Protein AF-A0A0L0D7K3-F1 (afdb_monomer)

Structure (mmCIF, N/CA/C/O backbone):
data_AF-A0A0L0D7K3-F1
#
_entry.id   AF-A0A0L0D7K3-F1
#
loop_
_atom_site.group_PDB
_atom_site.id
_atom_site.type_symbol
_atom_site.label_atom_id
_atom_site.label_alt_id
_atom_site.label_comp_id
_atom_site.label_asym_id
_atom_site.label_entity_id
_atom_site.label_seq_id
_atom_site.pdbx_PDB_ins_code
_atom_site.Cartn_x
_atom_site.Cartn_y
_atom_site.Cartn_z
_atom_site.occupancy
_atom_site.B_iso_or_equiv
_atom_site.auth_seq_id
_atom_site.auth_comp_id
_atom_site.auth_asym_id
_atom_site.auth_atom_id
_atom_site.pdbx_PDB_model_num
ATOM 1 N N . MET A 1 1 ? 52.591 32.734 34.461 1.00 41.06 1 MET A N 1
ATOM 2 C CA . MET A 1 1 ? 51.329 33.042 35.166 1.00 41.06 1 MET A CA 1
ATOM 3 C C . MET A 1 1 ? 50.208 32.913 34.149 1.00 41.06 1 MET A C 1
ATOM 5 O O . MET A 1 1 ? 49.922 33.860 33.433 1.00 41.06 1 MET A O 1
ATOM 9 N N . ASN A 1 2 ? 49.674 31.700 34.000 1.00 39.41 2 ASN A N 1
ATOM 10 C CA . ASN A 1 2 ? 48.591 31.408 33.062 1.00 39.41 2 ASN A CA 1
ATOM 11 C C . ASN A 1 2 ? 47.281 31.746 33.758 1.00 39.41 2 ASN A C 1
ATOM 13 O O . ASN A 1 2 ? 47.000 31.187 34.813 1.00 39.41 2 ASN A O 1
ATOM 17 N N . ASN A 1 3 ? 46.539 32.701 33.207 1.00 48.84 3 ASN A N 1
ATOM 18 C CA . ASN A 1 3 ? 45.317 33.206 33.809 1.00 48.84 3 ASN A CA 1
ATOM 19 C C . ASN A 1 3 ? 44.141 32.311 33.364 1.00 48.84 3 ASN A C 1
ATOM 21 O O . ASN A 1 3 ? 43.732 32.397 32.203 1.00 48.84 3 ASN A O 1
ATOM 25 N N . PRO A 1 4 ? 43.609 31.424 34.229 1.00 49.47 4 PRO A N 1
ATOM 26 C CA . PRO A 1 4 ? 42.578 30.454 33.846 1.00 49.47 4 PRO A CA 1
ATOM 27 C C . PRO A 1 4 ? 41.249 31.120 33.453 1.00 49.47 4 PRO A C 1
ATOM 29 O O . PRO A 1 4 ? 40.431 30.506 32.771 1.00 49.47 4 PRO A O 1
ATOM 32 N N . LEU A 1 5 ? 41.057 32.397 33.804 1.00 57.09 5 LEU A N 1
ATOM 33 C CA . LEU A 1 5 ? 39.893 33.188 33.404 1.00 57.09 5 LEU A CA 1
ATOM 34 C C . LEU A 1 5 ? 39.855 33.510 31.903 1.00 57.09 5 LEU A C 1
ATOM 36 O O . LEU A 1 5 ? 38.772 33.554 31.326 1.00 57.09 5 LEU A O 1
ATOM 40 N N . ALA A 1 6 ? 41.006 33.673 31.242 1.00 59.69 6 ALA A N 1
ATOM 41 C CA . ALA A 1 6 ? 41.035 33.995 29.812 1.00 59.69 6 ALA A CA 1
ATOM 42 C C . ALA A 1 6 ? 40.567 32.813 28.942 1.00 59.69 6 ALA A C 1
ATOM 44 O O . ALA A 1 6 ? 39.906 33.008 27.923 1.00 59.69 6 ALA A O 1
ATOM 45 N N . LEU A 1 7 ? 40.848 31.580 29.379 1.00 58.06 7 LEU A N 1
ATOM 46 C CA . LEU A 1 7 ? 40.422 30.366 28.681 1.00 58.06 7 LEU A CA 1
ATOM 47 C C . LEU A 1 7 ? 38.908 30.132 28.820 1.00 58.06 7 LEU A C 1
ATOM 49 O O . LEU A 1 7 ? 38.263 29.674 27.881 1.00 58.06 7 LEU A O 1
ATOM 53 N N . LEU A 1 8 ? 38.331 30.489 29.973 1.00 55.47 8 LEU A N 1
ATOM 54 C CA . LEU A 1 8 ? 36.906 30.299 30.245 1.00 55.47 8 LEU A CA 1
ATOM 55 C C . LEU A 1 8 ? 36.028 31.286 29.460 1.00 55.47 8 LEU A C 1
ATOM 57 O O . LEU A 1 8 ? 34.971 30.894 28.965 1.00 55.47 8 LEU A O 1
ATOM 61 N N . VAL A 1 9 ? 36.493 32.530 29.282 1.00 66.75 9 VAL A N 1
ATOM 62 C CA . VAL A 1 9 ? 35.820 33.554 28.459 1.00 66.75 9 VAL A CA 1
ATOM 63 C C . VAL A 1 9 ? 35.906 33.211 26.967 1.00 66.75 9 VAL A C 1
ATOM 65 O O . VAL A 1 9 ? 34.922 33.346 26.243 1.00 66.75 9 VAL A O 1
ATOM 68 N N . ALA A 1 10 ? 37.045 32.681 26.505 1.00 59.53 10 ALA A N 1
ATOM 69 C CA . ALA A 1 10 ? 37.194 32.228 25.121 1.00 59.53 10 ALA A CA 1
ATOM 70 C C . ALA A 1 10 ? 36.276 31.034 24.793 1.00 59.53 10 ALA A C 1
ATOM 72 O O . ALA A 1 10 ? 35.674 31.002 23.720 1.00 59.53 10 ALA A O 1
ATOM 73 N N . LEU A 1 11 ? 36.105 30.087 25.726 1.00 52.09 11 LEU A N 1
ATOM 74 C CA . LEU A 1 11 ? 35.192 28.954 25.541 1.00 52.09 11 LEU A CA 1
ATOM 75 C C . LEU A 1 11 ? 33.712 29.361 25.586 1.00 52.09 11 LEU A C 1
ATOM 77 O O . LEU A 1 11 ? 32.911 28.790 24.850 1.00 52.09 11 LEU A O 1
ATOM 81 N N . THR A 1 12 ? 33.334 30.358 26.391 1.00 49.62 12 THR A N 1
ATOM 82 C CA . THR A 1 12 ? 31.940 30.842 26.427 1.00 49.62 12 THR A CA 1
ATOM 83 C C . THR A 1 12 ? 31.568 31.654 25.187 1.00 49.62 12 THR A C 1
ATOM 85 O O . THR A 1 12 ? 30.436 31.530 24.722 1.00 49.62 12 THR A O 1
ATOM 88 N N . LEU A 1 13 ? 32.506 32.401 24.590 1.00 43.81 13 LEU A N 1
ATOM 89 C CA . LEU A 1 13 ? 32.272 33.088 23.312 1.00 43.81 13 LEU A CA 1
ATOM 90 C C . LEU A 1 13 ? 32.159 32.118 22.123 1.00 43.81 13 LEU A C 1
ATOM 92 O O . LEU A 1 13 ? 31.393 32.363 21.194 1.00 43.81 13 LEU A O 1
ATOM 96 N N . LEU A 1 14 ? 32.889 30.998 22.151 1.00 41.66 14 LEU A N 1
ATOM 97 C CA . LEU A 1 14 ? 32.816 29.982 21.095 1.00 41.66 14 LEU A CA 1
ATOM 98 C C . LEU A 1 14 ? 31.500 29.191 21.124 1.00 41.66 14 LEU A C 1
ATOM 100 O O . LEU A 1 14 ? 31.014 28.777 20.075 1.00 41.66 14 LEU A O 1
ATOM 104 N N . VAL A 1 15 ? 30.892 29.020 22.302 1.00 42.00 15 VAL A N 1
ATOM 105 C CA . VAL A 1 15 ? 29.608 28.314 22.448 1.00 42.00 15 VAL A CA 1
ATOM 106 C C . VAL A 1 15 ? 28.416 29.197 22.049 1.00 42.00 15 VAL A C 1
ATOM 108 O O . VAL A 1 15 ? 27.434 28.681 21.520 1.00 42.00 15 VAL A O 1
ATOM 111 N N . THR A 1 16 ? 28.494 30.523 22.204 1.00 40.03 16 THR A N 1
ATOM 112 C CA . THR A 1 16 ? 27.409 31.436 21.790 1.00 40.03 16 THR A CA 1
ATOM 113 C C . THR A 1 16 ? 27.409 31.761 20.292 1.00 40.03 16 THR A C 1
ATOM 115 O O . THR A 1 16 ? 26.343 32.011 19.733 1.00 40.03 16 THR A O 1
ATOM 118 N N . LEU A 1 17 ? 28.552 31.674 19.601 1.00 37.88 17 LEU A N 1
ATOM 119 C CA . LEU A 1 17 ? 28.648 31.929 18.152 1.00 37.88 17 LEU A CA 1
ATOM 120 C C . LEU A 1 17 ? 28.194 30.760 17.256 1.00 37.88 17 LEU A C 1
ATOM 122 O O . LEU A 1 17 ? 27.960 30.963 16.066 1.00 37.88 17 LEU A O 1
ATOM 126 N N . VAL A 1 18 ? 28.005 29.554 17.802 1.00 37.09 18 VAL A N 1
ATOM 127 C CA . VAL A 1 18 ? 27.494 28.391 17.042 1.00 37.09 18 VAL A CA 1
ATOM 128 C C . VAL A 1 18 ? 25.955 28.322 17.039 1.00 37.09 18 VAL A C 1
ATOM 130 O O . VAL A 1 18 ? 25.372 27.614 16.222 1.00 37.09 18 VAL A O 1
ATOM 133 N N . ALA A 1 19 ? 25.267 29.109 17.873 1.00 35.16 19 ALA A N 1
ATOM 134 C CA . ALA A 1 19 ? 23.811 29.033 18.047 1.00 35.16 19 ALA A CA 1
ATOM 135 C C . ALA A 1 19 ? 22.982 30.031 17.207 1.00 35.16 19 ALA A C 1
ATOM 137 O O . ALA A 1 19 ? 21.766 30.094 17.372 1.00 35.16 19 ALA A O 1
ATOM 138 N N . ALA A 1 20 ? 23.586 30.795 16.292 1.00 33.59 20 ALA A N 1
ATOM 139 C CA . ALA A 1 20 ? 22.856 31.757 15.461 1.00 33.59 20 ALA A CA 1
ATOM 140 C C . ALA A 1 20 ? 23.274 31.684 13.986 1.00 33.59 20 ALA A C 1
ATOM 142 O O . ALA A 1 20 ? 23.998 32.533 13.471 1.00 33.59 20 ALA A O 1
ATOM 143 N N . ARG A 1 21 ? 22.770 30.670 13.276 1.00 28.84 21 ARG A N 1
ATOM 144 C CA . ARG A 1 21 ? 22.552 30.760 11.827 1.00 28.84 21 ARG A CA 1
ATOM 145 C C . ARG A 1 21 ? 21.057 30.585 11.564 1.00 28.84 21 ARG A C 1
ATOM 147 O O . ARG A 1 21 ? 20.549 29.494 11.815 1.00 28.84 21 ARG A O 1
ATOM 154 N N . PRO A 1 22 ? 20.337 31.607 11.072 1.00 31.27 22 PRO A N 1
ATOM 155 C CA . PRO A 1 22 ? 18.998 31.388 10.553 1.00 31.27 22 PRO A CA 1
ATOM 156 C C . PRO A 1 22 ? 19.125 30.562 9.269 1.00 31.27 22 PRO A C 1
ATOM 158 O O . PRO A 1 22 ? 19.591 31.050 8.241 1.00 31.27 22 PRO A O 1
ATOM 161 N N . VAL A 1 23 ? 18.741 29.288 9.331 1.00 30.14 23 VAL A N 1
ATOM 162 C CA . VAL A 1 23 ? 18.430 28.518 8.126 1.00 30.14 23 VAL A CA 1
ATOM 163 C C . VAL A 1 23 ? 17.075 29.030 7.656 1.00 30.14 23 VAL A C 1
ATOM 165 O O . VAL A 1 23 ? 16.042 28.674 8.217 1.00 30.14 23 VAL A O 1
ATOM 168 N N . ALA A 1 24 ? 17.080 29.921 6.668 1.00 28.02 24 ALA A N 1
ATOM 169 C CA . ALA A 1 24 ? 15.872 30.260 5.936 1.00 28.02 24 ALA A CA 1
ATOM 170 C C . ALA A 1 24 ? 15.381 28.985 5.231 1.00 28.02 24 ALA A C 1
ATOM 172 O O . ALA A 1 24 ? 15.993 28.515 4.273 1.00 28.02 24 ALA A O 1
ATOM 173 N N . GLN A 1 25 ? 14.315 28.383 5.752 1.00 29.23 25 GLN A N 1
ATOM 174 C CA . GLN A 1 25 ? 13.597 27.317 5.067 1.00 29.23 25 GLN A CA 1
ATOM 175 C C . GLN A 1 25 ? 12.771 27.961 3.950 1.00 29.23 25 GLN A C 1
ATOM 177 O O . GLN A 1 25 ? 11.783 28.643 4.215 1.00 29.23 25 GLN A O 1
ATOM 182 N N . CYS A 1 26 ? 13.190 27.774 2.699 1.00 27.05 26 CYS A N 1
ATOM 183 C CA . CYS A 1 26 ? 12.321 28.042 1.558 1.00 27.05 26 CYS A CA 1
ATOM 184 C C . CYS A 1 26 ? 11.290 26.905 1.432 1.00 27.05 26 CYS A C 1
ATOM 186 O O . CYS A 1 26 ? 11.685 25.737 1.500 1.00 27.05 26 CYS A O 1
ATOM 188 N N . PRO A 1 27 ? 9.999 27.209 1.203 1.00 33.31 27 PRO A N 1
ATOM 189 C CA . PRO A 1 27 ? 9.012 26.210 0.814 1.00 33.31 27 PRO A CA 1
ATOM 190 C C . PRO A 1 27 ? 9.432 25.525 -0.494 1.00 33.31 27 PRO A C 1
ATOM 192 O O . PRO A 1 27 ? 9.941 26.165 -1.414 1.00 33.31 27 PRO A O 1
ATOM 195 N N . SER A 1 28 ? 9.181 24.224 -0.592 1.00 37.19 28 SER A N 1
ATOM 196 C CA . SER A 1 28 ? 9.556 23.328 -1.696 1.00 37.19 28 SER A CA 1
ATOM 197 C C . SER A 1 28 ? 8.916 23.646 -3.059 1.00 37.19 28 SER A C 1
ATOM 199 O O . SER A 1 28 ? 9.265 23.012 -4.049 1.00 37.19 28 SER A O 1
ATOM 201 N N . ALA A 1 29 ? 8.043 24.651 -3.154 1.00 33.12 29 ALA A N 1
ATOM 202 C CA . ALA A 1 29 ? 7.301 24.996 -4.370 1.00 33.12 29 ALA A CA 1
ATOM 203 C C . ALA A 1 29 ? 8.063 25.881 -5.388 1.00 33.12 29 ALA A C 1
ATOM 205 O O . ALA A 1 29 ? 7.458 26.338 -6.352 1.00 33.12 29 ALA A O 1
ATOM 206 N N . LEU A 1 30 ? 9.361 26.161 -5.195 1.00 36.28 30 LEU A N 1
ATOM 207 C CA . LEU A 1 30 ? 10.128 27.094 -6.049 1.00 36.28 30 LEU A CA 1
ATOM 208 C C . LEU A 1 30 ? 11.505 26.576 -6.513 1.00 36.28 30 LEU A C 1
ATOM 210 O O . LEU A 1 30 ? 12.380 27.366 -6.863 1.00 36.28 30 LEU A O 1
ATOM 214 N N . ARG A 1 31 ? 11.732 25.257 -6.550 1.00 42.59 31 ARG A N 1
ATOM 215 C CA . ARG A 1 31 ? 12.960 24.684 -7.135 1.00 42.59 31 ARG A CA 1
ATOM 216 C C . ARG A 1 31 ? 12.830 24.514 -8.651 1.00 42.59 31 ARG A C 1
ATOM 218 O O . ARG A 1 31 ? 12.812 23.396 -9.145 1.00 42.59 31 ARG A O 1
ATOM 225 N N . ASP A 1 32 ? 12.790 25.632 -9.367 1.00 36.38 32 ASP A N 1
ATOM 226 C CA . ASP A 1 32 ? 13.109 25.663 -10.796 1.00 36.38 32 ASP A CA 1
ATOM 227 C C . ASP A 1 32 ? 14.470 26.333 -11.033 1.00 36.38 32 ASP A C 1
ATOM 229 O O . ASP A 1 32 ? 14.949 27.166 -10.259 1.00 36.38 32 ASP A O 1
ATOM 233 N N . ARG A 1 33 ? 15.115 25.893 -12.113 1.00 37.38 33 ARG A N 1
ATOM 234 C CA . ARG A 1 33 ? 16.552 25.928 -12.447 1.00 37.38 33 ARG A CA 1
ATOM 235 C C . ARG A 1 33 ? 17.223 27.314 -12.572 1.00 37.38 33 ARG A C 1
ATOM 237 O O . ARG A 1 33 ? 18.411 27.370 -12.875 1.00 37.38 33 ARG A O 1
ATOM 244 N N . ASP A 1 34 ? 16.537 28.413 -12.271 1.00 37.19 34 ASP A N 1
ATOM 245 C CA . ASP A 1 34 ? 17.030 29.777 -12.534 1.00 37.19 34 ASP A CA 1
ATOM 246 C C . ASP A 1 34 ? 17.543 30.543 -11.297 1.00 37.19 34 ASP A C 1
ATOM 248 O O . ASP A 1 34 ? 18.090 31.639 -11.421 1.00 37.19 34 ASP A O 1
ATOM 252 N N . CYS A 1 35 ? 17.480 29.970 -10.089 1.00 34.19 35 CYS A N 1
ATOM 253 C CA . CYS A 1 35 ? 17.982 30.652 -8.883 1.00 34.19 35 CYS A CA 1
ATOM 254 C C . CYS A 1 35 ? 19.521 30.721 -8.774 1.00 34.19 35 CYS A C 1
ATOM 256 O O . CYS A 1 35 ? 20.046 31.486 -7.963 1.00 34.19 35 CYS A O 1
ATOM 258 N N . GLY A 1 36 ? 20.260 29.963 -9.592 1.00 33.09 36 GLY A N 1
ATOM 259 C CA . GLY A 1 36 ? 21.729 29.919 -9.549 1.00 33.09 36 GLY A CA 1
ATOM 260 C C . GLY A 1 36 ? 22.427 31.187 -10.057 1.00 33.09 36 GLY A C 1
ATOM 261 O O . GLY A 1 36 ? 23.577 31.428 -9.700 1.00 33.09 36 GLY A O 1
ATOM 262 N N . ALA A 1 37 ? 21.744 32.023 -10.846 1.00 36.66 37 ALA A N 1
ATOM 263 C CA . ALA A 1 37 ? 22.327 33.237 -11.427 1.00 36.66 37 ALA A CA 1
ATOM 264 C C . ALA A 1 37 ? 22.089 34.512 -10.593 1.00 36.66 37 ALA A C 1
ATOM 266 O O . ALA A 1 37 ? 22.699 35.541 -10.868 1.00 36.66 37 ALA A O 1
ATOM 267 N N . CYS A 1 38 ? 21.246 34.461 -9.555 1.00 30.97 38 CYS A N 1
ATOM 268 C CA . CYS A 1 38 ? 20.890 35.642 -8.755 1.00 30.97 38 CYS A CA 1
ATOM 269 C C . CYS A 1 38 ? 21.808 35.892 -7.545 1.00 30.97 38 CYS A C 1
ATOM 271 O O . CYS A 1 38 ? 21.707 36.936 -6.906 1.00 30.97 38 CYS A O 1
ATOM 273 N N . VAL A 1 39 ? 22.698 34.954 -7.208 1.00 35.12 39 VAL A N 1
ATOM 274 C CA . VAL A 1 39 ? 23.512 35.024 -5.977 1.00 35.12 39 VAL A CA 1
ATOM 275 C C . VAL A 1 39 ? 24.892 35.669 -6.203 1.00 35.12 39 VAL A C 1
ATOM 277 O O . VAL A 1 39 ? 25.579 35.993 -5.240 1.00 35.12 39 VAL A O 1
ATOM 280 N N . SER A 1 40 ? 25.300 35.946 -7.446 1.00 33.66 40 SER A N 1
ATOM 281 C CA . SER A 1 40 ? 26.620 36.531 -7.748 1.00 33.66 40 SER A CA 1
ATOM 282 C C . SER A 1 40 ? 26.647 38.053 -7.957 1.00 33.66 40 SER A C 1
ATOM 284 O O . SER A 1 40 ? 27.721 38.603 -8.191 1.00 33.66 40 SER A O 1
ATOM 286 N N . SER A 1 41 ? 25.529 38.770 -7.807 1.00 36.78 41 SER A N 1
ATOM 287 C CA . SER A 1 41 ? 25.508 40.240 -7.889 1.00 36.78 41 SER A CA 1
ATOM 288 C C . SER A 1 41 ? 24.638 40.847 -6.789 1.00 36.78 41 SER A C 1
ATOM 290 O O . SER A 1 41 ? 23.466 41.149 -7.001 1.00 36.78 41 SER A O 1
ATOM 292 N N . PHE A 1 42 ? 25.218 41.013 -5.600 1.00 30.25 42 PHE A N 1
ATOM 293 C CA . PHE A 1 42 ? 24.577 41.681 -4.467 1.00 30.25 42 PHE A CA 1
ATOM 294 C C . PHE A 1 42 ? 25.372 42.931 -4.073 1.00 30.25 42 PHE A C 1
ATOM 296 O O . PHE A 1 42 ? 26.173 42.903 -3.145 1.00 30.25 42 PHE A O 1
ATOM 303 N N . THR A 1 43 ? 25.132 44.028 -4.791 1.00 38.47 43 THR A N 1
ATOM 304 C CA . THR A 1 43 ? 25.312 45.402 -4.296 1.00 38.47 43 THR A CA 1
ATOM 305 C C . THR A 1 43 ? 24.266 46.301 -4.968 1.00 38.47 43 THR A C 1
ATOM 307 O O . THR A 1 43 ? 24.252 46.406 -6.191 1.00 38.47 43 THR A O 1
ATOM 310 N N . ASP A 1 44 ? 23.433 46.929 -4.133 1.00 37.28 44 ASP A N 1
ATOM 311 C CA . ASP A 1 44 ? 22.545 48.085 -4.367 1.00 37.28 44 ASP A CA 1
ATOM 312 C C . ASP A 1 44 ? 21.092 47.896 -4.893 1.00 37.28 44 ASP A C 1
ATOM 314 O O . ASP A 1 44 ? 20.819 47.619 -6.054 1.00 37.28 44 ASP A O 1
ATOM 318 N N . ASN A 1 45 ? 20.157 48.132 -3.956 1.00 39.75 45 ASN A N 1
ATOM 319 C CA . ASN A 1 45 ? 18.756 48.601 -4.017 1.00 39.75 45 ASN A CA 1
ATOM 320 C C . ASN A 1 45 ? 17.976 48.627 -5.361 1.00 39.75 45 ASN A C 1
ATOM 322 O O . ASN A 1 45 ? 18.093 49.574 -6.136 1.00 39.75 45 ASN A O 1
ATOM 326 N N . GLY A 1 46 ? 16.993 47.720 -5.509 1.00 35.09 46 GLY A N 1
ATOM 327 C CA . GLY A 1 46 ? 15.822 47.869 -6.402 1.00 35.09 46 GLY A CA 1
ATOM 328 C C . GLY A 1 46 ? 15.073 46.547 -6.694 1.00 35.09 46 GLY A C 1
ATOM 329 O O . GLY A 1 46 ? 15.707 45.493 -6.668 1.00 35.09 46 GLY A O 1
ATOM 330 N N . PRO A 1 47 ? 13.741 46.543 -6.949 1.00 34.28 47 PRO A N 1
ATOM 331 C CA . PRO A 1 47 ? 12.991 45.313 -7.234 1.00 34.28 47 PRO A CA 1
ATOM 332 C C . PRO A 1 47 ? 13.205 44.813 -8.677 1.00 34.28 47 PRO A C 1
ATOM 334 O O . PRO A 1 47 ? 13.243 45.594 -9.626 1.00 34.28 47 PRO A O 1
ATOM 337 N N . CYS A 1 48 ? 13.327 43.492 -8.840 1.00 27.52 48 CYS A N 1
ATOM 338 C CA . CYS A 1 48 ? 13.580 42.815 -10.117 1.00 27.52 48 CYS A CA 1
ATOM 339 C C . CYS A 1 48 ? 12.344 42.794 -11.040 1.00 27.52 48 CYS A C 1
ATOM 341 O O . CYS A 1 48 ? 11.264 42.376 -10.626 1.00 27.52 48 CYS A O 1
ATOM 343 N N . HIS A 1 49 ? 12.528 43.143 -12.319 1.00 32.62 49 HIS A N 1
ATOM 344 C CA . HIS A 1 49 ? 11.579 42.871 -13.405 1.00 32.62 49 HIS A CA 1
ATOM 345 C C . HIS A 1 49 ? 12.156 41.805 -14.355 1.00 32.62 49 HIS A C 1
ATOM 347 O O . HIS A 1 49 ? 13.322 41.872 -14.734 1.00 32.62 49 HIS A O 1
ATOM 353 N N . PHE A 1 50 ? 11.334 40.821 -14.734 1.00 31.59 50 PHE A N 1
ATOM 354 C CA . PHE A 1 50 ? 11.690 39.739 -15.661 1.00 31.59 50 PHE A CA 1
ATOM 355 C C . PHE A 1 50 ? 11.825 40.247 -17.110 1.00 31.59 50 PHE A C 1
ATOM 357 O O . PHE A 1 50 ? 10.890 40.836 -17.649 1.00 31.59 50 PHE A O 1
ATOM 364 N N . CYS A 1 51 ? 12.940 39.917 -17.769 1.00 30.34 51 CYS A N 1
ATOM 365 C CA . CYS A 1 51 ? 13.115 39.988 -19.224 1.00 30.34 51 CYS A CA 1
ATOM 366 C C . CYS A 1 51 ? 13.376 38.573 -19.762 1.00 30.34 51 CYS A C 1
ATOM 368 O O . CYS A 1 51 ? 14.193 37.847 -19.200 1.00 30.34 51 CYS A O 1
ATOM 370 N N . LYS A 1 52 ? 12.724 38.183 -20.864 1.00 34.34 52 LYS A N 1
ATOM 371 C CA . LYS A 1 52 ? 13.012 36.932 -21.590 1.00 34.34 52 LYS A CA 1
ATOM 372 C C . LYS A 1 52 ? 13.648 37.275 -22.947 1.00 34.34 52 LYS A C 1
ATOM 374 O O . LYS A 1 52 ? 13.121 38.164 -23.616 1.00 34.34 52 LYS A O 1
ATOM 379 N N . PRO A 1 53 ? 14.736 36.616 -23.385 1.00 31.61 53 PRO A N 1
ATOM 380 C CA . PRO A 1 53 ? 15.328 36.888 -24.690 1.00 31.61 53 PRO A CA 1
ATOM 381 C C . PRO A 1 53 ? 14.578 36.137 -25.800 1.00 31.61 53 PRO A C 1
ATOM 383 O O . PRO A 1 53 ? 14.302 34.944 -25.676 1.00 31.61 53 PRO A O 1
ATOM 386 N N . VAL A 1 54 ? 14.288 36.828 -26.905 1.00 37.66 54 VAL A N 1
ATOM 387 C CA . VAL A 1 54 ? 13.884 36.220 -28.182 1.00 37.66 54 VAL A CA 1
ATOM 388 C C . VAL A 1 54 ? 14.651 36.921 -29.305 1.00 37.66 54 VAL A C 1
ATOM 390 O O . VAL A 1 54 ? 14.332 38.053 -29.638 1.00 37.66 54 VAL A O 1
ATOM 393 N N . GLY A 1 55 ? 15.627 36.231 -29.904 1.00 45.00 55 GLY A N 1
ATOM 394 C CA . GLY A 1 55 ? 16.198 36.577 -31.216 1.00 45.00 55 GLY A CA 1
ATOM 395 C C . GLY A 1 55 ? 17.041 37.862 -31.329 1.00 45.00 55 GLY A C 1
ATOM 396 O O . GLY A 1 55 ? 17.086 38.700 -30.435 1.00 45.00 55 GLY A O 1
ATOM 397 N N . ASN A 1 56 ? 17.746 37.976 -32.461 1.00 42.69 56 ASN A N 1
ATOM 398 C CA . ASN A 1 56 ? 18.759 38.996 -32.775 1.00 42.69 56 ASN A CA 1
ATOM 399 C C . ASN A 1 56 ? 18.168 40.367 -33.179 1.00 42.69 56 ASN A C 1
ATOM 401 O O . ASN A 1 56 ? 18.387 40.807 -34.303 1.00 42.69 56 ASN A O 1
ATOM 405 N N . ASP A 1 57 ? 17.463 41.061 -32.283 1.00 40.22 57 ASP A N 1
ATOM 406 C CA . ASP A 1 57 ? 17.115 42.482 -32.475 1.00 40.22 57 ASP A CA 1
ATOM 407 C C . ASP A 1 57 ? 17.170 43.267 -31.144 1.00 40.22 57 ASP A C 1
ATOM 409 O O . ASP A 1 57 ? 16.862 42.709 -30.086 1.00 40.22 57 ASP A O 1
ATOM 413 N N . PRO A 1 58 ? 17.572 44.556 -31.142 1.00 33.41 58 PRO A N 1
ATOM 414 C CA . PRO A 1 58 ? 17.718 45.340 -29.919 1.00 33.41 58 PRO A CA 1
ATOM 415 C C . PRO A 1 58 ? 16.359 45.738 -29.311 1.00 33.41 58 PRO A C 1
ATOM 417 O O . PRO A 1 58 ? 15.445 46.202 -29.993 1.00 33.41 58 PRO A O 1
ATOM 420 N N . ALA A 1 59 ? 16.257 45.562 -27.991 1.00 28.69 59 ALA A N 1
ATOM 421 C CA . ALA A 1 59 ? 15.050 45.653 -27.171 1.00 28.69 59 ALA A CA 1
ATOM 422 C C . ALA A 1 59 ? 14.204 46.934 -27.356 1.00 28.69 59 ALA A C 1
ATOM 424 O O . ALA A 1 59 ? 14.715 48.055 -27.341 1.00 28.69 59 ALA A O 1
ATOM 425 N N . ARG A 1 60 ? 12.874 46.765 -27.410 1.00 31.95 60 ARG A N 1
ATOM 426 C CA . ARG A 1 60 ? 11.874 47.831 -27.217 1.00 31.95 60 ARG A CA 1
ATOM 427 C C . ARG A 1 60 ? 10.891 47.441 -26.111 1.00 31.95 60 ARG A C 1
ATOM 429 O O . ARG A 1 60 ? 10.360 46.335 -26.121 1.00 31.95 60 ARG A O 1
ATOM 436 N N . CYS A 1 61 ? 10.620 48.368 -25.194 1.00 27.47 61 CYS A N 1
ATOM 437 C CA . CYS A 1 61 ? 9.603 48.227 -24.149 1.00 27.47 61 CYS A CA 1
ATOM 438 C C . CYS A 1 61 ? 8.232 48.696 -24.665 1.00 27.47 61 CYS A C 1
ATOM 440 O O . CYS A 1 61 ? 8.143 49.775 -25.252 1.00 27.47 61 CYS A O 1
ATOM 442 N N . TYR A 1 62 ? 7.165 47.935 -24.401 1.00 33.28 62 TYR A N 1
ATOM 443 C CA . TYR A 1 62 ? 5.782 48.361 -24.647 1.00 33.28 62 TYR A CA 1
ATOM 444 C C . TYR A 1 62 ? 5.058 48.647 -23.328 1.00 33.28 62 TYR A C 1
ATOM 446 O O . TYR A 1 62 ? 5.120 47.851 -22.392 1.00 33.28 62 TYR A O 1
ATOM 454 N N . ALA A 1 63 ? 4.360 49.783 -23.280 1.00 27.58 63 ALA A N 1
ATOM 455 C CA . ALA A 1 63 ? 3.433 50.145 -22.215 1.00 27.58 63 ALA A CA 1
ATOM 456 C C . ALA A 1 63 ? 2.009 49.646 -22.529 1.00 27.58 63 ALA A C 1
ATOM 458 O O . ALA A 1 63 ? 1.626 49.492 -23.686 1.00 27.58 63 ALA A O 1
ATOM 459 N N . SER A 1 64 ? 1.279 49.382 -21.448 1.00 36.81 64 SER A N 1
ATOM 460 C CA . SER A 1 64 ? -0.098 48.898 -21.293 1.00 36.81 64 SER A CA 1
ATOM 461 C C . SER A 1 64 ? -1.101 49.058 -22.450 1.00 36.81 64 SER A C 1
ATOM 463 O O . SER A 1 64 ? -1.316 50.136 -22.994 1.00 36.81 64 SER A O 1
ATOM 465 N N . GLY A 1 65 ? -1.881 47.986 -22.646 1.00 40.88 65 GLY A N 1
ATOM 466 C CA . GLY A 1 65 ? -3.280 48.068 -23.074 1.00 40.88 65 GLY A CA 1
ATOM 467 C C . GLY A 1 65 ? -3.559 47.689 -24.524 1.00 40.88 65 GLY A C 1
ATOM 468 O O . GLY A 1 65 ? -3.783 48.559 -25.353 1.00 40.88 65 GLY A O 1
ATOM 469 N N . THR A 1 66 ? -3.618 46.388 -24.824 1.00 32.50 66 THR A N 1
ATOM 470 C CA . THR A 1 66 ? -4.490 45.790 -25.859 1.00 32.50 66 THR A CA 1
ATOM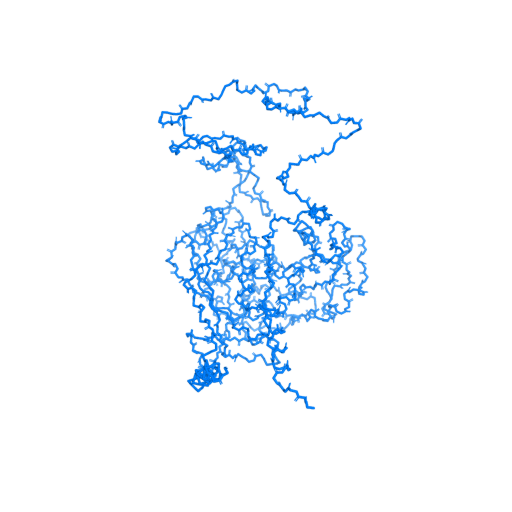 471 C C . THR A 1 66 ? -4.376 44.265 -25.788 1.00 32.50 66 THR A C 1
ATOM 473 O O . THR A 1 66 ? -3.281 43.710 -25.832 1.00 32.50 66 THR A O 1
ATOM 476 N N . TYR A 1 67 ? -5.505 43.566 -25.654 1.00 34.59 67 TYR A N 1
ATOM 477 C CA . TYR A 1 67 ? -5.542 42.104 -25.707 1.00 34.59 67 TYR A CA 1
ATOM 478 C C . TYR A 1 67 ? -5.313 41.645 -27.153 1.00 34.59 67 TYR A C 1
ATOM 480 O O . TYR A 1 67 ? -6.127 41.944 -28.024 1.00 34.59 67 TYR A O 1
ATOM 488 N N . SER A 1 68 ? -4.235 40.901 -27.408 1.00 31.44 68 SER A N 1
ATOM 489 C CA . SER A 1 68 ? -4.075 40.124 -28.644 1.00 31.44 68 SER A CA 1
ATOM 490 C C . SER A 1 68 ? -4.329 38.651 -28.355 1.00 31.44 68 SER A C 1
ATOM 492 O O . SER A 1 68 ? -3.624 38.033 -27.561 1.00 31.44 68 SER A O 1
ATOM 494 N N . CYS A 1 69 ? -5.339 38.082 -29.013 1.00 27.75 69 CYS A N 1
ATOM 495 C CA . CYS A 1 69 ? -5.499 36.637 -29.115 1.00 27.75 69 CYS A CA 1
ATOM 496 C C . CYS A 1 69 ? -4.532 36.124 -30.185 1.00 27.75 69 CYS A C 1
ATOM 498 O O . CYS A 1 69 ? -4.774 36.326 -31.372 1.00 27.75 69 CYS A O 1
ATOM 500 N N . ASN A 1 70 ? -3.462 35.447 -29.776 1.00 36.19 70 ASN A N 1
ATOM 501 C CA . ASN A 1 70 ? -2.632 34.679 -30.698 1.00 36.19 70 ASN A CA 1
ATOM 502 C C . ASN A 1 70 ? -3.153 33.239 -30.754 1.00 36.19 70 ASN A C 1
ATOM 504 O O . ASN A 1 70 ? -2.827 32.422 -29.898 1.00 36.19 70 ASN A O 1
ATOM 508 N N . LEU A 1 71 ? -3.954 32.935 -31.775 1.00 32.09 71 LEU A N 1
ATOM 509 C CA . LEU A 1 71 ? -4.174 31.569 -32.251 1.00 32.09 71 LEU A CA 1
ATOM 510 C C . LEU A 1 71 ? -3.740 31.496 -33.722 1.00 32.09 71 LEU A C 1
ATOM 512 O O . LEU A 1 71 ? -4.079 32.400 -34.491 1.00 32.09 71 LEU A O 1
ATOM 516 N N . PRO A 1 72 ? -3.018 30.444 -34.146 1.00 35.62 72 PRO A N 1
ATOM 517 C CA . PRO A 1 72 ? -2.753 30.212 -35.557 1.00 35.62 72 PRO A CA 1
ATOM 518 C C . PRO A 1 72 ? -4.065 29.832 -36.255 1.00 35.62 72 PRO A C 1
ATOM 520 O O . PRO A 1 72 ? -4.667 28.794 -35.984 1.00 35.62 72 PRO A O 1
ATOM 523 N N . VAL A 1 73 ? -4.529 30.706 -37.147 1.00 31.78 73 VAL A N 1
ATOM 524 C CA . VAL A 1 73 ? -5.733 30.495 -37.954 1.00 31.78 73 VAL A CA 1
ATOM 525 C C . VAL A 1 73 ? -5.417 29.477 -39.047 1.00 31.78 73 VAL A C 1
ATOM 527 O O . VAL A 1 73 ? -4.714 29.790 -40.005 1.00 31.78 73 VAL A O 1
ATOM 530 N N . THR A 1 74 ? -5.978 28.273 -38.942 1.00 36.66 74 THR A N 1
ATOM 531 C CA . THR A 1 74 ? -6.249 27.443 -40.121 1.00 36.66 74 THR A CA 1
ATOM 532 C C . THR A 1 74 ? -7.722 27.601 -40.493 1.00 36.66 74 THR A C 1
ATOM 534 O O . THR A 1 74 ? -8.621 27.583 -39.653 1.00 36.66 74 THR A O 1
ATOM 537 N N . ASN A 1 75 ? -7.956 27.883 -41.773 1.00 40.28 75 ASN A N 1
ATOM 538 C CA . ASN A 1 75 ? -9.269 28.134 -42.356 1.00 40.28 75 ASN A CA 1
ATOM 539 C C . ASN A 1 75 ? -10.152 26.880 -42.252 1.00 40.28 75 ASN A C 1
ATOM 541 O O . ASN A 1 75 ? -9.947 25.952 -43.024 1.00 40.28 75 ASN A O 1
ATOM 545 N N . SER A 1 76 ? -11.133 26.868 -41.344 1.00 37.25 76 SER A N 1
ATOM 546 C CA . SER A 1 76 ? -12.494 26.328 -41.553 1.00 37.25 76 SER A CA 1
ATOM 547 C C . SER A 1 76 ? -13.201 26.117 -40.207 1.00 37.25 76 SER A C 1
ATOM 549 O O . SER A 1 76 ? -13.147 25.038 -39.631 1.00 37.25 76 SER A O 1
ATOM 551 N N . THR A 1 77 ? -13.814 27.182 -39.683 1.00 36.22 77 THR A N 1
ATOM 552 C CA . THR A 1 77 ? -15.069 27.247 -38.893 1.00 36.22 77 THR A CA 1
ATOM 553 C C . THR A 1 77 ? -15.043 28.532 -38.071 1.00 36.22 77 THR A C 1
ATOM 555 O O . THR A 1 77 ? -14.293 28.704 -37.116 1.00 36.22 77 THR A O 1
ATOM 558 N N . ARG A 1 78 ? -15.849 29.506 -38.491 1.00 34.69 78 ARG A N 1
ATOM 559 C CA . ARG A 1 78 ? -15.928 30.829 -37.872 1.00 34.69 78 ARG A CA 1
ATOM 560 C C . ARG A 1 78 ? -16.798 30.746 -36.613 1.00 34.69 78 ARG A C 1
ATOM 562 O O . ARG A 1 78 ? -17.966 31.118 -36.659 1.00 34.69 78 ARG A O 1
ATOM 569 N N . ALA A 1 79 ? -16.251 30.254 -35.503 1.00 36.16 79 ALA A N 1
ATOM 570 C CA . ALA A 1 79 ? -16.872 30.438 -34.193 1.00 36.16 79 ALA A CA 1
ATOM 571 C C . ALA A 1 79 ? -16.777 31.930 -33.829 1.00 36.16 79 ALA A C 1
ATOM 573 O O . ALA A 1 79 ? -15.691 32.483 -33.661 1.00 36.16 79 ALA A O 1
ATOM 574 N N . GLN A 1 80 ? -17.916 32.623 -33.812 1.00 35.31 80 GLN A N 1
ATOM 575 C CA . GLN A 1 80 ? -17.980 34.030 -33.429 1.00 35.31 80 GLN A CA 1
ATOM 576 C C . GLN A 1 80 ? -17.758 34.139 -31.917 1.00 35.31 80 GLN A C 1
ATOM 578 O O . GLN A 1 80 ? -18.598 33.691 -31.142 1.00 35.31 80 GLN A O 1
ATOM 583 N N . CYS A 1 81 ? -16.658 34.760 -31.484 1.00 32.59 81 CYS A N 1
ATOM 584 C CA . CYS A 1 81 ? -16.546 35.217 -30.101 1.00 32.59 81 CYS A CA 1
ATOM 585 C C . CYS A 1 81 ? -17.686 36.217 -29.819 1.00 32.59 81 CYS A C 1
ATOM 587 O O . CYS A 1 81 ? -17.877 37.141 -30.624 1.00 32.59 81 CYS A O 1
ATOM 589 N N . PRO A 1 82 ? -18.439 36.082 -28.712 1.00 39.00 82 PRO A N 1
ATOM 590 C CA . PRO A 1 82 ? -19.452 37.062 -28.349 1.00 39.00 82 PRO A CA 1
ATOM 591 C C . PRO A 1 82 ? -18.779 38.424 -28.154 1.00 39.00 82 PRO A C 1
ATOM 593 O O . PRO A 1 82 ? -17.834 38.569 -27.382 1.00 39.00 82 PRO A O 1
ATOM 596 N N . ARG A 1 83 ? -19.242 39.434 -28.900 1.00 41.88 83 ARG A N 1
ATOM 597 C CA . ARG A 1 83 ? -18.625 40.772 -28.959 1.00 41.88 83 ARG A CA 1
ATOM 598 C C . ARG A 1 83 ? -18.843 41.622 -27.703 1.00 41.88 83 ARG A C 1
ATOM 600 O O . ARG A 1 83 ? -18.415 42.773 -27.675 1.00 41.88 83 ARG A O 1
ATOM 607 N N . SER A 1 84 ? -19.492 41.105 -26.664 1.00 40.91 84 SER A N 1
ATOM 608 C CA . SER A 1 84 ? -19.685 41.821 -25.401 1.00 40.91 84 SER A CA 1
ATOM 609 C C . SER A 1 84 ? -19.928 40.831 -24.258 1.00 40.91 84 SER A C 1
ATOM 611 O O . SER A 1 84 ? -20.631 39.840 -24.475 1.00 40.91 84 SER A O 1
ATOM 613 N N . PRO A 1 85 ? -19.373 41.067 -23.055 1.00 48.66 85 PRO A N 1
ATOM 614 C CA . PRO A 1 85 ? -19.734 40.287 -21.879 1.00 48.66 85 PRO A CA 1
ATOM 615 C C . PRO A 1 85 ? -21.227 40.483 -21.551 1.00 48.66 85 PRO A C 1
ATOM 617 O O . PRO A 1 85 ? -21.770 41.560 -21.814 1.00 48.66 85 PRO A O 1
ATOM 620 N N . PRO A 1 86 ? -21.904 39.468 -20.985 1.00 54.59 86 PRO A N 1
ATOM 621 C CA . PRO A 1 86 ? -23.284 39.606 -20.533 1.00 54.59 86 PRO A CA 1
ATOM 622 C C . PRO A 1 86 ? -23.401 40.710 -19.463 1.00 54.59 86 PRO A C 1
ATOM 624 O O . PRO A 1 86 ? -22.447 40.934 -18.708 1.00 54.59 86 PRO A O 1
ATOM 627 N N . PRO A 1 87 ? -24.547 41.415 -19.390 1.00 61.59 87 PRO A N 1
ATOM 628 C CA . PRO A 1 87 ? -24.773 42.442 -18.378 1.00 61.59 87 PRO A CA 1
ATOM 629 C C . PRO A 1 87 ? -24.661 41.850 -16.960 1.00 61.59 87 PRO A C 1
ATOM 631 O O . PRO A 1 87 ? -24.984 40.676 -16.760 1.00 61.59 87 PRO A O 1
ATOM 634 N N . PRO A 1 88 ? -24.193 42.634 -15.971 1.00 57.44 88 PRO A N 1
ATOM 635 C CA . PRO A 1 88 ? -24.061 42.157 -14.600 1.00 57.44 88 PRO A CA 1
ATOM 636 C C . PRO A 1 88 ? -25.436 41.789 -14.011 1.00 57.44 88 PRO A C 1
ATOM 638 O O . PRO A 1 88 ? -26.426 42.464 -14.310 1.00 57.44 88 PRO A O 1
ATOM 641 N N . PRO A 1 89 ? -25.520 40.745 -13.166 1.00 64.94 89 PRO A N 1
ATOM 642 C CA . PRO A 1 89 ? -26.755 40.413 -12.470 1.00 64.94 89 PRO A CA 1
ATOM 643 C C . PRO A 1 89 ? -27.162 41.525 -11.478 1.00 64.94 89 PRO A C 1
ATOM 645 O O . PRO A 1 89 ? -26.303 42.282 -11.007 1.00 64.94 89 PRO A O 1
ATOM 648 N N . PRO A 1 90 ? -28.462 41.647 -11.146 1.00 63.84 90 PRO A N 1
ATOM 649 C CA . PRO A 1 90 ? -28.945 42.638 -10.187 1.00 63.84 90 PRO A CA 1
ATOM 650 C C . PRO A 1 90 ? -28.269 42.447 -8.821 1.00 63.84 90 PRO A C 1
ATOM 652 O O . PRO A 1 90 ? -28.294 41.346 -8.279 1.00 63.84 90 PRO A O 1
ATOM 655 N N . GLY A 1 91 ? -27.681 43.512 -8.262 1.00 68.94 91 GLY A N 1
ATOM 656 C CA . GLY A 1 91 ? -27.031 43.488 -6.942 1.00 68.94 91 GLY A CA 1
ATOM 657 C C . GLY A 1 91 ? -25.497 43.483 -6.949 1.00 68.94 91 GLY A C 1
ATOM 658 O O . GLY A 1 91 ? -24.903 43.563 -5.879 1.00 68.94 91 GLY A O 1
ATOM 659 N N . CYS A 1 92 ? -24.842 43.448 -8.114 1.00 62.44 92 CYS A N 1
ATOM 660 C CA . CYS A 1 92 ? -23.386 43.619 -8.191 1.00 62.44 92 CYS A CA 1
ATOM 661 C C . CYS A 1 92 ? -22.973 45.085 -7.991 1.00 62.44 92 CYS A C 1
ATOM 663 O O . CYS A 1 92 ? -23.465 45.961 -8.704 1.00 62.44 92 CYS A O 1
ATOM 665 N N . ASN A 1 93 ? -22.011 45.339 -7.098 1.00 69.25 93 ASN A N 1
ATOM 666 C CA . ASN A 1 93 ? -21.335 46.632 -6.994 1.00 69.25 93 ASN A CA 1
ATOM 667 C C . ASN A 1 93 ? -20.111 46.663 -7.938 1.00 69.25 93 ASN A C 1
ATOM 669 O O . ASN A 1 93 ? -19.124 45.984 -7.654 1.00 69.25 93 ASN A O 1
ATOM 673 N N . PRO A 1 94 ? -20.144 47.406 -9.061 1.00 57.22 94 PRO A N 1
ATOM 674 C CA . PRO A 1 94 ? -19.031 47.464 -10.011 1.00 57.22 94 PRO A CA 1
ATOM 675 C C . PRO A 1 94 ? -17.786 48.189 -9.469 1.00 57.22 94 PRO A C 1
ATOM 677 O O . PRO A 1 94 ? -16.725 48.054 -10.074 1.00 57.22 94 PRO A O 1
ATOM 680 N N . ASP A 1 95 ? -17.901 48.905 -8.343 1.00 57.47 95 ASP A N 1
ATOM 681 C CA . ASP A 1 95 ? -16.810 49.672 -7.723 1.00 57.47 95 ASP A CA 1
ATOM 682 C C . ASP A 1 95 ? -16.045 48.889 -6.639 1.00 57.47 95 ASP A C 1
ATOM 684 O O . ASP A 1 95 ? -15.096 49.405 -6.045 1.00 57.47 95 ASP A O 1
ATOM 688 N N . ALA A 1 96 ? -16.426 47.636 -6.364 1.00 62.94 96 ALA A N 1
ATOM 689 C CA . ALA A 1 96 ? -15.646 46.773 -5.485 1.00 62.94 96 ALA A CA 1
ATOM 690 C C . ALA A 1 96 ? -14.330 46.388 -6.183 1.00 62.94 96 ALA A C 1
ATOM 692 O O . ALA A 1 96 ? -14.326 45.766 -7.247 1.00 62.94 96 ALA A O 1
ATOM 693 N N . SER A 1 97 ? -13.199 46.771 -5.590 1.00 68.38 97 SER A N 1
ATOM 694 C CA . SER A 1 97 ? -11.859 46.501 -6.107 1.00 68.38 97 SER A CA 1
ATOM 695 C C . SER A 1 97 ? -11.566 44.999 -6.118 1.00 68.38 97 SER A C 1
ATOM 697 O O . SER A 1 97 ? -11.095 44.425 -5.138 1.00 68.38 97 SER A O 1
ATOM 699 N N . CYS A 1 98 ? -11.827 44.348 -7.251 1.00 70.69 98 CYS A N 1
ATOM 700 C CA . CYS A 1 98 ? -11.353 42.993 -7.490 1.00 70.69 98 CYS A CA 1
ATOM 701 C C . CYS A 1 98 ? -9.837 43.021 -7.744 1.00 70.69 98 CYS A C 1
ATOM 703 O O . CYS A 1 98 ? -9.368 43.835 -8.548 1.00 70.69 98 CYS A O 1
ATOM 705 N N . PRO A 1 99 ? -9.052 42.139 -7.105 1.00 74.25 99 PRO A N 1
ATOM 706 C CA . PRO A 1 99 ? -7.665 41.945 -7.501 1.00 74.25 99 PRO A CA 1
ATOM 707 C C . PRO A 1 99 ? -7.608 41.487 -8.972 1.00 74.25 99 PRO A C 1
ATOM 709 O O . PRO A 1 99 ? -8.537 40.821 -9.437 1.00 74.25 99 PRO A O 1
ATOM 712 N N . PRO A 1 100 ? -6.552 41.840 -9.728 1.00 71.19 100 PRO A N 1
ATOM 713 C CA . PRO A 1 100 ? -6.400 41.389 -11.106 1.00 71.19 100 PRO A CA 1
ATOM 714 C C . PRO A 1 100 ? -6.348 39.858 -11.144 1.00 71.19 100 PRO A C 1
ATOM 716 O O . PRO A 1 100 ? -5.402 39.248 -10.644 1.00 71.19 100 PRO A O 1
ATOM 719 N N . SER A 1 101 ? -7.376 39.235 -11.720 1.00 67.12 101 SER A N 1
ATOM 720 C CA . SER A 1 101 ? -7.423 37.782 -11.866 1.00 67.12 101 SER A CA 1
ATOM 721 C C . SER A 1 101 ? -6.431 37.337 -12.950 1.00 67.12 101 SER A C 1
ATOM 723 O O . SER A 1 101 ? -6.383 37.959 -14.018 1.00 67.12 101 SER A O 1
ATOM 725 N N . PRO A 1 102 ? -5.652 36.265 -12.727 1.00 72.12 102 PRO A N 1
ATOM 726 C CA . PRO A 1 102 ? -4.836 35.674 -13.781 1.00 72.12 102 PRO A CA 1
ATOM 727 C C . PRO A 1 102 ? -5.726 35.179 -14.940 1.00 72.12 102 PRO A C 1
ATOM 729 O O . PRO A 1 102 ? -6.893 34.840 -14.717 1.00 72.12 102 PRO A O 1
ATOM 732 N N . PRO A 1 103 ? -5.211 35.135 -16.183 1.00 75.69 103 PRO A N 1
ATOM 733 C CA . PRO A 1 103 ? -5.956 34.588 -17.313 1.00 75.69 103 PRO A CA 1
ATOM 734 C C . PRO A 1 103 ? -6.323 33.120 -17.053 1.00 75.69 103 PRO A C 1
ATOM 736 O O . PRO A 1 103 ? -5.504 32.348 -16.555 1.00 75.69 103 PRO A O 1
ATOM 739 N N . CYS A 1 104 ? -7.551 32.730 -17.401 1.00 71.94 104 CYS A N 1
ATOM 740 C CA . CYS A 1 104 ? -7.993 31.347 -17.253 1.00 71.94 104 CYS A CA 1
ATOM 741 C C . CYS A 1 104 ? -7.200 30.412 -18.176 1.00 71.94 104 CYS A C 1
ATOM 743 O O . CYS A 1 104 ? -6.866 30.776 -19.306 1.00 71.94 104 CYS A O 1
ATOM 745 N N . ALA A 1 105 ? -6.915 29.199 -17.696 1.00 72.50 105 ALA A N 1
ATOM 746 C CA . ALA A 1 105 ? -6.296 28.155 -18.504 1.00 72.50 105 ALA A CA 1
ATOM 747 C C . ALA A 1 105 ? -7.175 27.800 -19.720 1.00 72.50 105 ALA A C 1
ATOM 749 O O . ALA A 1 105 ? -8.396 27.987 -19.703 1.00 72.50 105 ALA A O 1
ATOM 750 N N . ALA A 1 106 ? -6.560 27.274 -20.782 1.00 55.84 106 ALA A N 1
ATOM 751 C CA . ALA A 1 106 ? -7.282 26.849 -21.979 1.00 55.84 106 ALA A CA 1
ATOM 752 C C . ALA A 1 106 ? -8.401 25.850 -21.619 1.00 55.84 106 ALA A C 1
ATOM 754 O O . ALA A 1 106 ? -8.157 24.863 -20.930 1.00 55.84 106 ALA A O 1
ATOM 755 N N . GLY A 1 107 ? -9.630 26.123 -22.070 1.00 53.00 107 GLY A N 1
ATOM 756 C CA . GLY A 1 107 ? -10.816 25.311 -21.757 1.00 53.00 107 GLY A CA 1
ATOM 757 C C . GLY A 1 107 ? -11.572 25.707 -20.480 1.00 53.00 107 GLY A C 1
ATOM 758 O O . GLY A 1 107 ? -12.608 25.115 -20.190 1.00 53.00 107 GLY A O 1
ATOM 759 N N . VAL A 1 108 ? -11.109 26.721 -19.739 1.00 62.09 108 VAL A N 1
ATOM 760 C CA . VAL A 1 108 ? -11.781 27.245 -18.540 1.00 62.09 108 VAL A CA 1
ATOM 761 C C . VAL A 1 108 ? -12.423 28.595 -18.859 1.00 62.09 108 VAL A C 1
ATOM 763 O O . VAL A 1 108 ? -11.753 29.518 -19.325 1.00 62.09 108 VAL A O 1
ATOM 766 N N . LEU A 1 109 ? -13.733 28.718 -18.625 1.00 64.75 109 LEU A N 1
ATOM 767 C CA . LEU A 1 109 ? -14.470 29.948 -18.907 1.00 64.75 109 LEU A CA 1
ATOM 768 C C . LEU A 1 109 ? -14.411 30.899 -17.701 1.00 64.75 109 LEU A C 1
ATOM 770 O O . LEU A 1 109 ? -14.603 30.469 -16.561 1.00 64.75 109 LEU A O 1
ATOM 774 N N . PRO A 1 110 ? -14.180 32.203 -17.924 1.00 72.94 110 PRO A N 1
ATOM 775 C CA . PRO A 1 110 ? -14.318 33.189 -16.866 1.00 72.94 110 PRO A CA 1
ATOM 776 C C . PRO A 1 110 ? -15.792 33.309 -16.469 1.00 72.94 110 PRO A C 1
ATOM 778 O O . PRO A 1 110 ? -16.658 33.573 -17.304 1.00 72.94 110 PRO A O 1
ATOM 781 N N . THR A 1 111 ? -16.075 33.152 -15.181 1.00 72.62 111 THR A N 1
ATOM 782 C CA . THR A 1 111 ? -17.413 33.329 -14.604 1.00 72.62 111 THR A CA 1
ATOM 783 C C . THR A 1 111 ? -17.371 34.416 -13.534 1.00 72.62 111 THR A C 1
ATOM 785 O O . THR A 1 111 ? -16.329 34.650 -12.923 1.00 72.62 111 THR A O 1
ATOM 788 N N . ARG A 1 112 ? -18.479 35.135 -13.322 1.00 72.81 112 ARG A N 1
ATOM 789 C CA . ARG A 1 112 ? -18.611 36.052 -12.178 1.00 72.81 112 ARG A CA 1
ATOM 790 C C . ARG A 1 112 ? -19.238 35.287 -11.020 1.00 72.81 112 ARG A C 1
ATOM 792 O O . ARG A 1 112 ? -20.270 34.647 -11.220 1.00 72.81 112 ARG A O 1
ATOM 799 N N . SER A 1 113 ? -18.624 35.336 -9.838 1.00 65.88 113 SER A N 1
ATOM 800 C CA . SER A 1 113 ? -19.203 34.708 -8.646 1.00 65.88 113 SER A CA 1
ATOM 801 C C . SER A 1 113 ? -20.525 35.384 -8.253 1.00 65.88 113 SER A C 1
ATOM 803 O O . SER A 1 113 ? -20.730 36.569 -8.511 1.00 65.88 113 SER A O 1
ATOM 805 N N . ALA A 1 114 ? -21.433 34.623 -7.634 1.00 60.38 114 ALA A N 1
ATOM 806 C CA . ALA A 1 114 ? -22.723 35.122 -7.139 1.00 60.38 114 ALA A CA 1
ATOM 807 C C . ALA A 1 114 ? -22.621 35.840 -5.774 1.00 60.38 114 ALA A C 1
ATOM 809 O O . ALA A 1 114 ? -23.628 36.247 -5.204 1.00 60.38 114 ALA A O 1
ATOM 810 N N . GLU A 1 115 ? -21.408 35.978 -5.241 1.00 60.00 115 GLU A N 1
ATOM 811 C CA . GLU A 1 115 ? -21.109 36.616 -3.958 1.00 60.00 115 GLU A CA 1
ATOM 812 C C . GLU A 1 115 ? -20.783 38.111 -4.143 1.00 60.00 115 GLU A C 1
ATOM 814 O O . GLU A 1 115 ? -20.421 38.517 -5.250 1.00 60.00 115 GLU A O 1
ATOM 819 N N . PRO A 1 116 ? -20.916 38.961 -3.100 1.00 52.06 116 PRO A N 1
ATOM 820 C CA . PRO A 1 116 ? -21.300 40.380 -3.227 1.00 52.06 116 PRO A CA 1
ATOM 821 C C . PRO A 1 116 ? -20.367 41.288 -4.046 1.00 52.06 116 PRO A C 1
ATOM 823 O O . PRO A 1 116 ? -20.754 42.401 -4.397 1.00 52.06 116 PRO A O 1
ATOM 826 N N . ASN A 1 117 ? -19.167 40.819 -4.392 1.00 66.44 117 ASN A N 1
ATOM 827 C CA . ASN A 1 117 ? -18.171 41.578 -5.147 1.00 66.44 117 ASN A CA 1
ATOM 828 C C . ASN A 1 117 ? -18.064 41.160 -6.629 1.00 66.44 117 ASN A C 1
ATOM 830 O O . ASN A 1 117 ? -17.325 41.787 -7.379 1.00 66.44 117 ASN A O 1
ATOM 834 N N . CYS A 1 118 ? -18.791 40.123 -7.074 1.00 75.06 118 CYS A N 1
ATOM 835 C CA . CYS A 1 118 ? -18.914 39.699 -8.479 1.00 75.06 118 CYS A CA 1
ATOM 836 C C . CYS A 1 118 ? -17.585 39.560 -9.257 1.00 75.06 118 CYS A C 1
ATOM 838 O O . CYS A 1 118 ? -17.544 39.796 -10.473 1.00 75.06 118 CYS A O 1
ATOM 840 N N . CYS A 1 119 ? -16.498 39.187 -8.573 1.00 80.94 119 CYS A N 1
ATOM 841 C CA . CYS A 1 119 ? -15.177 39.079 -9.182 1.00 80.94 119 CYS A CA 1
ATOM 842 C C . CYS A 1 119 ? -15.107 37.922 -10.187 1.00 80.94 119 CYS A C 1
ATOM 844 O O . CYS A 1 119 ? -15.803 36.910 -10.065 1.00 80.94 119 CYS A O 1
ATOM 846 N N . LEU A 1 120 ? -14.254 38.096 -11.200 1.00 73.94 120 LEU A N 1
ATOM 847 C CA . LEU A 1 120 ? -13.980 37.076 -12.207 1.00 73.94 120 LEU A CA 1
ATOM 848 C C . LEU A 1 120 ? -13.191 35.930 -11.572 1.00 73.94 120 LEU A C 1
ATOM 850 O O . LEU A 1 120 ? -12.048 36.125 -11.156 1.00 73.94 120 LEU A O 1
ATOM 854 N N . SER A 1 121 ? -13.788 34.743 -11.544 1.00 76.06 121 SER A N 1
ATOM 855 C CA . SER A 1 121 ? -13.118 33.493 -11.208 1.00 76.06 121 SER A CA 1
ATOM 856 C C . SER A 1 121 ? -13.156 32.544 -12.403 1.00 76.06 121 SER A C 1
ATOM 858 O O . SER A 1 121 ? -14.115 32.496 -13.181 1.00 76.06 121 SER A O 1
ATOM 860 N N . CYS A 1 122 ? -12.075 31.794 -12.575 1.00 77.38 122 CYS A N 1
ATOM 861 C CA . CYS A 1 122 ? -11.997 30.741 -13.571 1.00 77.38 122 CYS A CA 1
ATOM 862 C C . CYS A 1 122 ? -12.643 29.495 -12.968 1.00 77.38 122 CYS A C 1
ATOM 864 O O . CYS A 1 122 ? -12.062 28.889 -12.071 1.00 77.38 122 CYS A O 1
ATOM 866 N N . ARG A 1 123 ? -13.847 29.141 -13.426 1.00 69.62 123 ARG A N 1
ATOM 867 C CA . ARG A 1 123 ? -14.503 27.893 -13.025 1.00 69.62 123 ARG A CA 1
ATOM 868 C C . ARG A 1 123 ? -14.450 26.888 -14.167 1.00 69.62 123 ARG A C 1
ATOM 870 O O . ARG A 1 123 ? -14.716 27.271 -15.312 1.00 69.62 123 ARG A O 1
ATOM 877 N N . PRO A 1 124 ? -14.137 25.609 -13.897 1.00 67.12 124 PRO A N 1
ATOM 878 C CA . PRO A 1 124 ? -14.363 24.550 -14.863 1.00 67.12 124 PRO A CA 1
ATOM 879 C C . PRO A 1 124 ? -15.829 24.606 -15.324 1.00 67.12 124 PRO A C 1
ATOM 881 O O . PRO A 1 124 ? -16.716 24.768 -14.483 1.00 67.12 124 PRO A O 1
ATOM 884 N N . PRO A 1 125 ? -16.115 24.460 -16.628 1.00 66.25 125 PRO A N 1
ATOM 885 C CA . PRO A 1 125 ? -17.464 24.623 -17.182 1.00 66.25 125 PRO A CA 1
ATOM 886 C C . PRO A 1 125 ? -18.549 23.742 -16.529 1.00 66.25 125 PRO A C 1
ATOM 888 O O . PRO A 1 125 ? -19.734 24.039 -16.655 1.00 66.25 125 PRO A O 1
ATOM 891 N N . CYS A 1 126 ? -18.156 22.703 -15.788 1.00 71.81 126 CYS A N 1
ATOM 892 C CA . CYS A 1 126 ? -19.059 21.732 -15.168 1.00 71.81 126 CYS A CA 1
ATOM 893 C C . CYS A 1 126 ? -19.220 21.885 -13.651 1.00 71.81 126 CYS A C 1
ATOM 895 O O . CYS A 1 126 ? -19.962 21.123 -13.025 1.00 71.81 126 CYS A O 1
ATOM 897 N N . GLU A 1 127 ? -18.560 22.873 -13.048 1.00 59.19 127 GLU A N 1
ATOM 898 C CA . GLU A 1 127 ? -18.629 23.133 -11.613 1.00 59.19 127 GLU A CA 1
ATOM 899 C C . GLU A 1 127 ? -19.962 23.828 -11.259 1.00 59.19 127 GLU A C 1
ATOM 901 O O . GLU A 1 127 ? -20.097 25.052 -11.311 1.00 59.19 127 GLU A O 1
ATOM 906 N N . GLY A 1 128 ? -20.986 23.021 -10.950 1.00 65.44 128 GLY A N 1
ATOM 907 C CA . GLY A 1 128 ? -22.307 23.470 -10.477 1.00 65.44 128 GLY A CA 1
ATOM 908 C C . GLY A 1 128 ? -23.516 22.845 -11.183 1.00 65.44 128 GLY A C 1
ATOM 909 O O . GLY A 1 128 ? -24.599 22.825 -10.607 1.00 65.44 128 GLY A O 1
ATOM 910 N N . GLN A 1 129 ? -23.355 22.292 -12.392 1.00 65.94 129 GLN A N 1
ATOM 911 C CA . GLN A 1 129 ? -24.449 21.595 -13.100 1.00 65.94 129 GLN A CA 1
ATOM 912 C C . GLN A 1 129 ? -24.489 20.080 -12.841 1.00 65.94 129 GLN A C 1
ATOM 914 O O . GLN A 1 129 ? -25.488 19.429 -13.152 1.00 65.94 129 GLN A O 1
ATOM 919 N N . GLY A 1 130 ? -23.422 19.538 -12.242 1.00 69.12 130 GLY A N 1
ATOM 920 C CA . GLY A 1 130 ? -23.197 18.102 -12.118 1.00 69.12 130 GLY A CA 1
ATOM 921 C C . GLY A 1 130 ? -22.781 17.492 -13.458 1.00 69.12 130 GLY A C 1
ATOM 922 O O . GLY A 1 130 ? -23.301 17.854 -14.513 1.00 69.12 130 GLY A O 1
ATOM 923 N N . LEU A 1 131 ? -21.830 16.561 -13.429 1.00 77.50 131 LEU A N 1
ATOM 924 C CA . LEU A 1 131 ? -21.504 15.770 -14.613 1.00 77.50 131 LEU A CA 1
ATOM 925 C C . LEU A 1 131 ? -22.696 14.872 -14.947 1.00 77.50 131 LEU A C 1
ATOM 927 O O . LEU A 1 131 ? -23.184 14.135 -14.088 1.00 77.50 131 LEU A O 1
ATOM 931 N N . ARG A 1 132 ? -23.172 14.934 -16.189 1.00 83.88 132 ARG A N 1
ATOM 932 C CA . ARG A 1 132 ? -24.240 14.056 -16.678 1.00 83.88 132 ARG A CA 1
ATOM 933 C C . ARG A 1 132 ? -23.641 12.898 -17.475 1.00 83.88 132 ARG A C 1
ATOM 935 O O . ARG A 1 132 ? -22.586 13.051 -18.072 1.00 83.88 132 ARG A O 1
ATOM 942 N N . PRO A 1 133 ? -24.267 11.722 -17.532 1.00 83.12 133 PRO A N 1
ATOM 943 C CA . PRO A 1 133 ? -23.856 10.714 -18.501 1.00 83.12 133 PRO A CA 1
ATOM 944 C C . PRO A 1 133 ? -24.018 11.277 -19.921 1.00 83.12 133 PRO A C 1
ATOM 946 O O . PRO A 1 133 ? -25.027 11.931 -20.204 1.00 83.12 133 PRO A O 1
ATOM 949 N N . ALA A 1 134 ? -23.057 11.034 -20.816 1.00 85.38 134 ALA A N 1
ATOM 950 C CA . ALA A 1 134 ? -23.280 11.275 -22.241 1.00 85.38 134 ALA A CA 1
ATOM 951 C C . ALA A 1 134 ? -24.524 10.489 -22.695 1.00 85.38 134 ALA A C 1
ATOM 953 O O . ALA A 1 134 ? -24.851 9.445 -22.127 1.00 85.38 134 ALA A O 1
ATOM 954 N N . SER A 1 135 ? -25.262 10.980 -23.694 1.00 78.62 135 SER A N 1
ATOM 955 C CA . SER A 1 135 ? -26.441 10.249 -24.184 1.00 78.62 135 SER A CA 1
ATOM 956 C C . SER A 1 135 ? -26.022 8.862 -24.683 1.00 78.62 135 SER A C 1
ATOM 958 O O . SER A 1 135 ? -25.267 8.758 -25.644 1.00 78.62 135 SER A O 1
ATOM 960 N N . GLY A 1 136 ? -26.493 7.807 -24.010 1.00 77.75 136 GLY A N 1
ATOM 961 C CA . GLY A 1 136 ? -26.095 6.422 -24.290 1.00 77.75 136 GLY A CA 1
ATOM 962 C C . GLY A 1 136 ? -24.832 5.941 -23.565 1.00 77.75 136 GLY A C 1
ATOM 963 O O . GLY A 1 136 ? -24.371 4.842 -23.860 1.00 77.75 136 GLY A O 1
ATOM 964 N N . ALA A 1 137 ? -24.285 6.716 -22.624 1.00 75.94 137 ALA A N 1
ATOM 965 C CA . ALA A 1 137 ? -23.167 6.292 -21.787 1.00 75.94 137 ALA A CA 1
ATOM 966 C C . ALA A 1 137 ? -23.521 4.999 -21.039 1.00 75.94 137 ALA A C 1
ATOM 968 O O . ALA A 1 137 ? -24.471 4.946 -20.254 1.00 75.94 137 ALA A O 1
ATOM 969 N N . THR A 1 138 ? -22.752 3.949 -21.310 1.00 80.12 138 THR A N 1
ATOM 970 C CA . THR A 1 138 ? -22.840 2.664 -20.617 1.00 80.12 138 THR A CA 1
ATOM 971 C C . THR A 1 138 ? -21.961 2.669 -19.375 1.00 80.12 138 THR A C 1
ATOM 973 O O . THR A 1 138 ? -21.174 3.588 -19.152 1.00 80.12 138 THR A O 1
ATOM 976 N N . THR A 1 139 ? -22.054 1.616 -18.571 1.00 75.94 139 THR A N 1
ATOM 977 C CA . THR A 1 139 ? -21.084 1.368 -17.507 1.00 75.94 139 THR A CA 1
ATOM 978 C C . THR A 1 139 ? -19.674 1.251 -18.095 1.00 75.94 139 THR A C 1
ATOM 980 O O . THR A 1 139 ? -19.511 0.673 -19.175 1.00 75.94 139 THR A O 1
ATOM 983 N N . CYS A 1 140 ? -18.665 1.817 -17.430 1.00 72.00 140 CYS A N 1
ATOM 984 C CA . CYS A 1 140 ? -17.280 1.717 -17.892 1.00 72.00 140 CYS A CA 1
ATOM 985 C C . CYS A 1 140 ? -16.837 0.247 -17.937 1.00 72.00 140 CYS A C 1
ATOM 987 O O . CYS A 1 140 ? -17.121 -0.520 -17.016 1.00 72.00 140 CYS A O 1
ATOM 989 N N . ALA A 1 141 ? -16.141 -0.146 -19.008 1.00 67.69 141 ALA A N 1
ATOM 990 C CA . ALA A 1 141 ? -15.517 -1.465 -19.078 1.00 67.69 141 ALA A CA 1
ATOM 991 C C . ALA A 1 141 ? -14.446 -1.614 -17.972 1.00 67.69 141 ALA A C 1
ATOM 993 O O . ALA A 1 141 ? -13.884 -0.602 -17.540 1.00 67.69 141 ALA A O 1
ATOM 994 N N . PRO A 1 142 ? -14.137 -2.848 -17.522 1.00 51.91 142 PRO A N 1
ATOM 995 C CA . PRO A 1 142 ? -13.070 -3.081 -16.550 1.00 51.91 142 PRO A CA 1
ATOM 996 C C . PRO A 1 142 ? -11.764 -2.392 -16.979 1.00 51.91 142 PRO A C 1
ATOM 998 O O . PRO A 1 142 ? -11.335 -2.539 -18.122 1.00 51.91 142 PRO A O 1
ATOM 1001 N N . GLY A 1 143 ? -11.157 -1.610 -16.080 1.00 50.94 143 GLY A N 1
ATOM 1002 C CA . GLY A 1 143 ? -9.904 -0.886 -16.337 1.00 50.94 143 GLY A CA 1
ATOM 1003 C C . GLY A 1 143 ? -10.015 0.378 -17.206 1.00 50.94 143 GLY A C 1
ATOM 1004 O O . GLY A 1 143 ? -9.011 1.057 -17.405 1.00 50.94 143 GLY A O 1
ATOM 1005 N N . VAL A 1 144 ? -11.203 0.738 -17.706 1.00 62.44 144 VAL A N 1
ATOM 1006 C CA . VAL A 1 144 ? -11.406 1.949 -18.521 1.00 62.44 144 VAL A CA 1
ATOM 1007 C C . VAL A 1 144 ? -11.834 3.115 -17.630 1.00 62.44 144 VAL A C 1
ATOM 1009 O O . VAL A 1 144 ? -12.903 3.077 -17.020 1.00 62.44 144 VAL A O 1
ATOM 1012 N N . GLN A 1 145 ? -11.021 4.174 -17.568 1.00 60.75 145 GLN A N 1
ATOM 1013 C CA . GLN A 1 145 ? -11.396 5.405 -16.864 1.00 60.75 145 GLN A CA 1
ATOM 1014 C C . GLN A 1 145 ? -12.402 6.231 -17.689 1.00 60.75 145 GLN A C 1
ATOM 1016 O O . GLN A 1 145 ? -12.224 6.366 -18.904 1.00 60.75 145 GLN A O 1
ATOM 1021 N N . PRO A 1 146 ? -13.443 6.814 -17.061 1.00 77.31 146 PRO A N 1
ATOM 1022 C CA . PRO A 1 146 ? -14.373 7.691 -17.757 1.00 77.31 146 PRO A CA 1
ATOM 1023 C C . PRO A 1 146 ? -13.656 8.953 -18.238 1.00 77.31 146 PRO A C 1
ATOM 1025 O O . PRO A 1 146 ? -13.001 9.656 -17.471 1.00 77.31 146 PRO A O 1
ATOM 1028 N N . THR A 1 147 ? -13.821 9.274 -19.517 1.00 81.00 147 THR A N 1
ATOM 1029 C CA . THR A 1 147 ? -13.396 10.560 -20.075 1.00 81.00 147 THR A CA 1
ATOM 1030 C C . THR A 1 147 ? -14.465 11.617 -19.825 1.00 81.00 147 THR A C 1
ATOM 1032 O O . THR A 1 147 ? -15.659 11.384 -20.036 1.00 81.00 147 THR A O 1
ATOM 1035 N N . ILE A 1 148 ? -14.029 12.786 -19.354 1.00 80.38 148 ILE A N 1
ATOM 1036 C CA . ILE A 1 148 ? -14.894 13.935 -19.089 1.00 80.38 148 ILE A CA 1
ATOM 1037 C C . ILE A 1 148 ? -14.862 14.850 -20.313 1.00 80.38 148 ILE A C 1
ATOM 1039 O O . ILE A 1 148 ? -13.828 15.438 -20.626 1.00 80.38 148 ILE A O 1
ATOM 1043 N N . ASP A 1 149 ? -16.002 14.999 -20.980 1.00 82.00 149 ASP A N 1
ATOM 1044 C CA . ASP A 1 149 ? -16.214 16.074 -21.943 1.00 82.00 149 ASP A CA 1
ATOM 1045 C C . ASP A 1 149 ? -16.622 17.330 -21.171 1.00 82.00 149 ASP A C 1
ATOM 1047 O O . ASP A 1 149 ? -17.769 17.489 -20.744 1.00 82.00 149 ASP A O 1
ATOM 1051 N N . THR A 1 150 ? -15.656 18.221 -20.970 1.00 77.75 150 THR A N 1
ATOM 1052 C CA . THR A 1 150 ? -15.850 19.484 -20.253 1.00 77.75 150 THR A CA 1
ATOM 1053 C C . THR A 1 150 ? -16.707 20.481 -21.029 1.00 77.75 150 THR A C 1
ATOM 1055 O O . THR A 1 150 ? -17.275 21.384 -20.424 1.00 77.75 150 THR A O 1
ATOM 1058 N N . SER A 1 151 ? -16.847 20.324 -22.348 1.00 77.88 151 SER A N 1
ATOM 1059 C CA . SER A 1 151 ? -17.671 21.208 -23.176 1.00 77.88 151 SER A CA 1
ATOM 1060 C C . SER A 1 151 ? -19.157 20.859 -23.095 1.00 77.88 151 SER A C 1
ATOM 1062 O O . SER A 1 151 ? -20.002 21.753 -23.068 1.00 77.88 151 SER A O 1
ATOM 1064 N N . ALA A 1 152 ? -19.472 19.566 -22.991 1.00 83.31 152 ALA A N 1
ATOM 1065 C CA . ALA A 1 152 ? -20.833 19.057 -22.836 1.00 83.31 152 ALA A CA 1
ATOM 1066 C C . ALA A 1 152 ? -21.219 18.781 -21.372 1.00 83.31 152 ALA A C 1
ATOM 1068 O O . ALA A 1 152 ? -22.378 18.490 -21.078 1.00 83.31 152 ALA A O 1
ATOM 1069 N N . CYS A 1 153 ? -20.253 18.856 -20.454 1.00 84.88 153 CYS A N 1
ATOM 1070 C CA . CYS A 1 153 ? -20.380 18.405 -19.071 1.00 84.88 153 CYS A CA 1
ATOM 1071 C C . CYS A 1 153 ? -20.911 16.983 -18.950 1.00 84.88 153 CYS A C 1
ATOM 1073 O O . CYS A 1 153 ? -21.751 16.673 -18.097 1.00 84.88 153 CYS A O 1
ATOM 1075 N N . THR A 1 154 ? -20.376 16.118 -19.813 1.00 85.94 154 THR A N 1
ATOM 1076 C CA . THR A 1 154 ? -20.747 14.712 -19.870 1.00 85.94 154 THR A CA 1
ATOM 1077 C C . THR A 1 154 ? -19.591 13.773 -19.564 1.00 85.94 154 THR A C 1
ATOM 1079 O O . THR A 1 154 ? -18.451 14.053 -19.919 1.00 85.94 154 THR A O 1
ATOM 1082 N N . VAL A 1 155 ? -19.888 12.630 -18.947 1.00 86.56 155 VAL A N 1
ATOM 1083 C CA . VAL A 1 155 ? -18.952 11.503 -18.804 1.00 86.56 155 VAL A CA 1
ATOM 1084 C C . VAL A 1 155 ? -19.234 10.444 -19.864 1.00 86.56 155 VAL A C 1
ATOM 1086 O O . VAL A 1 155 ? -20.395 10.124 -20.129 1.00 86.56 155 VAL A O 1
ATOM 1089 N N . SER A 1 156 ? -18.183 9.905 -20.484 1.00 88.75 156 SER A N 1
ATOM 1090 C CA . SER A 1 156 ? -18.306 8.908 -21.558 1.00 88.75 156 SER A CA 1
ATOM 1091 C C . SER A 1 156 ? -18.874 7.567 -21.093 1.00 88.75 156 SER A C 1
ATOM 1093 O O . SER A 1 156 ? -19.518 6.865 -21.872 1.00 88.75 156 SER A O 1
ATOM 1095 N N . CYS A 1 157 ? -18.686 7.231 -19.820 1.00 83.31 157 CYS A N 1
ATOM 1096 C CA . CYS A 1 157 ? -19.260 6.060 -19.177 1.00 83.31 157 CYS A CA 1
ATOM 1097 C C . CYS A 1 157 ? -19.525 6.344 -17.693 1.00 83.31 157 CYS A C 1
ATOM 1099 O O . CYS A 1 157 ? -18.951 7.266 -17.109 1.00 83.31 157 CYS A O 1
ATOM 1101 N N . THR A 1 158 ? -20.425 5.579 -17.080 1.00 78.75 158 THR A N 1
ATOM 1102 C CA . THR A 1 158 ? -20.738 5.687 -15.648 1.00 78.75 158 THR A CA 1
ATOM 1103 C C . THR A 1 158 ? -20.036 4.588 -14.855 1.00 78.75 158 THR A C 1
ATOM 1105 O O . THR A 1 158 ? -19.865 3.466 -15.333 1.00 78.75 158 THR A O 1
ATOM 1108 N N . ARG A 1 159 ? -19.612 4.892 -13.621 1.00 66.75 159 ARG A N 1
ATOM 1109 C CA . ARG A 1 159 ? -19.164 3.852 -12.679 1.00 66.75 159 ARG A CA 1
ATOM 1110 C C . ARG A 1 159 ? -20.373 2.955 -12.361 1.00 66.75 159 ARG A C 1
ATOM 1112 O O . ARG A 1 159 ? -21.484 3.491 -12.269 1.00 66.75 159 ARG A O 1
ATOM 1119 N N . PRO A 1 160 ? -20.207 1.628 -12.219 1.00 65.00 160 PRO A N 1
ATOM 1120 C CA . PRO A 1 160 ? -21.304 0.781 -11.772 1.00 65.00 160 PRO A CA 1
ATOM 1121 C C . PRO A 1 160 ? -21.889 1.296 -10.450 1.00 65.00 160 PRO A C 1
ATOM 1123 O O . PRO A 1 160 ? -21.148 1.855 -9.633 1.00 65.00 160 PRO A O 1
ATOM 1126 N N . PRO A 1 161 ? -23.207 1.146 -10.234 1.00 66.31 161 PRO A N 1
ATOM 1127 C CA . PRO A 1 161 ? -23.815 1.498 -8.959 1.00 66.31 161 PRO A CA 1
ATOM 1128 C C . PRO A 1 161 ? -23.154 0.705 -7.822 1.00 66.31 161 PRO A C 1
ATOM 1130 O O . PRO A 1 161 ? -22.766 -0.445 -8.011 1.00 66.31 161 PRO A O 1
ATOM 1133 N N . ILE A 1 162 ? -23.034 1.316 -6.638 1.00 60.16 162 ILE A N 1
ATOM 1134 C CA . ILE A 1 162 ? -22.596 0.605 -5.428 1.00 60.16 162 ILE A CA 1
ATOM 1135 C C . ILE A 1 162 ? -23.556 -0.566 -5.221 1.00 60.16 162 ILE A C 1
ATOM 1137 O O . ILE A 1 162 ? -24.776 -0.367 -5.255 1.00 60.16 162 ILE A O 1
ATOM 1141 N N . CYS A 1 163 ? -23.014 -1.771 -5.030 1.00 60.25 163 CYS A N 1
ATOM 1142 C CA . CYS A 1 163 ? -23.828 -2.962 -4.858 1.00 60.25 163 CYS A CA 1
ATOM 1143 C C . CYS A 1 163 ? -24.853 -2.757 -3.741 1.00 60.25 163 CYS A C 1
ATOM 1145 O O . CYS A 1 163 ? -24.506 -2.613 -2.567 1.00 60.25 163 CYS A O 1
ATOM 1147 N N . ASN A 1 164 ? -26.134 -2.756 -4.099 1.00 61.56 164 ASN A N 1
ATOM 1148 C CA . ASN A 1 164 ? -27.191 -2.779 -3.108 1.00 61.56 164 ASN A CA 1
ATOM 1149 C C . ASN A 1 164 ? -27.282 -4.212 -2.573 1.00 61.56 164 ASN A C 1
ATOM 1151 O O . ASN A 1 164 ? -27.695 -5.112 -3.302 1.00 61.56 164 ASN A O 1
ATOM 1155 N N . ALA A 1 165 ? -26.917 -4.420 -1.305 1.00 55.03 165 ALA A N 1
ATOM 1156 C CA . ALA A 1 165 ? -26.872 -5.730 -0.641 1.00 55.03 165 ALA A CA 1
ATOM 1157 C C . ALA A 1 165 ? -28.208 -6.510 -0.655 1.00 55.03 165 ALA A C 1
ATOM 1159 O O . ALA A 1 165 ? -28.253 -7.675 -0.265 1.00 55.03 165 ALA A O 1
ATOM 1160 N N . THR A 1 166 ? -29.303 -5.888 -1.106 1.00 52.53 166 THR A N 1
ATOM 1161 C CA . THR A 1 166 ? -30.598 -6.547 -1.337 1.00 52.53 166 THR A CA 1
ATOM 1162 C C . THR A 1 166 ? -30.691 -7.304 -2.666 1.00 52.53 166 THR A C 1
ATOM 1164 O O . THR A 1 166 ? -31.626 -8.086 -2.848 1.00 52.53 166 THR A O 1
ATOM 1167 N N . ALA A 1 167 ? -29.740 -7.129 -3.591 1.00 61.38 167 ALA A N 1
ATOM 1168 C CA . ALA A 1 167 ? -29.662 -7.945 -4.796 1.00 61.38 167 ALA A CA 1
ATOM 1169 C C . ALA A 1 167 ? -29.395 -9.411 -4.413 1.00 61.38 167 ALA A C 1
ATOM 1171 O O . ALA A 1 167 ? -28.488 -9.719 -3.641 1.00 61.38 167 ALA A O 1
ATOM 1172 N N . SER A 1 168 ? -30.199 -10.332 -4.950 1.00 71.31 168 SER A N 1
ATOM 1173 C CA . SER A 1 168 ? -30.043 -11.777 -4.749 1.00 71.31 168 SER A CA 1
ATOM 1174 C C . SER A 1 168 ? -28.787 -12.283 -5.468 1.00 71.31 168 SER A C 1
ATOM 1176 O O . SER A 1 168 ? -28.872 -12.852 -6.556 1.00 71.31 168 SER A O 1
ATOM 1178 N N . ILE A 1 169 ? -27.619 -12.078 -4.863 1.00 75.38 169 ILE A N 1
ATOM 1179 C CA . ILE A 1 169 ? -26.351 -12.607 -5.359 1.00 75.38 169 ILE A CA 1
ATOM 1180 C C . ILE A 1 169 ? -26.320 -14.125 -5.091 1.00 75.38 169 ILE A C 1
ATOM 1182 O O . ILE A 1 169 ? -26.449 -14.539 -3.929 1.00 75.38 169 ILE A O 1
ATOM 1186 N N . PRO A 1 170 ? -26.190 -14.975 -6.128 1.00 80.50 170 PRO A N 1
ATOM 1187 C CA . PRO A 1 170 ? -26.193 -16.429 -5.969 1.00 80.50 170 PRO A CA 1
ATOM 1188 C C . PRO A 1 170 ? -24.949 -16.901 -5.201 1.00 80.50 170 PRO A C 1
ATOM 1190 O O . PRO A 1 170 ? -23.931 -16.220 -5.231 1.00 80.50 170 PRO A O 1
ATOM 1193 N N . PRO A 1 171 ? -24.974 -18.042 -4.491 1.00 75.56 171 PRO A N 1
ATOM 1194 C CA . PRO A 1 171 ? -23.774 -18.574 -3.851 1.00 75.56 171 PRO A CA 1
ATOM 1195 C C . PRO A 1 171 ? -22.694 -18.942 -4.879 1.00 75.56 171 PRO A C 1
ATOM 1197 O O . PRO A 1 171 ? -23.014 -19.410 -5.971 1.00 75.56 171 PRO A O 1
ATOM 1200 N N . CYS A 1 172 ? -21.423 -18.748 -4.528 1.00 73.75 172 CYS A N 1
ATOM 1201 C CA . CYS A 1 172 ? -20.297 -19.145 -5.365 1.00 73.75 172 CYS A CA 1
ATOM 1202 C C . CYS A 1 172 ? -20.249 -20.663 -5.487 1.00 73.75 172 CYS A C 1
ATOM 1204 O O . CYS A 1 172 ? -20.350 -21.379 -4.488 1.00 73.75 172 CYS A O 1
ATOM 1206 N N . SER A 1 173 ? -20.091 -21.153 -6.715 1.00 74.44 173 SER A N 1
ATOM 1207 C CA . SER A 1 173 ? -19.714 -22.542 -6.945 1.00 74.44 173 SER A CA 1
ATOM 1208 C C . SER A 1 173 ? -18.241 -22.737 -6.609 1.00 74.44 173 SER A C 1
ATOM 1210 O O . SER A 1 173 ? -17.436 -21.828 -6.792 1.00 74.44 173 SER A O 1
ATOM 1212 N N . ALA A 1 174 ? -17.884 -23.956 -6.209 1.00 61.75 174 ALA A N 1
ATOM 1213 C CA . ALA A 1 174 ? -16.514 -24.394 -5.935 1.00 61.75 174 ALA A CA 1
ATOM 1214 C C . ALA A 1 174 ? -15.483 -23.958 -7.001 1.00 61.75 174 ALA A C 1
ATOM 1216 O O . ALA A 1 174 ? -14.331 -23.690 -6.693 1.00 61.75 174 ALA A O 1
ATOM 1217 N N . SER A 1 175 ? -15.895 -23.869 -8.266 1.00 63.31 175 SER A N 1
ATOM 1218 C CA . SER A 1 175 ? -15.028 -23.539 -9.402 1.00 63.31 175 SER A CA 1
ATOM 1219 C C . SER A 1 175 ? -15.023 -22.064 -9.816 1.00 63.31 175 SER A C 1
ATOM 1221 O O . SER A 1 175 ? -14.336 -21.724 -10.774 1.00 63.31 175 SER A O 1
ATOM 1223 N N . THR A 1 176 ? -15.814 -21.201 -9.174 1.00 67.94 176 THR A N 1
ATOM 1224 C CA . THR A 1 176 ? -16.018 -19.821 -9.641 1.00 67.94 176 THR A CA 1
ATOM 1225 C C . THR A 1 176 ? -15.859 -18.861 -8.465 1.00 67.94 176 THR A C 1
ATOM 1227 O O . THR A 1 176 ? -16.814 -18.682 -7.702 1.00 67.94 176 THR A O 1
ATOM 1230 N N . PRO A 1 177 ? -14.665 -18.269 -8.275 1.00 63.94 177 PRO A N 1
ATOM 1231 C CA . PRO A 1 177 ? -14.460 -17.283 -7.224 1.00 63.94 177 PRO A CA 1
ATOM 1232 C C . PRO A 1 177 ? -15.332 -16.042 -7.475 1.00 63.94 177 PRO A C 1
ATOM 1234 O O . PRO A 1 177 ? -15.681 -15.755 -8.627 1.00 63.94 177 PRO A O 1
ATOM 1237 N N . PRO A 1 178 ? -15.695 -15.295 -6.417 1.00 72.81 178 PRO A N 1
ATOM 1238 C CA . PRO A 1 178 ? -16.451 -14.063 -6.572 1.00 72.81 178 PRO A CA 1
ATOM 1239 C C . PRO A 1 178 ? -15.615 -13.049 -7.352 1.00 72.81 178 PRO A C 1
ATOM 1241 O O . PRO A 1 178 ? -14.586 -12.571 -6.888 1.00 72.81 178 PRO A O 1
ATOM 1244 N N . THR A 1 179 ? -16.078 -12.711 -8.546 1.00 71.81 179 THR A N 1
ATOM 1245 C CA . THR A 1 179 ? -15.568 -11.594 -9.349 1.00 71.81 179 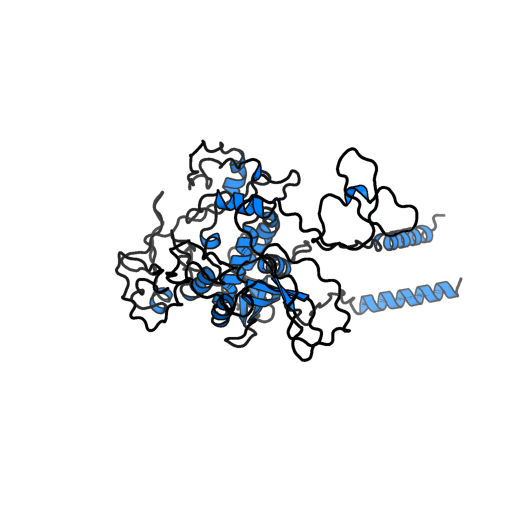THR A CA 1
ATOM 1246 C C . THR A 1 179 ? -16.521 -10.417 -9.217 1.00 71.81 179 THR A C 1
ATOM 1248 O O . THR A 1 179 ? -17.713 -10.624 -9.026 1.00 71.81 179 THR A O 1
ATOM 1251 N N . ILE A 1 180 ? -16.057 -9.172 -9.315 1.00 67.19 180 ILE A N 1
ATOM 1252 C CA . ILE A 1 180 ? -16.991 -8.039 -9.353 1.00 67.19 180 ILE A CA 1
ATOM 1253 C C . ILE A 1 180 ? -17.643 -7.992 -10.739 1.00 67.19 180 ILE A C 1
ATOM 1255 O O . ILE A 1 180 ? -16.963 -7.809 -11.748 1.00 67.19 180 ILE A O 1
ATOM 1259 N N . ASP A 1 181 ? -18.967 -8.149 -10.795 1.00 68.06 181 ASP A N 1
ATOM 1260 C CA . ASP A 1 181 ? -19.748 -7.848 -11.989 1.00 68.06 181 ASP A CA 1
ATOM 1261 C C . ASP A 1 181 ? -19.715 -6.336 -12.201 1.00 68.06 181 ASP A C 1
ATOM 1263 O O . ASP A 1 181 ? -20.383 -5.556 -11.521 1.00 68.06 181 ASP A O 1
ATOM 1267 N N . THR A 1 182 ? -18.922 -5.915 -13.179 1.00 59.94 182 THR A N 1
ATOM 1268 C CA . THR A 1 182 ? -18.713 -4.507 -13.510 1.00 59.94 182 THR A CA 1
ATOM 1269 C C . THR A 1 182 ? -19.966 -3.801 -14.005 1.00 59.94 182 THR A C 1
ATOM 1271 O O . THR A 1 182 ? -19.955 -2.580 -14.105 1.00 59.94 182 THR A O 1
ATOM 1274 N N . ARG A 1 183 ? -21.058 -4.518 -14.295 1.00 65.88 183 ARG A N 1
ATOM 1275 C CA . ARG A 1 183 ? -22.338 -3.924 -14.685 1.00 65.88 183 ARG A CA 1
ATOM 1276 C C . ARG A 1 183 ? -23.195 -3.559 -13.479 1.00 65.88 183 ARG A C 1
ATOM 1278 O O . ARG A 1 183 ? -23.811 -2.494 -13.476 1.00 65.88 183 ARG A O 1
ATOM 1285 N N . SER A 1 184 ? -23.237 -4.439 -12.482 1.00 66.50 184 SER A N 1
ATOM 1286 C CA . SER A 1 184 ? -24.039 -4.268 -11.265 1.00 66.50 184 SER A CA 1
ATOM 1287 C C . SER A 1 184 ? -23.255 -3.679 -10.092 1.00 66.50 184 SER A C 1
ATOM 1289 O O . SER A 1 184 ? -23.872 -3.229 -9.131 1.00 66.50 184 SER A O 1
ATOM 1291 N N . GLY A 1 185 ? -21.920 -3.692 -10.158 1.00 62.66 185 GLY A N 1
ATOM 1292 C CA . GLY A 1 185 ? -21.033 -3.352 -9.045 1.00 62.66 185 GLY A CA 1
ATOM 1293 C C . GLY A 1 185 ? -21.064 -4.376 -7.908 1.00 62.66 185 GLY A C 1
ATOM 1294 O O . GLY A 1 185 ? -20.443 -4.150 -6.874 1.00 62.66 185 GLY A O 1
ATOM 1295 N N . CYS A 1 186 ? -21.791 -5.484 -8.081 1.00 70.25 186 CYS A N 1
ATOM 1296 C CA . CYS A 1 186 ? -21.929 -6.553 -7.102 1.00 70.25 186 CYS A CA 1
ATOM 1297 C C . CYS A 1 186 ? -20.959 -7.699 -7.388 1.00 70.25 186 CYS A C 1
ATOM 1299 O O . CYS A 1 186 ? -20.617 -7.934 -8.546 1.00 70.25 186 CYS A O 1
ATOM 1301 N N . PRO A 1 187 ? -20.541 -8.469 -6.369 1.00 72.69 187 PRO A N 1
ATOM 1302 C CA . PRO A 1 187 ? -19.861 -9.724 -6.628 1.00 72.69 187 PRO A CA 1
ATOM 1303 C C . PRO A 1 187 ? -20.791 -10.665 -7.411 1.00 72.69 187 PRO A C 1
ATOM 1305 O O . PRO A 1 187 ? -21.993 -10.736 -7.156 1.00 72.69 187 PRO A O 1
ATOM 1308 N N . SER A 1 188 ? -20.228 -11.385 -8.376 1.00 80.19 188 SER A N 1
ATOM 1309 C CA . SER A 1 188 ? -20.913 -12.327 -9.264 1.00 80.19 188 SER A CA 1
ATOM 1310 C C . SER A 1 188 ? -21.523 -13.498 -8.498 1.00 80.19 188 SER A C 1
ATOM 1312 O O . SER A 1 188 ? -22.482 -14.120 -8.958 1.00 80.19 188 SER A O 1
ATOM 1314 N N . CYS A 1 189 ? -21.003 -13.765 -7.301 1.00 74.81 189 CYS A N 1
ATOM 1315 C CA . CYS A 1 189 ? -21.535 -14.733 -6.369 1.00 74.81 189 CYS A CA 1
ATOM 1316 C C . CYS A 1 189 ? -21.166 -14.384 -4.911 1.00 74.81 189 CYS A C 1
ATOM 1318 O O . CYS A 1 189 ? -20.244 -13.614 -4.655 1.00 74.81 189 CYS A O 1
ATOM 1320 N N . ARG A 1 190 ? -21.889 -14.941 -3.932 1.00 75.75 190 ARG A N 1
ATOM 1321 C CA . ARG A 1 190 ? -21.625 -14.797 -2.492 1.00 75.75 190 ARG A CA 1
ATOM 1322 C C . ARG A 1 190 ? -20.961 -16.058 -1.954 1.00 75.75 190 ARG A C 1
ATOM 1324 O O . ARG A 1 190 ? -21.394 -17.162 -2.271 1.00 75.75 190 ARG A O 1
ATOM 1331 N N . LEU A 1 191 ? -19.967 -15.933 -1.088 1.00 68.19 191 LEU A N 1
ATOM 1332 C CA . LEU A 1 191 ? -19.399 -17.103 -0.416 1.00 68.19 191 LEU A CA 1
ATOM 1333 C C . LEU A 1 191 ? -20.487 -17.795 0.425 1.00 68.19 191 LEU A C 1
ATOM 1335 O O . LEU A 1 191 ? -21.237 -17.140 1.159 1.00 68.19 191 LEU A O 1
ATOM 1339 N N . ALA A 1 192 ? -20.639 -19.112 0.269 1.00 58.38 192 ALA A N 1
ATOM 1340 C CA . ALA A 1 192 ? -21.632 -19.880 1.014 1.00 58.38 192 ALA A CA 1
ATOM 1341 C C . ALA A 1 192 ? -21.312 -19.805 2.520 1.00 58.38 192 ALA A C 1
ATOM 1343 O O . ALA A 1 192 ? -20.230 -20.197 2.939 1.00 58.38 192 ALA A O 1
ATOM 1344 N N . GLY A 1 193 ? -22.236 -19.262 3.324 1.00 60.25 193 GLY A N 1
ATOM 1345 C CA . GLY A 1 193 ? -22.028 -18.995 4.759 1.00 60.25 193 GLY A CA 1
ATOM 1346 C C . GLY A 1 193 ? -21.747 -17.526 5.112 1.00 60.25 193 GLY A C 1
ATOM 1347 O O . GLY A 1 193 ? -21.791 -17.164 6.286 1.00 60.25 193 GLY A O 1
ATOM 1348 N N . GLY A 1 194 ? -21.552 -16.663 4.108 1.00 64.12 194 GLY A N 1
ATOM 1349 C CA . GLY A 1 194 ? -21.299 -15.236 4.300 1.00 64.12 194 GLY A CA 1
ATOM 1350 C C . GLY A 1 194 ? -19.914 -14.927 4.878 1.00 64.12 194 GLY A C 1
ATOM 1351 O O . GLY A 1 194 ? -19.105 -15.813 5.139 1.00 64.12 194 GLY A O 1
ATOM 1352 N N . GLU A 1 195 ? -19.654 -13.640 5.093 1.00 61.34 195 GLU A N 1
ATOM 1353 C CA . GLU A 1 195 ? -18.385 -13.098 5.606 1.00 61.34 195 GLU A CA 1
ATOM 1354 C C . GLU A 1 195 ? -17.981 -13.708 6.963 1.00 61.34 195 GLU A C 1
ATOM 1356 O O . GLU A 1 195 ? -16.802 -13.925 7.244 1.00 61.34 195 GLU A O 1
ATOM 1361 N N . LEU A 1 196 ? -18.973 -14.065 7.788 1.00 61.91 196 LEU A N 1
ATOM 1362 C CA . LEU A 1 196 ? -18.753 -14.686 9.093 1.00 61.91 196 LEU A CA 1
ATOM 1363 C C . LEU A 1 196 ? -18.137 -16.090 8.985 1.00 61.91 196 LEU A C 1
ATOM 1365 O O . LEU A 1 196 ? -17.310 -16.448 9.820 1.00 61.91 196 LEU A O 1
ATOM 1369 N N . ALA A 1 197 ? -18.510 -16.869 7.964 1.00 68.69 197 ALA A N 1
ATOM 1370 C CA . ALA A 1 197 ? -18.022 -18.237 7.800 1.00 68.69 197 ALA A CA 1
ATOM 1371 C C . ALA A 1 197 ? -16.522 -18.274 7.478 1.00 68.69 197 ALA A C 1
ATOM 1373 O O . ALA A 1 197 ? -15.799 -19.114 8.017 1.00 68.69 197 ALA A O 1
ATOM 1374 N N . CYS A 1 198 ? -16.029 -17.324 6.674 1.00 69.31 198 CYS A N 1
ATOM 1375 C CA . CYS A 1 198 ? -14.598 -17.230 6.393 1.00 69.31 198 CYS A CA 1
ATOM 1376 C C . CYS A 1 198 ? -13.787 -16.817 7.620 1.00 69.31 198 CYS A C 1
ATOM 1378 O O . CYS 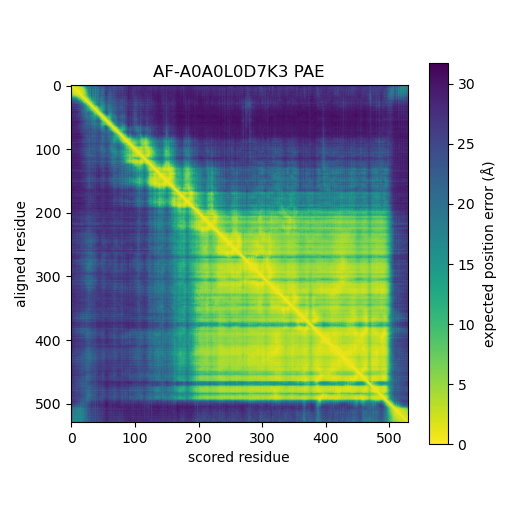A 1 198 ? -12.705 -17.354 7.830 1.00 69.31 198 CYS A O 1
ATOM 1380 N N . ARG A 1 199 ? -14.315 -15.932 8.476 1.00 68.56 199 ARG A N 1
ATOM 1381 C CA . ARG A 1 199 ? -13.617 -15.513 9.705 1.00 68.56 199 ARG A CA 1
ATOM 1382 C C . ARG A 1 199 ? -13.386 -16.655 10.697 1.00 68.56 199 AR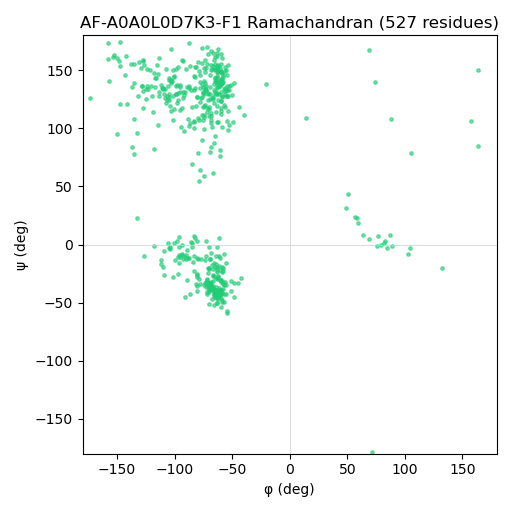G A C 1
ATOM 1384 O O . ARG A 1 199 ? -12.420 -16.599 11.445 1.00 68.56 199 ARG A O 1
ATOM 1391 N N . SER A 1 200 ? -14.252 -17.669 10.712 1.00 73.00 200 SER A N 1
ATOM 1392 C CA . SER A 1 200 ? -14.138 -18.833 11.604 1.00 73.00 200 SER A CA 1
ATOM 1393 C C . SER A 1 200 ? -13.562 -20.089 10.937 1.00 73.00 200 SER A C 1
ATOM 1395 O O . SER A 1 200 ? -13.516 -21.144 11.569 1.00 73.00 200 SER A O 1
ATOM 1397 N N . SER A 1 201 ? -13.192 -20.019 9.657 1.00 74.44 201 SER A N 1
ATOM 1398 C CA . SER A 1 201 ? -12.651 -21.167 8.923 1.00 74.44 201 SER A CA 1
ATOM 1399 C C . SER A 1 201 ? -11.228 -21.479 9.386 1.00 74.44 201 SER A C 1
ATOM 1401 O O . SER A 1 201 ? -10.405 -20.575 9.460 1.00 74.44 201 SER A O 1
ATOM 1403 N N . THR A 1 202 ? -10.939 -22.752 9.660 1.00 78.75 202 THR A N 1
ATOM 1404 C CA . THR A 1 202 ? -9.573 -23.248 9.906 1.00 78.75 202 THR A CA 1
ATOM 1405 C C . THR A 1 202 ? -9.030 -23.892 8.637 1.00 78.75 202 THR A C 1
ATOM 1407 O O . THR A 1 202 ? -9.700 -24.742 8.044 1.00 78.75 202 THR A O 1
ATOM 1410 N N . CYS A 1 203 ? -7.828 -23.502 8.212 1.00 81.81 203 CYS A N 1
ATOM 1411 C CA . CYS A 1 203 ? -7.254 -23.934 6.935 1.00 81.81 203 CYS A CA 1
ATOM 1412 C C . CYS A 1 203 ? -6.002 -24.804 7.148 1.00 81.81 203 CYS A C 1
ATOM 1414 O O . CYS A 1 203 ? -4.898 -24.316 7.396 1.00 81.81 203 CYS A O 1
ATOM 1416 N N . SER A 1 204 ? -6.146 -26.125 6.997 1.00 78.75 204 SER A N 1
ATOM 1417 C CA . SER A 1 204 ? -5.001 -27.046 7.006 1.00 78.75 204 SER A CA 1
ATOM 1418 C C . SER A 1 204 ? -4.424 -27.170 5.597 1.00 78.75 204 SER A C 1
ATOM 1420 O O . SER A 1 204 ? -4.993 -27.841 4.742 1.00 78.75 204 SER A O 1
ATOM 1422 N N . MET A 1 205 ? -3.310 -26.485 5.340 1.00 82.31 205 MET A N 1
ATOM 1423 C CA . MET A 1 205 ? -2.712 -26.378 4.007 1.00 82.31 205 MET A CA 1
ATOM 1424 C C . MET A 1 205 ? -1.237 -26.784 4.051 1.00 82.31 205 MET A C 1
ATOM 1426 O O . MET A 1 205 ? -0.484 -26.309 4.903 1.00 82.31 205 MET A O 1
ATOM 1430 N N . SER A 1 206 ? -0.805 -27.635 3.118 1.00 87.75 206 SER A N 1
ATOM 1431 C CA . SER A 1 206 ? 0.619 -27.892 2.868 1.00 87.75 206 SER A CA 1
ATOM 1432 C C . SER A 1 206 ? 1.246 -26.730 2.100 1.00 87.75 206 SER A C 1
ATOM 1434 O O . SER A 1 206 ? 0.551 -26.020 1.378 1.00 87.75 206 SER A O 1
ATOM 1436 N N . GLN A 1 207 ? 2.561 -26.548 2.209 1.00 86.00 207 GLN A N 1
ATOM 1437 C CA . GLN A 1 207 ? 3.287 -25.565 1.402 1.00 86.00 207 GLN A CA 1
ATOM 1438 C C . GLN A 1 207 ? 3.138 -25.860 -0.101 1.00 86.00 207 GLN A C 1
ATOM 1440 O O . GLN A 1 207 ? 3.124 -27.023 -0.510 1.00 86.00 207 GLN A O 1
ATOM 1445 N N . CYS A 1 208 ? 3.023 -24.816 -0.920 1.00 86.69 208 CYS A N 1
ATOM 1446 C CA . CYS A 1 208 ? 2.927 -24.938 -2.368 1.00 86.69 208 CYS A CA 1
ATOM 1447 C C . CYS A 1 208 ? 4.200 -25.577 -2.946 1.00 86.69 208 CYS A C 1
ATOM 1449 O O . CYS A 1 208 ? 5.330 -25.229 -2.571 1.00 86.69 208 CYS A O 1
ATOM 1451 N N . ALA A 1 209 ? 4.016 -26.506 -3.890 1.00 86.94 209 ALA A N 1
ATOM 1452 C CA . ALA A 1 209 ? 5.114 -27.070 -4.669 1.00 86.94 209 ALA A CA 1
ATOM 1453 C C . ALA A 1 209 ? 5.817 -25.977 -5.501 1.00 86.94 209 ALA A C 1
ATOM 1455 O O . ALA A 1 209 ? 5.343 -24.845 -5.602 1.00 86.94 209 ALA A O 1
ATOM 1456 N N . ALA A 1 210 ? 6.985 -26.296 -6.069 1.00 78.19 210 ALA A N 1
ATOM 1457 C CA . ALA A 1 210 ? 7.704 -25.348 -6.924 1.00 78.19 210 ALA A CA 1
ATOM 1458 C C . ALA A 1 210 ? 6.812 -24.905 -8.081 1.00 78.19 210 ALA A C 1
ATOM 1460 O O . ALA A 1 210 ? 6.157 -25.744 -8.699 1.00 78.19 210 ALA A O 1
ATOM 1461 N N . ASN A 1 211 ? 6.777 -23.595 -8.335 1.00 74.81 211 ASN A N 1
ATOM 1462 C CA . ASN A 1 211 ? 5.996 -22.981 -9.411 1.00 74.81 211 ASN A CA 1
ATOM 1463 C C . ASN A 1 211 ? 4.485 -23.272 -9.335 1.00 74.81 211 ASN A C 1
ATOM 1465 O O . ASN A 1 211 ? 3.792 -23.235 -10.347 1.00 74.81 211 ASN A O 1
ATOM 1469 N N . THR A 1 212 ? 3.965 -23.614 -8.152 1.00 84.81 212 THR A N 1
ATOM 1470 C CA . THR A 1 212 ? 2.524 -23.760 -7.920 1.00 84.81 212 THR A CA 1
ATOM 1471 C C . THR A 1 212 ? 2.023 -22.530 -7.183 1.00 84.81 212 THR A C 1
ATOM 1473 O O . THR A 1 212 ? 2.409 -22.295 -6.039 1.00 84.81 212 THR A O 1
ATOM 1476 N N . GLU A 1 213 ? 1.166 -21.748 -7.832 1.00 82.44 213 GLU A N 1
ATOM 1477 C CA . GLU A 1 213 ? 0.544 -20.586 -7.206 1.00 82.44 213 GLU A CA 1
ATOM 1478 C C . GLU A 1 213 ? -0.548 -21.023 -6.213 1.00 82.44 213 GLU A C 1
ATOM 1480 O O . GLU A 1 213 ? -1.306 -21.962 -6.492 1.00 82.44 213 GLU A O 1
ATOM 1485 N N . PRO A 1 214 ? -0.668 -20.351 -5.055 1.00 86.69 214 PRO A N 1
ATOM 1486 C CA . PRO A 1 214 ? -1.824 -20.536 -4.197 1.00 86.69 214 PRO A CA 1
ATOM 1487 C C . PRO A 1 214 ? -3.081 -20.036 -4.916 1.00 86.69 214 PRO A C 1
ATOM 1489 O O . PRO A 1 214 ? -3.124 -18.920 -5.431 1.00 86.69 214 PRO A O 1
ATOM 1492 N N . SER A 1 215 ? -4.129 -20.852 -4.914 1.00 86.94 215 SER A N 1
ATOM 1493 C CA . SER A 1 215 ? -5.440 -20.508 -5.475 1.00 86.94 215 SER A CA 1
ATOM 1494 C C . SER A 1 215 ? -6.532 -20.758 -4.435 1.00 86.94 215 SER A C 1
ATOM 1496 O O . SER A 1 215 ? -6.285 -21.527 -3.510 1.00 86.94 215 SER A O 1
ATOM 1498 N N . PRO A 1 216 ? -7.718 -20.134 -4.522 1.00 83.31 216 PRO A N 1
ATOM 1499 C CA . PRO A 1 216 ? -8.826 -20.461 -3.626 1.00 83.31 216 PRO A CA 1
ATOM 1500 C C . PRO A 1 216 ? -9.174 -21.955 -3.692 1.00 83.31 216 PRO A C 1
ATOM 1502 O O . PRO A 1 216 ? -9.316 -22.513 -4.780 1.00 83.31 216 PRO A O 1
ATOM 1505 N N . ASP A 1 217 ? -9.319 -22.607 -2.539 1.00 84.06 217 ASP A N 1
ATOM 1506 C CA . ASP A 1 217 ? -9.721 -24.009 -2.478 1.00 84.06 217 ASP A CA 1
ATOM 1507 C C . ASP A 1 217 ? -11.182 -24.147 -2.922 1.00 84.06 217 ASP A C 1
ATOM 1509 O O . ASP A 1 217 ? -12.099 -23.533 -2.376 1.00 84.06 217 ASP A O 1
ATOM 1513 N N . SER A 1 218 ? -11.408 -25.000 -3.915 1.00 82.75 218 SER A N 1
ATOM 1514 C CA . SER A 1 218 ? -12.741 -25.301 -4.425 1.00 82.75 218 SER A CA 1
ATOM 1515 C C . SER A 1 218 ? -13.695 -25.881 -3.365 1.00 82.75 218 SER A C 1
ATOM 1517 O O . SER A 1 218 ? -14.901 -25.645 -3.426 1.00 82.75 218 SER A O 1
ATOM 1519 N N . GLY A 1 219 ? -13.182 -26.612 -2.371 1.00 82.31 219 GLY A N 1
ATOM 1520 C CA . GLY A 1 219 ? -13.969 -27.161 -1.265 1.00 82.31 219 GLY A CA 1
ATOM 1521 C C . GLY A 1 219 ? -14.267 -26.141 -0.164 1.00 82.31 219 GLY A C 1
ATOM 1522 O O . GLY A 1 219 ? -15.281 -26.260 0.526 1.00 82.31 219 GLY A O 1
ATOM 1523 N N . ASN A 1 220 ? -13.414 -25.126 -0.018 1.00 83.44 220 ASN A N 1
ATOM 1524 C CA . ASN A 1 220 ? -13.591 -24.023 0.916 1.00 83.44 220 ASN A CA 1
ATOM 1525 C C . ASN A 1 220 ? -12.928 -22.756 0.363 1.00 83.44 220 ASN A C 1
ATOM 1527 O O . ASN A 1 220 ? -11.747 -22.517 0.594 1.00 83.44 220 ASN A O 1
ATOM 1531 N N . LEU A 1 221 ? -13.713 -21.906 -0.301 1.00 78.12 221 LEU A N 1
ATOM 1532 C CA . LEU A 1 221 ? -13.232 -20.664 -0.920 1.00 78.12 221 LEU A CA 1
ATOM 1533 C C . LEU A 1 221 ? -12.620 -19.657 0.081 1.00 78.12 221 LEU A C 1
ATOM 1535 O O . LEU A 1 221 ? -12.038 -18.662 -0.341 1.00 78.12 221 LEU A O 1
ATOM 1539 N N . CYS A 1 222 ? -12.754 -19.890 1.392 1.00 79.81 222 CYS A N 1
ATOM 1540 C CA . CYS A 1 222 ? -12.086 -19.117 2.442 1.00 79.81 222 CYS A CA 1
ATOM 1541 C C . CYS A 1 222 ? -10.637 -19.579 2.717 1.00 79.81 222 CYS A C 1
ATOM 1543 O O . CYS A 1 222 ? -9.914 -18.926 3.476 1.00 79.81 222 CYS A O 1
ATOM 1545 N N . CYS A 1 223 ? -10.228 -20.715 2.147 1.00 83.31 223 CYS A N 1
ATOM 1546 C CA . CYS A 1 223 ? -8.894 -21.294 2.248 1.00 83.31 223 CYS A CA 1
ATOM 1547 C C . CYS A 1 223 ? -8.188 -21.270 0.890 1.00 83.31 223 CYS A C 1
ATOM 1549 O O . CYS A 1 223 ? -8.819 -21.157 -0.160 1.00 83.31 223 CYS A O 1
ATOM 1551 N N . LEU A 1 224 ? -6.862 -21.384 0.918 1.00 87.00 224 LEU A N 1
ATOM 1552 C CA . LEU A 1 224 ? -6.056 -21.584 -0.280 1.00 87.00 224 LEU A CA 1
ATOM 1553 C C . LEU A 1 224 ? -5.820 -23.082 -0.510 1.00 87.00 224 LEU A C 1
ATOM 1555 O O . LEU A 1 224 ? -5.898 -23.897 0.406 1.00 87.00 224 LEU A O 1
ATOM 1559 N N . THR A 1 225 ? -5.490 -23.458 -1.737 1.00 90.31 225 THR A N 1
ATOM 1560 C CA . THR A 1 225 ? -5.101 -24.826 -2.096 1.00 90.31 225 THR A CA 1
ATOM 1561 C C . THR A 1 225 ? -3.777 -25.239 -1.455 1.00 90.31 225 THR A C 1
ATOM 1563 O O . THR A 1 225 ? -3.528 -26.426 -1.251 1.00 90.31 225 THR A O 1
ATOM 1566 N N . CYS A 1 226 ? -2.911 -24.275 -1.142 1.00 87.81 226 CYS A N 1
ATOM 1567 C CA . CYS A 1 226 ? -1.630 -24.488 -0.482 1.00 87.81 226 CYS A CA 1
ATOM 1568 C C . CYS A 1 226 ? -1.147 -23.207 0.212 1.00 87.81 226 CYS A C 1
ATOM 1570 O O . CYS A 1 226 ? -1.575 -22.101 -0.125 1.00 87.81 226 CYS A O 1
ATOM 1572 N N . ARG A 1 227 ? -0.240 -23.353 1.187 1.00 83.50 227 ARG A N 1
ATOM 1573 C CA . ARG A 1 227 ? 0.447 -22.219 1.813 1.00 83.50 227 ARG A CA 1
ATOM 1574 C C . ARG A 1 227 ? 1.505 -21.684 0.856 1.00 83.50 227 ARG A C 1
ATOM 1576 O O . ARG A 1 227 ? 2.315 -22.481 0.375 1.00 83.50 227 ARG A O 1
ATOM 1583 N N . PRO A 1 228 ? 1.550 -20.371 0.620 1.00 79.56 228 PRO A N 1
ATOM 1584 C CA . PRO A 1 228 ? 2.614 -19.775 -0.165 1.00 79.56 228 PRO A CA 1
ATOM 1585 C C . PRO A 1 228 ? 3.978 -20.120 0.434 1.00 79.56 228 PRO A C 1
ATOM 1587 O O . PRO A 1 228 ? 4.112 -20.421 1.624 1.00 79.56 228 PRO A O 1
ATOM 1590 N N . ARG A 1 229 ? 5.000 -20.138 -0.419 1.00 80.06 229 ARG A N 1
ATOM 1591 C CA . ARG A 1 229 ? 6.375 -20.299 0.050 1.00 80.06 229 ARG A CA 1
ATOM 1592 C C . ARG A 1 229 ? 6.761 -19.075 0.894 1.00 80.06 229 ARG A C 1
ATOM 1594 O O . ARG A 1 229 ? 6.243 -18.001 0.607 1.00 80.06 229 ARG A O 1
ATOM 1601 N N . PRO A 1 230 ? 7.656 -19.231 1.889 1.00 77.75 230 PRO A N 1
ATOM 1602 C CA . PRO A 1 230 ? 8.160 -18.112 2.669 1.00 77.75 230 PRO A CA 1
ATOM 1603 C C . PRO A 1 230 ? 8.601 -16.970 1.766 1.00 77.75 230 PRO A C 1
ATOM 1605 O O . PRO A 1 230 ? 9.234 -17.215 0.733 1.00 77.75 230 PRO A O 1
ATOM 1608 N N . ARG A 1 231 ? 8.291 -15.738 2.172 1.00 77.62 231 ARG A N 1
ATOM 1609 C CA . ARG A 1 231 ? 8.737 -14.553 1.439 1.00 77.62 231 ARG A CA 1
ATOM 1610 C C . ARG A 1 231 ? 10.245 -14.560 1.251 1.00 77.62 231 ARG A C 1
ATOM 1612 O O . ARG A 1 231 ? 11.015 -14.811 2.180 1.00 77.62 231 ARG A O 1
ATOM 1619 N N . CYS A 1 232 ? 10.643 -14.217 0.038 1.00 82.31 232 CYS A N 1
ATOM 1620 C CA . CYS A 1 232 ? 12.029 -13.961 -0.282 1.00 82.31 232 CYS A CA 1
ATOM 1621 C C . CYS A 1 232 ? 12.557 -12.757 0.505 1.00 82.31 232 CYS A C 1
ATOM 1623 O O . CYS A 1 232 ? 11.880 -11.731 0.592 1.00 82.31 232 CYS A O 1
ATOM 1625 N N . ASP A 1 233 ? 13.765 -12.877 1.065 1.00 83.94 233 ASP A N 1
ATOM 1626 C CA . ASP A 1 233 ? 14.456 -11.742 1.678 1.00 83.94 233 ASP A CA 1
ATOM 1627 C C . ASP A 1 233 ? 14.982 -10.835 0.552 1.00 83.94 233 ASP A C 1
ATOM 1629 O O . ASP A 1 233 ? 15.905 -11.242 -0.163 1.00 83.94 233 ASP A O 1
ATOM 1633 N N . PRO A 1 234 ? 14.438 -9.614 0.377 1.00 81.19 234 PRO A N 1
ATOM 1634 C CA . PRO A 1 234 ? 14.832 -8.725 -0.714 1.00 81.19 234 PRO A CA 1
ATOM 1635 C C . PRO A 1 234 ? 16.332 -8.394 -0.700 1.00 81.19 234 PRO A C 1
ATOM 1637 O O . PRO A 1 234 ? 16.901 -8.095 -1.750 1.00 81.19 234 PRO A O 1
ATOM 1640 N N . LYS A 1 235 ? 17.009 -8.517 0.452 1.00 85.19 235 LYS A N 1
ATOM 1641 C CA . LYS A 1 235 ? 18.460 -8.300 0.564 1.00 85.19 235 LYS A CA 1
ATOM 1642 C C . LYS A 1 235 ? 19.286 -9.317 -0.218 1.00 85.19 235 LYS A C 1
ATOM 1644 O O . LYS A 1 235 ? 20.397 -8.991 -0.635 1.00 85.19 235 LYS A O 1
ATOM 1649 N N . GLN A 1 236 ? 18.776 -10.537 -0.410 1.00 86.94 236 GLN A N 1
ATOM 1650 C CA . GLN A 1 236 ? 19.462 -11.550 -1.221 1.00 86.94 236 GLN A CA 1
ATOM 1651 C C . GLN A 1 236 ? 19.572 -11.086 -2.671 1.00 86.94 236 GLN A C 1
ATOM 1653 O O . GLN A 1 236 ? 20.623 -11.233 -3.300 1.00 86.94 236 GLN A O 1
ATOM 1658 N N . CYS A 1 237 ? 18.509 -10.454 -3.164 1.00 88.31 237 CYS A N 1
ATOM 1659 C CA . CYS A 1 237 ? 18.492 -9.942 -4.514 1.00 88.31 237 CYS A CA 1
ATOM 1660 C C . CYS A 1 237 ? 19.213 -8.605 -4.654 1.00 88.31 237 CYS A C 1
ATOM 1662 O O . CYS A 1 237 ? 19.969 -8.433 -5.602 1.00 88.31 237 CYS A O 1
ATOM 1664 N N . GLU A 1 238 ? 19.071 -7.684 -3.695 1.00 85.94 238 GLU A N 1
ATOM 1665 C CA . GLU A 1 238 ? 19.701 -6.354 -3.748 1.00 85.94 238 GLU A C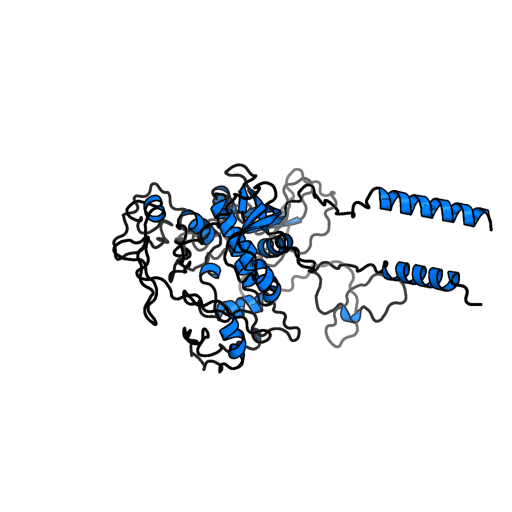A 1
ATOM 1666 C C . GLU A 1 238 ? 21.213 -6.430 -4.038 1.00 85.94 238 GLU A C 1
ATOM 1668 O O . GLU A 1 238 ? 21.729 -5.672 -4.854 1.00 85.94 238 GLU A O 1
ATOM 1673 N N . ALA A 1 239 ? 21.918 -7.402 -3.448 1.00 84.50 239 ALA A N 1
ATOM 1674 C CA . ALA A 1 239 ? 23.355 -7.584 -3.658 1.00 84.50 239 ALA A CA 1
ATOM 1675 C C . ALA A 1 239 ? 23.737 -8.105 -5.058 1.00 84.50 239 ALA A C 1
ATOM 1677 O O . ALA A 1 239 ? 24.875 -7.916 -5.489 1.00 84.50 239 ALA A O 1
ATOM 1678 N N . SER A 1 240 ? 22.829 -8.796 -5.751 1.00 88.19 240 SER A N 1
ATOM 1679 C CA . SER A 1 240 ? 23.087 -9.436 -7.048 1.00 88.19 240 SER A CA 1
ATOM 1680 C C . SER A 1 240 ? 22.344 -8.792 -8.216 1.00 88.19 240 SER A C 1
ATOM 1682 O O . SER A 1 240 ? 22.714 -9.021 -9.366 1.00 88.19 240 SER A O 1
ATOM 1684 N N . PHE A 1 241 ? 21.366 -7.930 -7.939 1.00 88.19 241 PHE A N 1
ATOM 1685 C CA . PHE A 1 241 ? 20.492 -7.340 -8.942 1.00 88.19 241 PHE A CA 1
ATOM 1686 C C . PHE A 1 241 ? 21.264 -6.538 -9.999 1.00 88.19 241 PHE A C 1
ATOM 1688 O O . PHE A 1 241 ? 21.036 -6.692 -11.199 1.00 88.19 241 PHE A O 1
ATOM 1695 N N . ASP A 1 242 ? 22.253 -5.746 -9.580 1.00 85.88 242 ASP A N 1
ATOM 1696 C CA . ASP A 1 242 ? 23.097 -4.972 -10.501 1.00 85.88 242 ASP A CA 1
ATOM 1697 C C . ASP A 1 242 ? 24.002 -5.854 -11.382 1.00 85.88 242 ASP A C 1
ATOM 1699 O O . ASP A 1 242 ? 24.498 -5.402 -12.420 1.00 85.88 242 ASP A O 1
ATOM 1703 N N . MET A 1 243 ? 24.204 -7.118 -10.998 1.00 89.12 243 MET A N 1
ATOM 1704 C CA . MET A 1 243 ? 24.951 -8.109 -11.776 1.00 89.12 243 MET A CA 1
ATOM 1705 C C . MET A 1 243 ? 24.061 -8.913 -12.730 1.00 89.12 243 MET A C 1
ATOM 1707 O O . MET A 1 243 ? 24.593 -9.609 -13.598 1.00 89.12 243 MET A O 1
ATOM 1711 N N . LEU A 1 244 ? 22.732 -8.819 -12.612 1.00 90.94 244 LEU A N 1
ATOM 1712 C CA . LEU A 1 244 ? 21.820 -9.456 -13.556 1.00 90.94 244 LEU A CA 1
ATOM 1713 C C . LEU A 1 244 ? 22.018 -8.859 -14.951 1.00 90.94 244 LEU A C 1
ATOM 1715 O O . LEU A 1 244 ? 22.178 -7.644 -15.128 1.00 90.94 244 LEU A O 1
ATOM 1719 N N . ARG A 1 245 ? 21.979 -9.719 -15.972 1.00 94.75 245 ARG A N 1
ATOM 1720 C CA . ARG A 1 245 ? 21.982 -9.248 -17.358 1.00 94.75 245 ARG A CA 1
ATOM 1721 C C . ARG A 1 245 ? 20.725 -8.424 -17.627 1.00 94.75 245 ARG A C 1
ATOM 1723 O O . ARG A 1 245 ? 19.674 -8.675 -17.036 1.00 94.75 245 ARG A O 1
ATOM 1730 N N . ALA A 1 246 ? 20.825 -7.472 -18.549 1.00 92.12 246 ALA A N 1
ATOM 1731 C CA . ALA A 1 246 ? 19.633 -6.840 -19.098 1.00 92.12 246 ALA A CA 1
ATOM 1732 C C . ALA A 1 246 ? 18.761 -7.897 -19.796 1.00 92.12 246 ALA A C 1
ATOM 1734 O O . ALA A 1 246 ? 19.295 -8.814 -20.429 1.00 92.12 246 ALA A O 1
ATOM 1735 N N . CYS A 1 247 ? 17.445 -7.778 -19.648 1.00 93.94 247 CYS A N 1
ATOM 1736 C CA . CYS A 1 247 ? 16.496 -8.551 -20.437 1.00 93.94 247 CYS A CA 1
ATOM 1737 C C . CYS A 1 247 ? 16.645 -8.162 -21.913 1.00 93.94 247 CYS A C 1
ATOM 1739 O O . CYS A 1 247 ? 16.825 -6.982 -22.231 1.00 93.94 247 CYS A O 1
ATOM 1741 N N . ASP A 1 248 ? 16.572 -9.146 -22.804 1.00 93.75 248 ASP A N 1
ATOM 1742 C CA . ASP A 1 248 ? 16.544 -8.897 -24.241 1.00 93.75 248 ASP A CA 1
ATOM 1743 C C . ASP A 1 248 ? 15.244 -8.176 -24.643 1.00 93.75 248 ASP A C 1
ATOM 1745 O O . ASP A 1 248 ? 14.263 -8.112 -23.896 1.00 93.75 248 ASP A O 1
ATOM 1749 N N . ALA A 1 249 ? 15.208 -7.606 -25.848 1.00 90.19 249 ALA A N 1
ATOM 1750 C CA . ALA A 1 249 ? 14.011 -6.928 -26.335 1.00 90.19 249 ALA A CA 1
ATOM 1751 C C . ALA A 1 249 ? 12.812 -7.897 -26.400 1.00 90.19 249 ALA A C 1
ATOM 1753 O O . ALA A 1 249 ? 12.823 -8.857 -27.169 1.00 90.19 249 ALA A O 1
ATOM 1754 N N . GLY A 1 250 ? 11.768 -7.609 -25.616 1.00 88.94 250 GLY A N 1
ATOM 1755 C CA . GLY A 1 250 ? 10.567 -8.446 -25.510 1.00 88.94 250 GLY A CA 1
ATOM 1756 C C . GLY A 1 250 ? 10.691 -9.626 -24.541 1.00 88.94 250 GLY A C 1
ATOM 1757 O O . GLY A 1 250 ? 9.749 -10.404 -24.432 1.00 88.94 250 GLY A O 1
ATOM 1758 N N . GLU A 1 251 ? 11.818 -9.765 -23.843 1.00 93.62 251 GLU A N 1
ATOM 1759 C CA . GLU A 1 251 ? 11.967 -10.729 -22.759 1.00 93.62 251 GLU A CA 1
ATOM 1760 C C . GLU A 1 251 ? 11.340 -10.188 -21.468 1.00 93.62 251 GLU A C 1
ATOM 1762 O O . GLU A 1 251 ? 11.666 -9.089 -21.015 1.00 93.62 251 GLU A O 1
ATOM 1767 N N . GLU A 1 252 ? 10.454 -10.978 -20.862 1.00 90.56 252 GLU A N 1
ATOM 1768 C CA . GLU A 1 252 ? 9.889 -10.684 -19.548 1.00 90.56 252 GLU A CA 1
ATOM 1769 C C . GLU A 1 252 ? 10.761 -11.323 -18.456 1.00 90.56 252 GLU A C 1
ATOM 1771 O O . GLU A 1 252 ? 11.101 -12.506 -18.565 1.00 90.56 252 GLU A O 1
ATOM 1776 N N . PRO A 1 253 ? 11.140 -10.576 -17.403 1.00 92.81 253 PRO A N 1
ATOM 1777 C CA . PRO A 1 253 ? 11.853 -11.162 -16.278 1.00 92.81 253 PRO A CA 1
ATOM 1778 C C . PRO A 1 253 ? 10.965 -12.196 -15.583 1.00 92.81 253 PRO A C 1
ATOM 1780 O O . PRO A 1 253 ? 9.794 -11.937 -15.310 1.00 92.81 253 PRO A O 1
ATOM 1783 N N . ILE A 1 254 ? 11.538 -13.354 -15.268 1.00 92.19 254 ILE A N 1
ATOM 1784 C CA . ILE A 1 254 ? 10.858 -14.422 -14.530 1.00 92.19 254 ILE A CA 1
ATOM 1785 C C . ILE A 1 254 ? 11.408 -14.414 -13.112 1.00 92.19 254 ILE A C 1
ATOM 1787 O O . ILE A 1 254 ? 12.627 -14.416 -12.937 1.00 92.19 254 ILE A O 1
ATOM 1791 N N . PHE A 1 255 ? 10.538 -14.398 -12.106 1.00 91.19 255 PHE A N 1
ATOM 1792 C CA . PHE A 1 255 ? 10.974 -14.469 -10.719 1.00 91.19 255 PHE A CA 1
ATOM 1793 C C . PHE A 1 255 ? 11.506 -15.872 -10.395 1.00 91.19 255 PHE A C 1
ATOM 1795 O O . PHE A 1 255 ? 10.826 -16.882 -10.572 1.00 91.19 255 PHE A O 1
ATOM 1802 N N . GLU A 1 256 ? 12.742 -15.949 -9.912 1.00 90.56 256 GLU A N 1
ATOM 1803 C CA . GLU A 1 256 ? 13.379 -17.201 -9.523 1.00 90.56 256 GLU A CA 1
ATOM 1804 C C . GLU A 1 256 ? 13.337 -17.349 -8.002 1.00 90.56 256 GLU A C 1
ATOM 1806 O O . GLU A 1 256 ? 14.089 -16.703 -7.270 1.00 90.56 256 GLU A O 1
ATOM 1811 N N . SER A 1 257 ? 12.488 -18.253 -7.500 1.00 85.31 257 SER A N 1
ATOM 1812 C CA . SER A 1 257 ? 12.320 -18.442 -6.051 1.00 85.31 257 SER A CA 1
ATOM 1813 C C . SER A 1 257 ? 13.597 -18.873 -5.320 1.00 85.31 257 SER A C 1
ATOM 1815 O O . SER A 1 257 ? 13.686 -18.700 -4.109 1.00 85.31 257 SER A O 1
ATOM 1817 N N . ASP A 1 258 ? 14.562 -19.461 -6.035 1.00 86.31 258 ASP A N 1
ATOM 1818 C CA . ASP A 1 258 ? 15.813 -19.964 -5.455 1.00 86.31 258 ASP A CA 1
ATOM 1819 C C . ASP A 1 258 ? 16.853 -18.851 -5.247 1.00 86.31 258 ASP A C 1
ATOM 1821 O O . ASP A 1 258 ? 17.620 -18.900 -4.286 1.00 86.31 258 ASP A O 1
ATOM 1825 N N . SER A 1 259 ? 16.883 -17.850 -6.133 1.00 88.12 259 SER A N 1
ATOM 1826 C CA . SER A 1 259 ? 17.764 -16.677 -6.027 1.00 88.12 259 SER A CA 1
ATOM 1827 C C . SER A 1 259 ? 17.064 -15.47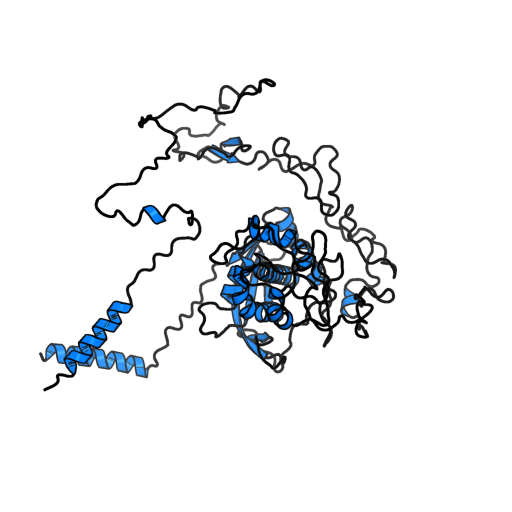0 -5.400 1.00 88.12 259 SER A C 1
ATOM 1829 O O . SER A 1 259 ? 17.720 -14.485 -5.060 1.00 88.12 259 SER A O 1
ATOM 1831 N N . CYS A 1 260 ? 15.737 -15.545 -5.243 1.00 89.69 260 CYS A N 1
ATOM 1832 C CA . CYS A 1 260 ? 14.883 -14.446 -4.811 1.00 89.69 260 CYS A CA 1
ATOM 1833 C C . CYS A 1 260 ? 14.996 -13.199 -5.700 1.00 89.69 260 CYS A C 1
ATOM 1835 O O . CYS A 1 260 ? 14.693 -12.091 -5.256 1.00 89.69 260 CYS A O 1
ATOM 1837 N N . CYS A 1 261 ? 15.417 -13.389 -6.951 1.00 91.44 261 CYS A N 1
ATOM 1838 C CA . CYS A 1 261 ? 15.638 -12.352 -7.946 1.00 91.44 261 CYS A CA 1
ATOM 1839 C C . CYS A 1 261 ? 14.886 -12.661 -9.242 1.00 91.44 261 CYS A C 1
ATOM 1841 O O . CYS A 1 261 ? 14.613 -13.823 -9.538 1.00 91.44 261 CYS A O 1
ATOM 1843 N N . PRO A 1 262 ? 14.618 -11.643 -10.073 1.00 92.62 262 PRO A N 1
ATOM 1844 C CA . PRO A 1 262 ? 14.262 -11.888 -11.458 1.00 92.62 262 PRO A CA 1
ATOM 1845 C C . PRO A 1 262 ? 15.454 -12.459 -12.245 1.00 92.62 262 PRO A C 1
ATOM 1847 O O . PRO A 1 262 ? 16.610 -12.142 -11.968 1.00 92.62 262 PRO A O 1
ATOM 1850 N N . SER A 1 263 ? 15.168 -13.249 -13.277 1.00 94.44 263 SER A N 1
ATOM 1851 C CA . SER A 1 263 ? 16.163 -13.856 -14.175 1.00 94.44 263 SER A CA 1
ATOM 1852 C C . SER A 1 263 ? 16.993 -12.834 -14.973 1.00 94.44 263 SER A C 1
ATOM 1854 O O . SER A 1 263 ? 18.105 -13.123 -15.427 1.00 94.44 263 SER A O 1
ATOM 1856 N N . CYS A 1 264 ? 16.464 -11.623 -15.160 1.00 93.69 264 CYS A N 1
ATOM 1857 C CA . CYS A 1 264 ? 17.116 -10.502 -15.831 1.00 93.69 264 CYS A CA 1
ATOM 1858 C C . CYS A 1 264 ? 16.580 -9.163 -15.298 1.00 93.69 264 CYS A C 1
ATOM 1860 O O . CYS A 1 264 ? 15.517 -9.099 -14.680 1.00 93.69 264 CYS A O 1
ATOM 1862 N N . ARG A 1 265 ? 17.305 -8.066 -15.544 1.00 92.19 265 ARG A N 1
ATOM 1863 C CA . ARG A 1 265 ? 16.836 -6.706 -15.232 1.00 92.19 265 ARG A CA 1
ATOM 1864 C C . ARG A 1 265 ? 16.191 -6.067 -16.456 1.00 92.19 265 ARG A C 1
ATOM 1866 O O . ARG A 1 265 ? 16.793 -6.033 -17.529 1.00 92.19 265 ARG A O 1
ATOM 1873 N N . ILE A 1 266 ? 15.005 -5.488 -16.299 1.00 89.69 266 ILE A N 1
ATOM 1874 C CA . ILE A 1 266 ? 14.425 -4.659 -17.364 1.00 89.69 266 ILE A CA 1
ATOM 1875 C C . ILE A 1 266 ? 15.296 -3.414 -17.515 1.00 89.69 266 ILE A C 1
ATOM 1877 O O . ILE A 1 266 ? 15.551 -2.707 -16.535 1.00 89.69 266 ILE A O 1
ATOM 1881 N N . GLN A 1 267 ? 15.761 -3.176 -18.739 1.00 85.62 267 GLN A N 1
ATOM 1882 C CA . GLN A 1 267 ? 16.510 -1.979 -19.078 1.00 85.62 267 GLN A CA 1
ATOM 1883 C C . GLN A 1 267 ? 15.527 -0.826 -19.276 1.00 85.62 267 GLN A C 1
ATOM 1885 O O . GLN A 1 267 ? 14.770 -0.798 -20.247 1.00 85.62 267 GLN A O 1
ATOM 1890 N N . ASP A 1 268 ? 15.530 0.111 -18.333 1.00 80.44 268 ASP A N 1
ATOM 1891 C CA . ASP A 1 268 ? 14.746 1.332 -18.455 1.00 80.44 268 ASP A CA 1
ATOM 1892 C C . ASP A 1 268 ? 15.268 2.172 -19.625 1.00 80.44 268 ASP A C 1
ATOM 1894 O O . ASP A 1 268 ? 16.476 2.289 -19.845 1.00 80.44 268 ASP A O 1
ATOM 1898 N N . ALA A 1 269 ? 14.349 2.778 -20.377 1.00 78.31 269 ALA A N 1
ATOM 1899 C CA . ALA A 1 269 ? 14.720 3.804 -21.342 1.00 78.31 269 ALA A CA 1
ATOM 1900 C C . ALA A 1 269 ? 15.350 5.002 -20.610 1.00 78.31 269 ALA A C 1
ATOM 1902 O O . ALA A 1 269 ? 14.934 5.322 -19.498 1.00 78.31 269 ALA A O 1
ATOM 1903 N N . ASP A 1 270 ? 16.271 5.725 -21.256 1.00 71.94 270 ASP A N 1
ATOM 1904 C CA . ASP A 1 270 ? 16.984 6.867 -20.650 1.00 71.94 270 ASP A CA 1
ATOM 1905 C C . ASP A 1 270 ? 16.050 7.898 -19.990 1.00 71.94 270 ASP A C 1
ATOM 1907 O O . ASP A 1 270 ? 16.392 8.510 -18.982 1.00 71.94 270 ASP A O 1
ATOM 1911 N N . ALA A 1 271 ? 14.836 8.068 -20.527 1.00 67.56 271 ALA A N 1
ATOM 1912 C CA . ALA A 1 271 ? 13.820 8.975 -19.993 1.00 67.56 271 ALA A CA 1
ATOM 1913 C C . ALA A 1 271 ? 13.306 8.597 -18.588 1.00 67.56 271 ALA A C 1
ATOM 1915 O O . ALA A 1 271 ? 12.684 9.425 -17.928 1.00 67.56 271 ALA A O 1
ATOM 1916 N N . VAL A 1 272 ? 13.543 7.365 -18.143 1.00 82.00 272 VAL A N 1
ATOM 1917 C CA . VAL A 1 272 ? 13.016 6.764 -16.909 1.00 82.00 272 VAL A CA 1
ATOM 1918 C C . VAL A 1 272 ? 14.118 6.583 -15.854 1.00 82.00 272 VAL A C 1
ATOM 1920 O O . VAL A 1 272 ? 13.835 6.225 -14.713 1.00 82.00 272 VAL A O 1
ATOM 1923 N N . LEU A 1 273 ? 15.372 6.877 -16.212 1.00 85.00 273 LEU A N 1
ATOM 1924 C CA . LEU A 1 273 ? 16.499 6.801 -15.293 1.00 85.00 273 LEU A CA 1
ATOM 1925 C C . LEU A 1 273 ? 16.487 7.961 -14.285 1.00 85.00 273 LEU A C 1
ATOM 1927 O O . LEU A 1 273 ? 16.067 9.075 -14.629 1.00 85.00 273 LEU A O 1
ATOM 1931 N N . PRO A 1 274 ? 16.991 7.729 -13.058 1.00 85.44 274 PRO A N 1
ATOM 1932 C CA . PRO A 1 274 ? 17.194 8.797 -12.092 1.00 85.44 274 PRO A CA 1
ATOM 1933 C C . PRO A 1 274 ? 18.080 9.907 -12.660 1.00 85.44 274 PRO A C 1
ATOM 1935 O O . PRO A 1 274 ? 18.988 9.669 -13.462 1.00 85.44 274 PRO A O 1
ATOM 1938 N N . ALA A 1 275 ? 17.849 11.136 -12.206 1.00 87.56 275 ALA A N 1
ATOM 1939 C CA . ALA A 1 275 ? 18.778 12.229 -12.441 1.00 87.56 275 ALA A CA 1
ATOM 1940 C C . ALA A 1 275 ? 20.161 11.907 -11.825 1.00 87.56 275 ALA A C 1
ATOM 1942 O O . ALA A 1 275 ? 20.275 11.024 -10.973 1.00 87.56 275 ALA A O 1
ATOM 1943 N N . PRO A 1 276 ? 21.242 12.620 -12.204 1.00 86.75 276 PRO A N 1
ATOM 1944 C CA . PRO A 1 276 ? 22.584 12.356 -11.670 1.00 86.75 276 PRO A CA 1
ATOM 1945 C C . PRO A 1 276 ? 22.709 12.473 -10.142 1.00 86.75 276 PRO A C 1
ATOM 1947 O O . PRO A 1 276 ? 23.666 11.963 -9.567 1.00 86.75 276 PRO A O 1
ATOM 1950 N N . ASP A 1 277 ? 21.771 13.163 -9.489 1.00 84.56 277 ASP A N 1
ATOM 1951 C CA . ASP A 1 277 ? 21.672 13.262 -8.030 1.00 84.56 277 ASP A CA 1
ATOM 1952 C C . ASP A 1 277 ? 20.897 12.095 -7.386 1.00 84.56 277 ASP A C 1
ATOM 1954 O O . ASP A 1 277 ? 20.722 12.071 -6.169 1.00 84.56 277 ASP A O 1
ATOM 1958 N N . GLY A 1 278 ? 20.457 11.123 -8.190 1.00 84.38 278 GLY A N 1
ATOM 1959 C CA . GLY A 1 278 ? 19.690 9.952 -7.778 1.00 84.38 278 GLY A CA 1
ATOM 1960 C C . GLY A 1 278 ? 18.192 10.201 -7.616 1.00 84.38 278 GLY A C 1
ATOM 1961 O O . GLY A 1 278 ? 17.482 9.269 -7.251 1.00 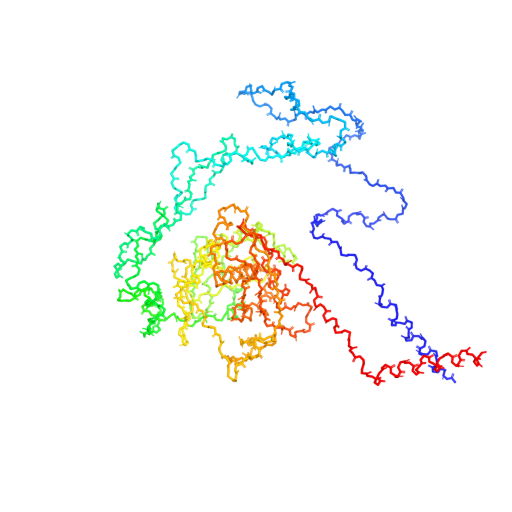84.38 278 GLY A O 1
ATOM 1962 N N . THR A 1 279 ? 17.706 11.419 -7.876 1.00 87.62 279 THR A N 1
ATOM 1963 C CA . THR A 1 279 ? 16.287 11.758 -7.710 1.00 87.62 279 THR A CA 1
ATOM 1964 C C . THR A 1 279 ? 15.468 11.429 -8.951 1.00 87.62 279 THR A C 1
ATOM 1966 O O . THR A 1 279 ? 15.973 11.428 -10.076 1.00 87.62 279 THR A O 1
ATOM 1969 N N . CYS A 1 280 ? 14.176 11.177 -8.749 1.00 89.94 280 CYS A N 1
ATOM 1970 C CA . CYS A 1 280 ? 13.242 10.872 -9.826 1.00 89.94 280 CYS A CA 1
ATOM 1971 C C . CYS A 1 280 ? 12.050 11.824 -9.828 1.00 89.94 280 CYS A C 1
ATOM 1973 O O . CYS A 1 280 ? 11.433 12.081 -8.790 1.00 89.94 280 CYS A O 1
ATOM 1975 N N . THR A 1 281 ? 11.660 12.311 -11.009 1.00 91.31 281 THR A N 1
ATOM 1976 C CA . THR A 1 281 ? 10.415 13.081 -11.127 1.00 91.31 281 THR A CA 1
ATOM 1977 C C . THR A 1 281 ? 9.194 12.176 -10.951 1.00 91.31 281 THR A C 1
ATOM 1979 O O . THR A 1 281 ? 9.259 10.946 -11.044 1.00 91.31 281 THR A O 1
ATOM 1982 N N . ARG A 1 282 ? 8.029 12.780 -10.699 1.00 88.75 282 ARG A N 1
ATOM 1983 C CA . ARG A 1 282 ? 6.762 12.044 -10.604 1.00 88.75 282 ARG A CA 1
ATOM 1984 C C . ARG A 1 282 ? 6.452 11.291 -11.899 1.00 88.75 282 ARG A C 1
ATOM 1986 O O . ARG A 1 282 ? 6.030 10.140 -11.843 1.00 88.75 282 ARG A O 1
ATOM 1993 N N . GLU A 1 283 ? 6.691 11.921 -13.043 1.00 89.75 283 GLU A N 1
ATOM 1994 C CA . GLU A 1 283 ? 6.464 11.351 -14.370 1.00 89.75 283 GLU A CA 1
ATOM 1995 C C . GLU A 1 283 ? 7.400 10.167 -14.625 1.00 89.75 283 GLU A C 1
ATOM 1997 O O . GLU A 1 283 ? 6.944 9.130 -15.102 1.00 89.75 283 GLU A O 1
ATOM 2002 N N . GLN A 1 284 ? 8.676 10.281 -14.239 1.00 91.94 284 GLN A N 1
ATOM 2003 C CA . GLN A 1 284 ? 9.644 9.187 -14.342 1.00 91.94 284 GLN A CA 1
ATOM 2004 C C . GLN A 1 284 ? 9.240 7.990 -13.483 1.00 91.94 284 GLN A C 1
ATOM 2006 O O . GLN A 1 284 ? 9.244 6.862 -13.966 1.00 91.94 284 GLN A O 1
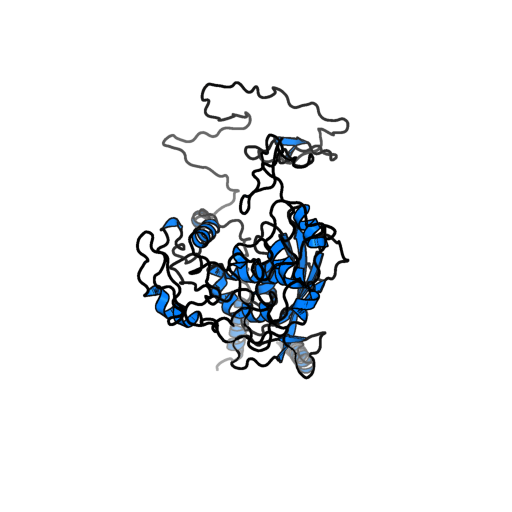ATOM 2011 N N . ARG A 1 285 ? 8.823 8.226 -12.231 1.00 91.19 285 ARG A N 1
ATOM 2012 C CA . ARG A 1 285 ? 8.342 7.161 -11.334 1.00 91.19 285 ARG A CA 1
ATOM 2013 C C . ARG A 1 285 ? 7.099 6.471 -11.888 1.00 91.19 285 ARG A C 1
ATOM 2015 O O . ARG A 1 285 ? 7.037 5.245 -11.883 1.00 91.19 285 ARG A O 1
ATOM 2022 N N . ALA A 1 286 ? 6.139 7.236 -12.406 1.00 89.56 286 ALA A N 1
ATOM 2023 C CA . ALA A 1 286 ? 4.927 6.688 -13.008 1.00 89.56 286 ALA A CA 1
ATOM 2024 C C . ALA A 1 286 ? 5.230 5.867 -14.274 1.00 89.56 286 ALA A C 1
ATOM 2026 O O . ALA A 1 286 ? 4.721 4.754 -14.414 1.00 89.56 286 ALA A O 1
ATOM 2027 N N . ALA A 1 287 ? 6.088 6.382 -15.162 1.00 91.00 287 ALA A N 1
ATOM 2028 C CA . ALA A 1 287 ? 6.522 5.677 -16.365 1.00 91.00 287 ALA A CA 1
ATOM 2029 C C . ALA A 1 287 ? 7.275 4.386 -16.013 1.00 91.00 287 ALA A C 1
ATOM 2031 O O . ALA A 1 287 ? 6.924 3.324 -16.525 1.00 91.00 287 ALA A O 1
ATOM 2032 N N . CYS A 1 288 ? 8.225 4.464 -15.074 1.00 91.88 288 CYS A N 1
ATOM 2033 C CA . CYS A 1 288 ? 8.956 3.315 -14.547 1.00 91.88 288 CYS A CA 1
ATOM 2034 C C . CYS A 1 288 ? 7.986 2.263 -14.021 1.00 91.88 288 CYS A C 1
ATOM 2036 O O . CYS A 1 288 ? 7.945 1.157 -14.547 1.00 91.88 288 CYS A O 1
ATOM 2038 N N . ALA A 1 289 ? 7.141 2.621 -13.049 1.00 91.25 289 ALA A N 1
ATOM 2039 C CA . ALA A 1 289 ? 6.197 1.689 -12.448 1.00 91.25 289 ALA A CA 1
ATOM 2040 C C . ALA A 1 289 ? 5.302 1.046 -13.515 1.00 91.25 289 ALA A C 1
ATOM 2042 O O . ALA A 1 289 ? 5.112 -0.165 -13.500 1.00 91.25 289 ALA A O 1
ATOM 2043 N N . SER A 1 290 ? 4.806 1.818 -14.488 1.00 90.19 290 SER A N 1
ATOM 2044 C CA . SER A 1 290 ? 3.949 1.292 -15.557 1.00 90.19 290 SER A CA 1
ATOM 2045 C C . SER A 1 290 ? 4.615 0.219 -16.428 1.00 90.19 290 SER A C 1
ATOM 2047 O O . SER A 1 290 ? 3.918 -0.683 -16.893 1.00 90.19 290 SER A O 1
ATOM 2049 N N . ALA A 1 291 ? 5.939 0.292 -16.600 1.00 90.31 291 ALA A N 1
ATOM 2050 C CA . ALA A 1 291 ? 6.731 -0.643 -17.394 1.00 90.31 291 ALA A CA 1
ATOM 2051 C C . ALA A 1 291 ? 7.126 -1.916 -16.627 1.00 90.31 291 ALA A C 1
ATOM 2053 O O . ALA A 1 291 ? 7.554 -2.891 -17.240 1.00 90.31 291 ALA A O 1
ATOM 2054 N N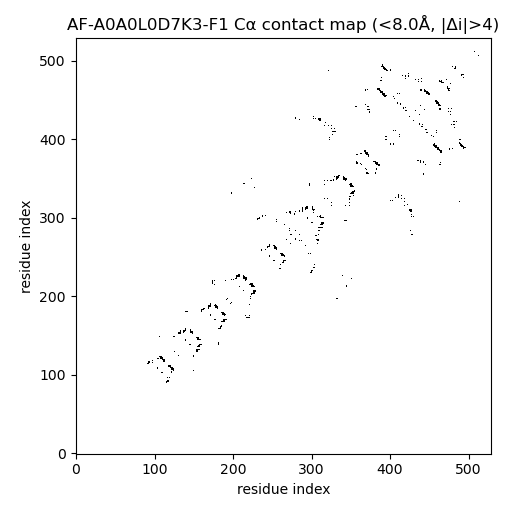 . ARG A 1 292 ? 6.994 -1.927 -15.295 1.00 91.75 292 ARG A N 1
ATOM 2055 C CA . ARG A 1 292 ? 7.371 -3.081 -14.472 1.00 91.75 292 ARG A CA 1
ATOM 2056 C C . ARG A 1 292 ? 6.270 -4.145 -14.445 1.00 91.75 292 ARG A C 1
ATOM 2058 O O . ARG A 1 292 ? 5.079 -3.800 -14.410 1.00 91.75 292 ARG A O 1
ATOM 2065 N N . PRO A 1 293 ? 6.635 -5.438 -14.411 1.00 92.75 293 PRO A N 1
ATOM 2066 C CA . PRO A 1 293 ? 5.676 -6.517 -14.224 1.00 92.75 293 PRO A CA 1
ATOM 2067 C C . PRO A 1 293 ? 5.011 -6.401 -12.851 1.00 92.75 293 PRO A C 1
ATOM 2069 O O . PRO A 1 293 ? 5.462 -5.661 -11.974 1.00 92.75 293 PRO A O 1
ATOM 2072 N N . MET A 1 294 ? 3.911 -7.121 -12.667 1.00 92.00 294 MET A N 1
ATOM 2073 C CA . MET A 1 294 ? 3.338 -7.301 -11.339 1.00 92.00 294 MET A CA 1
ATOM 2074 C C . MET A 1 294 ? 4.206 -8.277 -10.544 1.00 92.00 294 MET A C 1
ATOM 2076 O O . MET A 1 294 ? 4.635 -9.275 -11.111 1.00 92.00 294 MET A O 1
ATOM 2080 N N . CYS A 1 295 ? 4.436 -8.010 -9.261 1.00 91.44 295 CYS A N 1
ATOM 2081 C CA . CYS A 1 295 ? 5.142 -8.943 -8.392 1.00 91.44 295 CYS A CA 1
ATOM 2082 C C . CYS A 1 295 ? 4.342 -10.238 -8.243 1.00 91.44 295 CYS A C 1
ATOM 2084 O O . CYS A 1 295 ? 3.116 -10.201 -8.070 1.00 91.44 295 CYS A O 1
ATOM 2086 N N . GLU A 1 296 ? 5.043 -11.366 -8.240 1.00 88.44 296 GLU A N 1
ATOM 2087 C CA . GLU A 1 296 ? 4.457 -12.652 -7.872 1.00 88.44 296 GLU A CA 1
ATOM 2088 C C . GLU A 1 296 ? 4.037 -12.690 -6.382 1.00 88.44 296 GLU A C 1
ATOM 2090 O O . GLU A 1 296 ? 4.562 -11.929 -5.566 1.00 88.44 296 GLU A O 1
ATOM 2095 N N . PRO A 1 297 ? 3.114 -13.591 -5.979 1.00 81.44 297 PRO A N 1
ATOM 2096 C CA . PRO A 1 297 ? 2.625 -13.764 -4.602 1.00 81.44 297 PRO A CA 1
ATOM 2097 C C . PRO A 1 297 ? 3.658 -13.726 -3.460 1.00 81.44 297 PRO A C 1
ATOM 2099 O O . PRO A 1 297 ? 3.313 -13.357 -2.337 1.00 81.44 297 PRO A O 1
ATOM 2102 N N . THR A 1 298 ? 4.905 -14.117 -3.728 1.00 81.12 298 THR A N 1
ATOM 2103 C CA . THR A 1 298 ? 6.008 -14.188 -2.750 1.00 81.12 298 THR A CA 1
ATOM 2104 C C . THR A 1 298 ? 7.179 -13.263 -3.085 1.00 81.12 298 THR A C 1
ATOM 2106 O O . THR A 1 298 ? 8.166 -13.222 -2.344 1.00 81.12 298 THR A O 1
ATOM 2109 N N . GLU A 1 299 ? 7.092 -12.543 -4.201 1.00 88.06 299 GLU A N 1
ATOM 2110 C CA . GLU A 1 299 ? 8.104 -11.593 -4.639 1.00 88.06 299 GLU A CA 1
ATOM 2111 C C . GLU A 1 299 ? 7.928 -10.278 -3.874 1.00 88.06 299 GLU A C 1
ATOM 2113 O O . GLU A 1 299 ? 6.849 -9.682 -3.829 1.00 88.06 299 GLU A O 1
ATOM 2118 N N . THR A 1 300 ? 9.011 -9.819 -3.251 1.00 88.25 300 THR A N 1
ATOM 2119 C CA . THR A 1 300 ? 9.057 -8.490 -2.640 1.00 88.25 300 THR A CA 1
ATOM 2120 C C . THR A 1 300 ? 9.717 -7.542 -3.638 1.00 88.25 300 THR A C 1
ATOM 2122 O O . THR A 1 300 ? 10.799 -7.878 -4.120 1.00 88.25 300 THR A O 1
ATOM 2125 N N . PRO A 1 301 ? 9.128 -6.368 -3.937 1.00 91.38 301 PRO A N 1
ATOM 2126 C CA . PRO A 1 301 ? 9.763 -5.396 -4.816 1.00 91.38 301 PRO A CA 1
ATOM 2127 C C . PRO A 1 301 ? 11.166 -5.035 -4.315 1.00 91.38 301 PRO A C 1
ATOM 2129 O O . PRO A 1 301 ? 11.340 -4.654 -3.155 1.00 91.38 301 PRO A O 1
ATOM 2132 N N . VAL A 1 302 ? 12.163 -5.140 -5.191 1.00 90.44 302 VAL A N 1
ATOM 2133 C CA . VAL A 1 302 ? 13.554 -4.770 -4.897 1.00 90.44 302 VAL A CA 1
ATOM 2134 C C . VAL A 1 302 ? 13.852 -3.445 -5.580 1.00 90.44 302 VAL A C 1
ATOM 2136 O O . VAL A 1 302 ? 13.405 -3.198 -6.697 1.00 90.44 302 VAL A O 1
ATOM 2139 N N . PHE A 1 303 ? 14.611 -2.576 -4.928 1.00 88.12 303 PHE A N 1
ATOM 2140 C CA . PHE A 1 303 ? 15.042 -1.318 -5.524 1.00 88.12 303 PHE A CA 1
ATOM 2141 C C . PHE A 1 303 ? 16.524 -1.380 -5.835 1.00 88.12 303 PHE A C 1
ATOM 2143 O O . PHE A 1 303 ? 17.349 -1.627 -4.958 1.00 88.12 303 PHE A O 1
ATOM 2150 N N . ALA A 1 304 ? 16.855 -1.087 -7.082 1.00 82.44 304 ALA A N 1
ATOM 2151 C CA . ALA A 1 304 ? 18.226 -0.977 -7.527 1.00 82.44 304 ALA A CA 1
ATOM 2152 C C . ALA A 1 304 ? 18.646 0.495 -7.450 1.00 82.44 304 ALA A C 1
ATOM 2154 O O . ALA A 1 304 ? 18.230 1.334 -8.257 1.00 82.44 304 ALA A O 1
ATOM 2155 N N . ARG A 1 305 ? 19.397 0.841 -6.398 1.00 78.12 305 ARG A N 1
ATOM 2156 C CA . ARG A 1 305 ? 19.748 2.237 -6.106 1.00 78.12 305 ARG A CA 1
ATOM 2157 C C . ARG A 1 305 ? 20.530 2.840 -7.272 1.00 78.12 305 ARG A C 1
ATOM 2159 O O . ARG A 1 305 ? 21.593 2.352 -7.638 1.00 78.12 305 ARG A O 1
ATOM 2166 N N . GLY A 1 306 ? 20.016 3.941 -7.816 1.00 79.31 306 GLY A N 1
ATOM 2167 C CA . GLY A 1 306 ? 20.678 4.702 -8.877 1.00 79.31 306 GLY A CA 1
ATOM 2168 C C . GLY A 1 306 ? 20.540 4.124 -10.288 1.00 79.31 306 GLY A C 1
ATOM 2169 O O . GLY A 1 306 ? 21.039 4.749 -11.220 1.00 79.31 306 GLY A O 1
ATOM 2170 N N . SER A 1 307 ? 19.861 2.988 -10.475 1.00 80.31 307 SER A N 1
ATOM 2171 C CA . SER A 1 307 ? 19.654 2.386 -11.802 1.00 80.31 307 SER A CA 1
ATOM 2172 C C . SER A 1 307 ? 18.203 2.417 -12.284 1.00 80.31 307 SER A C 1
ATOM 2174 O O . SER A 1 307 ? 17.981 2.300 -13.486 1.00 80.31 307 SER A O 1
ATOM 2176 N N . ALA A 1 308 ? 17.230 2.635 -11.395 1.00 85.94 308 ALA A N 1
ATOM 2177 C CA . ALA A 1 308 ? 15.818 2.766 -11.752 1.00 85.94 308 ALA A CA 1
ATOM 2178 C C . ALA A 1 308 ? 15.073 3.731 -10.817 1.00 85.94 308 ALA A C 1
ATOM 2180 O O . ALA A 1 308 ? 15.431 3.894 -9.649 1.00 85.94 308 ALA A O 1
ATOM 2181 N N . CYS A 1 309 ? 13.996 4.337 -11.322 1.00 90.44 309 CYS A N 1
ATOM 2182 C CA . CYS A 1 309 ? 13.116 5.212 -10.538 1.00 90.44 309 CYS A CA 1
ATOM 2183 C C . CYS A 1 309 ? 12.022 4.479 -9.745 1.00 90.44 309 CYS A C 1
ATOM 2185 O O . CYS A 1 309 ? 11.239 5.106 -9.031 1.00 90.44 309 CYS A O 1
ATOM 2187 N N . CYS A 1 310 ? 11.937 3.160 -9.873 1.00 90.62 310 CYS A N 1
ATOM 2188 C CA . CYS A 1 310 ? 10.935 2.315 -9.239 1.00 90.62 310 CYS A CA 1
ATOM 2189 C C . CYS A 1 310 ? 11.529 0.937 -8.919 1.00 90.62 310 CYS A C 1
ATOM 2191 O O . CYS A 1 310 ? 12.671 0.646 -9.278 1.00 90.62 310 CYS A O 1
ATOM 2193 N N . ALA A 1 311 ? 10.760 0.098 -8.231 1.00 92.12 311 ALA A N 1
ATOM 2194 C CA . ALA A 1 311 ? 11.171 -1.261 -7.904 1.00 92.12 311 ALA A CA 1
ATOM 2195 C C . ALA A 1 311 ? 11.172 -2.208 -9.124 1.00 92.12 311 ALA A C 1
ATOM 2197 O O . ALA A 1 311 ? 10.655 -1.882 -10.191 1.00 92.12 311 ALA A O 1
ATOM 2198 N N . THR A 1 312 ? 11.724 -3.411 -8.953 1.00 92.38 312 THR A N 1
ATOM 2199 C CA . THR A 1 312 ? 11.790 -4.479 -9.970 1.00 92.38 312 THR A CA 1
ATOM 2200 C C . THR A 1 312 ? 10.432 -4.920 -10.500 1.00 92.38 312 THR A C 1
ATOM 2202 O O . THR A 1 312 ? 10.306 -5.244 -11.681 1.00 92.38 312 THR A O 1
ATOM 2205 N N . CYS A 1 313 ? 9.426 -4.897 -9.636 1.00 93.38 313 CYS A N 1
ATOM 2206 C CA . CYS A 1 313 ? 8.054 -5.285 -9.906 1.00 93.38 313 CYS A CA 1
ATOM 2207 C C . CYS A 1 313 ? 7.101 -4.339 -9.157 1.00 93.38 313 CYS A C 1
ATOM 2209 O O . CYS A 1 313 ? 7.494 -3.630 -8.227 1.00 93.38 313 CYS A O 1
ATOM 2211 N N . ARG A 1 314 ? 5.832 -4.309 -9.561 1.00 93.12 314 ARG A N 1
ATOM 2212 C CA . ARG A 1 314 ? 4.766 -3.563 -8.880 1.00 93.12 314 ARG A CA 1
ATOM 2213 C C . ARG A 1 314 ? 4.009 -4.459 -7.919 1.00 93.12 314 ARG A C 1
ATOM 2215 O O . ARG A 1 314 ? 3.578 -5.542 -8.303 1.00 93.12 314 ARG A O 1
ATOM 2222 N N . ARG A 1 315 ? 3.728 -3.974 -6.709 1.00 92.50 315 ARG A N 1
ATOM 2223 C CA . ARG A 1 315 ? 2.790 -4.662 -5.814 1.00 92.50 315 ARG A CA 1
ATOM 2224 C C . ARG A 1 315 ? 1.397 -4.722 -6.467 1.00 92.50 315 ARG A C 1
ATOM 2226 O O . ARG A 1 315 ? 0.923 -3.680 -6.924 1.00 92.50 315 ARG A O 1
ATOM 2233 N N . PRO A 1 316 ? 0.686 -5.864 -6.420 1.00 91.12 316 PRO A N 1
ATOM 2234 C CA . PRO A 1 316 ? -0.709 -5.959 -6.869 1.00 91.12 316 PRO A CA 1
ATOM 2235 C C . PRO A 1 316 ? -1.616 -4.857 -6.307 1.00 91.12 316 PRO A C 1
ATOM 2237 O O . PRO A 1 316 ? -2.327 -4.191 -7.061 1.00 91.12 316 PRO A O 1
ATOM 2240 N N . LEU A 1 317 ? -1.502 -4.574 -5.005 1.00 91.00 317 LEU A N 1
ATOM 2241 C CA . LEU A 1 317 ? -2.286 -3.541 -4.313 1.00 91.00 317 LEU A CA 1
ATOM 2242 C C . LEU A 1 317 ? -2.051 -2.115 -4.835 1.00 91.00 317 LEU A C 1
ATOM 2244 O O . LEU A 1 317 ? -2.967 -1.292 -4.798 1.00 91.00 317 LEU A O 1
ATOM 2248 N N . ALA A 1 318 ? -0.869 -1.825 -5.388 1.00 90.94 318 ALA A N 1
ATOM 2249 C CA . ALA A 1 318 ? -0.576 -0.509 -5.953 1.00 90.94 318 ALA A CA 1
ATOM 2250 C C . ALA A 1 318 ? -1.426 -0.210 -7.204 1.00 90.94 318 ALA A C 1
ATOM 2252 O O . ALA A 1 318 ? -1.612 0.953 -7.556 1.00 90.94 318 ALA A O 1
ATOM 2253 N N . THR A 1 319 ? -1.967 -1.245 -7.862 1.00 89.75 319 THR A N 1
ATOM 2254 C CA . THR A 1 319 ? -2.861 -1.100 -9.027 1.00 89.75 319 THR A CA 1
ATOM 2255 C C . THR A 1 319 ? -4.344 -1.012 -8.669 1.00 89.75 319 THR A C 1
ATOM 2257 O O . THR A 1 319 ? -5.158 -0.630 -9.508 1.00 89.75 319 THR A O 1
ATOM 2260 N N . CYS A 1 320 ? -4.696 -1.329 -7.425 1.00 91.19 320 CYS A N 1
ATOM 2261 C CA . CYS A 1 320 ? -6.063 -1.268 -6.927 1.00 91.19 320 CYS A CA 1
ATOM 2262 C C . CYS A 1 320 ? -6.464 0.163 -6.563 1.00 91.19 320 CYS A C 1
ATOM 2264 O O . CYS A 1 320 ? -5.613 1.010 -6.280 1.00 91.19 320 CYS A O 1
ATOM 2266 N N . SER A 1 321 ? -7.764 0.460 -6.539 1.00 92.31 321 SER A N 1
ATOM 2267 C CA . SER A 1 321 ? -8.213 1.727 -5.957 1.00 92.31 321 SER A CA 1
ATOM 2268 C C . SER A 1 321 ? -8.089 1.678 -4.431 1.00 92.31 321 SER A C 1
ATOM 2270 O O . SER A 1 321 ? -8.164 0.604 -3.830 1.00 92.31 321 SER A O 1
ATOM 2272 N N . LEU A 1 322 ? -7.899 2.832 -3.786 1.00 91.25 322 LEU A N 1
ATOM 2273 C CA . LEU A 1 322 ? -7.851 2.887 -2.319 1.00 91.25 322 LEU A CA 1
ATOM 2274 C C . LEU A 1 322 ? -9.189 2.457 -1.693 1.00 91.25 322 LEU A C 1
ATOM 2276 O O . LEU A 1 322 ? -9.187 1.871 -0.612 1.00 91.25 322 LEU A O 1
ATOM 2280 N N . ASP A 1 323 ? -10.304 2.679 -2.400 1.00 90.44 323 ASP A N 1
ATOM 2281 C CA . ASP A 1 323 ? -11.638 2.194 -2.026 1.00 90.44 323 ASP A CA 1
ATOM 2282 C C . ASP A 1 323 ? -11.661 0.664 -1.912 1.00 90.44 323 ASP A C 1
ATOM 2284 O O . ASP A 1 323 ? -12.113 0.125 -0.902 1.00 90.44 323 ASP A O 1
ATOM 2288 N N . ASP A 1 324 ? -11.138 -0.030 -2.929 1.00 89.81 324 ASP A N 1
ATOM 2289 C CA . ASP A 1 324 ? -11.127 -1.495 -2.984 1.00 89.81 324 ASP A CA 1
ATOM 2290 C C . ASP A 1 324 ? -10.241 -2.071 -1.875 1.00 89.81 324 ASP A C 1
ATOM 2292 O O . ASP A 1 324 ? -10.650 -2.985 -1.160 1.00 89.81 324 ASP A O 1
ATOM 2296 N N . VAL A 1 325 ? -9.052 -1.490 -1.671 1.00 90.44 325 VAL A N 1
ATOM 2297 C CA . VAL A 1 325 ? -8.129 -1.923 -0.609 1.00 90.44 325 VAL A CA 1
ATOM 2298 C C . VAL A 1 325 ? -8.749 -1.725 0.776 1.00 90.44 325 VAL A C 1
ATOM 2300 O O . VAL A 1 325 ? -8.660 -2.606 1.636 1.00 90.44 325 VAL A O 1
ATOM 2303 N N . ALA A 1 326 ? -9.423 -0.597 0.999 1.00 89.38 326 ALA A N 1
ATOM 2304 C CA . ALA A 1 326 ? -10.112 -0.332 2.252 1.00 89.38 326 ALA A CA 1
ATOM 2305 C C . ALA A 1 326 ? -11.287 -1.297 2.470 1.00 89.38 326 ALA A C 1
ATOM 2307 O O . ALA A 1 326 ? -11.440 -1.821 3.574 1.00 89.38 326 ALA A O 1
ATOM 2308 N N . ALA A 1 327 ? -12.089 -1.577 1.438 1.00 86.44 327 ALA A N 1
ATOM 2309 C CA . ALA A 1 327 ? -13.213 -2.513 1.508 1.00 86.44 327 ALA A CA 1
ATOM 2310 C C . ALA A 1 327 ? -12.763 -3.945 1.851 1.00 86.44 327 ALA A C 1
ATOM 2312 O O . ALA A 1 327 ? -13.408 -4.629 2.647 1.00 86.44 327 ALA A O 1
ATOM 2313 N N . CYS A 1 328 ? -11.611 -4.371 1.328 1.00 87.94 328 CYS A N 1
ATOM 2314 C CA . CYS A 1 328 ? -11.019 -5.676 1.614 1.00 87.94 328 CYS A CA 1
ATOM 2315 C C . CYS A 1 328 ? -10.712 -5.899 3.111 1.00 87.94 328 CYS A C 1
ATOM 2317 O O . CYS A 1 328 ? -10.800 -7.019 3.616 1.00 87.94 328 CYS A O 1
ATOM 2319 N N . ALA A 1 329 ? -10.372 -4.849 3.862 1.00 85.69 329 ALA A N 1
ATOM 2320 C CA . ALA A 1 329 ? -9.898 -4.970 5.244 1.00 85.69 329 ALA A CA 1
ATOM 2321 C C . ALA A 1 329 ? -10.915 -5.589 6.222 1.00 85.69 329 ALA A C 1
ATOM 2323 O O . ALA A 1 329 ? -10.533 -6.191 7.237 1.00 85.69 329 ALA A O 1
ATOM 2324 N N . THR A 1 330 ? -12.209 -5.438 5.928 1.00 79.12 330 THR A N 1
ATOM 2325 C CA . THR A 1 330 ? -13.298 -5.994 6.739 1.00 79.12 330 THR A CA 1
ATOM 2326 C C . THR A 1 330 ? -13.678 -7.406 6.312 1.00 79.12 330 THR A C 1
ATOM 2328 O O . THR A 1 330 ? -14.037 -8.209 7.172 1.00 79.12 330 THR A O 1
ATOM 2331 N N . THR A 1 331 ? -13.521 -7.744 5.034 1.00 79.12 331 THR A N 1
ATOM 2332 C CA . THR A 1 331 ? -13.935 -9.047 4.495 1.00 79.12 331 THR A CA 1
ATOM 2333 C C . THR A 1 331 ? -12.905 -10.146 4.714 1.00 79.12 331 THR A C 1
ATOM 2335 O O . THR A 1 331 ? -13.244 -11.328 4.708 1.00 79.12 331 THR A O 1
ATOM 2338 N N . ILE A 1 332 ? -11.644 -9.767 4.907 1.00 84.00 332 ILE A N 1
ATOM 2339 C CA . ILE A 1 332 ? -10.531 -10.703 5.026 1.00 84.00 332 ILE A CA 1
ATOM 2340 C C . ILE A 1 332 ? -10.335 -11.131 6.488 1.00 84.00 332 ILE A C 1
ATOM 2342 O O . ILE A 1 332 ? -10.352 -10.308 7.411 1.00 84.00 332 ILE A O 1
ATOM 2346 N N . ARG A 1 333 ? -10.128 -12.436 6.697 1.00 87.31 333 ARG A N 1
ATOM 2347 C CA . ARG A 1 333 ? -9.816 -13.021 8.009 1.00 87.31 333 ARG A CA 1
ATOM 2348 C C . ARG A 1 333 ? -8.386 -12.713 8.448 1.00 87.31 333 ARG A C 1
ATOM 2350 O O . ARG A 1 333 ? -7.517 -12.452 7.617 1.00 87.31 333 ARG A O 1
ATOM 2357 N N . ASP A 1 334 ? -8.132 -12.802 9.747 1.00 87.44 334 ASP A N 1
ATOM 2358 C CA . ASP A 1 334 ? -6.761 -12.784 10.250 1.00 87.44 334 ASP A CA 1
ATOM 2359 C C . ASP A 1 334 ? -6.002 -14.031 9.759 1.00 87.44 334 ASP A C 1
ATOM 2361 O O . ASP A 1 334 ? -6.578 -15.117 9.618 1.00 87.44 334 ASP A O 1
ATOM 2365 N N . CYS A 1 335 ? -4.720 -13.860 9.450 1.00 87.31 335 CYS A N 1
ATOM 2366 C CA . CYS A 1 335 ? -3.820 -14.960 9.130 1.00 87.31 335 CYS A CA 1
ATOM 2367 C C . CYS A 1 335 ? -3.634 -15.840 10.373 1.00 87.31 335 CYS A C 1
ATOM 2369 O O . CYS A 1 335 ? -3.479 -15.321 11.480 1.00 87.31 335 CYS A O 1
ATOM 2371 N N . GLU A 1 336 ? -3.634 -17.159 10.188 1.00 85.38 336 GLU A N 1
ATOM 2372 C CA . GLU A 1 336 ? -3.257 -18.100 11.245 1.00 85.38 336 GLU A CA 1
ATOM 2373 C C . GLU A 1 336 ? -1.756 -17.990 11.579 1.00 85.38 336 GLU A C 1
ATOM 2375 O O . GLU A 1 336 ? -0.963 -17.420 10.824 1.00 85.38 336 GLU A O 1
ATOM 2380 N N . ASP A 1 337 ? -1.334 -18.575 12.703 1.00 80.69 337 ASP A N 1
ATOM 2381 C CA . ASP A 1 337 ? 0.083 -18.630 13.068 1.00 80.69 337 ASP A CA 1
ATOM 2382 C C . ASP A 1 337 ? 0.911 -19.317 11.964 1.00 80.69 337 ASP A C 1
ATOM 2384 O O . ASP A 1 337 ? 0.698 -20.481 11.607 1.00 80.69 337 ASP A O 1
ATOM 2388 N N . GLY A 1 338 ? 1.881 -18.577 11.418 1.00 79.75 338 GLY A N 1
ATOM 2389 C CA . GLY A 1 338 ? 2.732 -19.030 10.313 1.00 79.75 338 GLY A CA 1
ATOM 2390 C C . GLY A 1 338 ? 2.064 -19.004 8.934 1.00 79.75 338 GLY A C 1
ATOM 2391 O O . GLY A 1 338 ? 2.649 -19.506 7.975 1.00 79.75 338 GLY A O 1
ATOM 2392 N N . GLU A 1 339 ? 0.857 -18.451 8.812 1.00 82.56 339 GLU A N 1
ATOM 2393 C CA . GLU A 1 339 ? 0.245 -18.141 7.524 1.00 82.56 339 GLU A CA 1
ATOM 2394 C C . GLU A 1 339 ? 0.692 -16.761 7.033 1.00 82.56 339 GLU A C 1
ATOM 2396 O O . GLU A 1 339 ? 0.668 -15.771 7.767 1.00 82.56 339 GLU A O 1
ATOM 2401 N N . GLU A 1 340 ? 1.084 -16.687 5.763 1.00 82.94 340 GLU A N 1
ATOM 2402 C CA . GLU A 1 340 ? 1.475 -15.435 5.130 1.00 82.94 340 GLU A CA 1
ATOM 2403 C C . GLU A 1 340 ? 0.324 -14.841 4.317 1.00 82.94 340 GLU A C 1
ATOM 2405 O O . GLU A 1 340 ? -0.361 -15.524 3.553 1.00 82.94 340 GLU A O 1
ATOM 2410 N N . SER A 1 341 ? 0.154 -13.526 4.453 1.00 87.06 341 SER A N 1
ATOM 2411 C CA . SER A 1 341 ? -0.748 -12.747 3.612 1.00 87.06 341 SER A CA 1
ATOM 2412 C C . SER A 1 341 ? -0.237 -12.748 2.174 1.00 87.06 341 SER A C 1
ATOM 2414 O O . SER A 1 341 ? 0.893 -12.311 1.921 1.00 87.06 341 SER A O 1
ATOM 2416 N N . VAL A 1 342 ? -1.072 -13.221 1.248 1.00 87.00 342 VAL A N 1
ATOM 2417 C CA . VAL A 1 342 ? -0.742 -13.306 -0.173 1.00 87.00 342 VAL A CA 1
ATOM 2418 C C . VAL A 1 342 ? -1.809 -12.669 -1.037 1.00 87.00 342 VAL A C 1
ATOM 2420 O O . VAL A 1 342 ? -3.003 -12.880 -0.846 1.00 87.00 342 VAL A O 1
ATOM 2423 N N . MET A 1 343 ? -1.356 -11.898 -2.019 1.00 86.88 343 MET A N 1
ATOM 2424 C CA . MET A 1 343 ? -2.217 -11.341 -3.049 1.00 86.88 343 MET A CA 1
ATOM 2425 C C . MET A 1 343 ? -2.543 -12.415 -4.078 1.00 86.88 343 MET A C 1
ATOM 2427 O O . MET A 1 343 ? -1.647 -12.996 -4.686 1.00 86.88 343 MET A O 1
ATOM 2431 N N . LEU A 1 344 ? -3.834 -12.668 -4.274 1.00 81.75 344 LEU A N 1
ATOM 2432 C CA . LEU A 1 344 ? -4.293 -13.540 -5.346 1.00 81.75 344 LEU A CA 1
ATOM 2433 C C . LEU A 1 344 ? -4.250 -12.785 -6.671 1.00 81.75 344 LEU A C 1
ATOM 2435 O O . LEU A 1 344 ? -4.514 -11.581 -6.725 1.00 81.75 344 LEU A O 1
ATOM 2439 N N . LYS A 1 345 ? -3.939 -13.507 -7.747 1.00 77.56 345 LYS A N 1
ATOM 2440 C CA . LYS A 1 345 ? -3.964 -12.966 -9.105 1.00 77.56 345 LYS A CA 1
ATOM 2441 C C . LYS A 1 345 ? -5.337 -12.347 -9.388 1.00 77.56 345 LYS A C 1
ATOM 2443 O O . LYS A 1 345 ? -6.356 -12.951 -9.068 1.00 77.56 345 LYS A O 1
ATOM 2448 N N . GLU A 1 346 ? -5.346 -11.133 -9.941 1.00 76.12 346 GLU A N 1
ATOM 2449 C CA . GLU A 1 346 ? -6.562 -10.353 -10.257 1.00 76.12 346 GLU A CA 1
ATOM 2450 C C . GLU A 1 346 ? -7.429 -9.941 -9.047 1.00 76.12 346 GLU A C 1
ATOM 2452 O O . GLU A 1 346 ? -8.513 -9.387 -9.227 1.00 76.12 346 GLU A O 1
ATOM 2457 N N . SER A 1 347 ? -6.959 -10.149 -7.813 1.00 84.44 347 SER A N 1
ATOM 2458 C CA . SER A 1 347 ? -7.647 -9.710 -6.596 1.00 84.44 347 SER A CA 1
ATOM 2459 C C . SER A 1 347 ? -6.996 -8.461 -6.004 1.00 84.44 347 SER A C 1
ATOM 2461 O O . SER A 1 347 ? -5.773 -8.362 -5.919 1.00 84.44 347 SER A O 1
ATOM 2463 N N . CYS A 1 348 ? -7.823 -7.541 -5.505 1.00 86.19 348 CYS A N 1
ATOM 2464 C CA . CYS A 1 348 ? -7.383 -6.426 -4.658 1.00 86.19 348 CYS A CA 1
ATOM 2465 C C . CYS A 1 348 ? -7.370 -6.766 -3.165 1.00 86.19 348 CYS A C 1
ATOM 2467 O O . CYS A 1 348 ? -6.912 -5.972 -2.347 1.00 86.19 348 CYS A O 1
ATOM 2469 N N . CYS A 1 349 ? -7.841 -7.959 -2.812 1.00 87.81 349 CYS A N 1
ATOM 2470 C CA . CYS A 1 349 ? -7.880 -8.459 -1.451 1.00 87.81 349 CYS A CA 1
ATOM 2471 C C . CYS A 1 349 ? -6.779 -9.509 -1.251 1.00 87.81 349 CYS A C 1
ATOM 2473 O O . CYS A 1 349 ? -6.749 -10.486 -2.015 1.00 87.81 349 CYS A O 1
ATOM 2475 N N . PRO A 1 350 ? -5.906 -9.370 -0.235 1.00 88.69 350 PRO A N 1
ATOM 2476 C CA . PRO A 1 350 ? -5.055 -10.477 0.170 1.00 88.69 350 PRO A CA 1
ATOM 2477 C C . PRO A 1 350 ? -5.879 -11.649 0.726 1.00 88.69 350 PRO A C 1
ATOM 2479 O O . PRO A 1 350 ? -7.024 -11.489 1.145 1.00 88.69 350 PRO A O 1
ATOM 2482 N N . SER A 1 351 ? -5.274 -12.833 0.759 1.00 86.69 351 SER A N 1
ATOM 2483 C CA . SER A 1 351 ? -5.863 -14.066 1.295 1.00 86.69 351 SER A CA 1
ATOM 2484 C C . SER A 1 351 ? -6.248 -13.956 2.773 1.00 86.69 351 SER A C 1
ATOM 2486 O O . SER A 1 351 ? -7.284 -14.463 3.199 1.00 86.69 351 SER A O 1
ATOM 2488 N N . CYS A 1 352 ? -5.405 -13.288 3.556 1.00 88.06 352 CYS A N 1
ATOM 2489 C CA . CYS A 1 352 ? -5.579 -13.026 4.977 1.00 88.06 352 CYS A CA 1
ATOM 2490 C C . CYS A 1 352 ? -4.891 -11.699 5.343 1.00 88.06 352 CYS A C 1
ATOM 2492 O O . CYS A 1 352 ? -4.019 -11.218 4.610 1.00 88.06 352 CYS A O 1
ATOM 2494 N N . LYS A 1 353 ? -5.268 -11.089 6.470 1.00 87.25 353 LYS A N 1
ATOM 2495 C CA . LYS A 1 353 ? -4.579 -9.918 7.032 1.00 87.25 353 LYS A CA 1
ATOM 2496 C C . LYS A 1 353 ? -3.693 -10.347 8.204 1.00 87.25 353 LYS A C 1
ATOM 2498 O O . LYS A 1 353 ? -4.121 -11.197 8.980 1.00 87.25 353 LYS A O 1
ATOM 2503 N N . PRO A 1 354 ? -2.479 -9.795 8.370 1.00 86.00 354 PRO A N 1
ATOM 2504 C CA . PRO A 1 354 ? -1.630 -10.151 9.502 1.00 86.00 354 PRO A CA 1
ATOM 2505 C C . PRO A 1 354 ? -2.374 -9.972 10.828 1.00 86.00 354 PRO A C 1
ATOM 2507 O O . PRO A 1 354 ? -2.932 -8.898 11.080 1.00 86.00 354 PRO A O 1
ATOM 2510 N N . ALA A 1 355 ? -2.380 -11.016 11.659 1.00 85.69 355 ALA A N 1
ATOM 2511 C CA . ALA A 1 355 ? -3.034 -10.968 12.956 1.00 85.69 355 ALA A CA 1
ATOM 2512 C C . ALA A 1 355 ? -2.430 -9.852 13.820 1.00 85.69 355 ALA A C 1
ATOM 2514 O O . ALA A 1 355 ? -1.218 -9.614 13.835 1.00 85.69 355 ALA A O 1
ATOM 2515 N N . ALA A 1 356 ? -3.291 -9.150 14.554 1.00 86.69 356 ALA A N 1
ATOM 2516 C CA . ALA A 1 356 ? -2.855 -8.134 15.495 1.00 86.69 356 ALA A CA 1
ATOM 2517 C C . ALA A 1 356 ? -1.993 -8.786 16.597 1.00 86.69 356 ALA A C 1
ATOM 2519 O O . ALA A 1 356 ? -2.478 -9.691 17.276 1.00 86.69 356 ALA A O 1
ATOM 2520 N N . PRO A 1 357 ? -0.746 -8.330 16.832 1.00 89.75 357 PRO A N 1
ATOM 2521 C CA . PRO A 1 357 ? 0.071 -8.890 17.902 1.00 89.75 357 PRO A CA 1
ATOM 2522 C C . PRO A 1 357 ? -0.604 -8.713 19.269 1.00 89.75 357 PRO A C 1
ATOM 2524 O O . PRO A 1 357 ? -1.134 -7.639 19.576 1.00 89.75 357 PRO A O 1
ATOM 2527 N N . SER A 1 358 ? -0.537 -9.760 20.094 1.00 91.81 358 SER A N 1
ATOM 2528 C CA . SER A 1 358 ? -1.026 -9.785 21.476 1.00 91.81 358 SER A CA 1
ATOM 2529 C C . SER A 1 358 ? 0.132 -9.895 22.468 1.00 91.81 358 SER A C 1
ATOM 2531 O O . SER A 1 358 ? 1.052 -10.685 22.258 1.00 91.81 358 SER A O 1
ATOM 2533 N N . CYS A 1 359 ? 0.079 -9.134 23.561 1.00 94.81 359 CYS A N 1
ATOM 2534 C CA . CYS A 1 359 ? 1.135 -9.078 24.572 1.00 94.81 359 CYS A CA 1
ATOM 2535 C C . CYS A 1 359 ? 0.615 -9.609 25.910 1.00 94.81 359 CYS A C 1
ATOM 2537 O O . CYS A 1 359 ? -0.534 -9.357 26.273 1.00 94.81 359 CYS A O 1
ATOM 2539 N N . ALA A 1 360 ? 1.475 -10.319 26.646 1.00 94.25 360 ALA A N 1
ATOM 2540 C CA . ALA A 1 360 ? 1.201 -10.811 27.993 1.00 94.25 360 ALA A CA 1
ATOM 2541 C C . ALA A 1 360 ? 2.335 -10.378 28.953 1.00 94.25 360 ALA A C 1
ATOM 2543 O O . ALA A 1 360 ? 3.478 -10.794 28.746 1.00 94.25 360 ALA A O 1
ATOM 2544 N N . PRO A 1 361 ? 2.055 -9.566 29.996 1.00 94.94 361 PRO A N 1
ATOM 2545 C CA . PRO A 1 361 ? 0.760 -8.947 30.305 1.00 94.94 361 PRO A CA 1
ATOM 2546 C C . PRO A 1 361 ? 0.303 -7.964 29.214 1.00 94.94 361 PRO A C 1
ATOM 2548 O O . PRO A 1 361 ? 1.106 -7.522 28.390 1.00 94.94 361 PRO A O 1
ATOM 2551 N N . ALA A 1 362 ? -0.994 -7.641 29.210 1.00 95.75 362 ALA A N 1
ATOM 2552 C CA . ALA A 1 362 ? -1.548 -6.636 28.307 1.00 95.75 362 ALA A CA 1
ATOM 2553 C C . ALA A 1 362 ? -0.839 -5.284 28.504 1.00 95.75 362 ALA A C 1
ATOM 2555 O O . ALA A 1 362 ? -0.456 -4.931 29.622 1.00 95.75 362 ALA A O 1
ATOM 2556 N N . CYS A 1 363 ? -0.651 -4.544 27.413 1.00 96.50 363 CYS A N 1
ATOM 2557 C CA . CYS A 1 363 ? 0.007 -3.242 27.449 1.00 96.50 363 CYS A CA 1
ATOM 2558 C C . CYS A 1 363 ? -0.888 -2.181 28.093 1.00 96.50 363 CYS A C 1
ATOM 2560 O O . CYS A 1 363 ? -2.113 -2.284 28.045 1.00 96.50 363 CYS A O 1
ATOM 2562 N N . ASP A 1 364 ? -0.280 -1.132 28.645 1.00 95.62 364 ASP A N 1
ATOM 2563 C CA . ASP A 1 364 ? -1.024 0.059 29.052 1.00 95.62 364 ASP A CA 1
ATOM 2564 C C . ASP A 1 364 ? -1.565 0.772 27.806 1.00 95.62 364 ASP A C 1
ATOM 2566 O O . ASP A 1 364 ? -0.831 1.489 27.133 1.00 95.62 364 ASP A O 1
ATOM 2570 N N . GLU A 1 365 ? -2.850 0.592 27.497 1.00 90.00 365 GLU A N 1
ATOM 2571 C CA . GLU A 1 365 ? -3.478 1.135 26.286 1.00 90.00 365 GLU A CA 1
ATOM 2572 C C . GLU A 1 365 ? -3.376 2.664 26.166 1.00 90.00 365 GLU A C 1
ATOM 2574 O O . GLU A 1 365 ? -3.514 3.209 25.066 1.00 90.00 365 GLU A O 1
ATOM 2579 N N . SER A 1 366 ? -3.140 3.383 27.270 1.00 90.88 366 SER A N 1
ATOM 2580 C CA . SER A 1 366 ? -3.014 4.842 27.256 1.00 90.88 366 SER A CA 1
ATOM 2581 C C . SER A 1 366 ? -1.684 5.316 26.666 1.00 90.88 366 SER A C 1
ATOM 2583 O O . SER A 1 366 ? -1.658 6.323 25.958 1.00 90.88 366 SER A O 1
ATOM 2585 N N . SER A 1 367 ? -0.601 4.571 26.902 1.00 94.62 367 SER A N 1
ATOM 2586 C CA . SER A 1 367 ? 0.772 4.986 26.588 1.00 94.62 367 SER A CA 1
ATOM 2587 C C . SER A 1 367 ? 1.550 3.977 25.740 1.00 94.62 367 SER A C 1
ATOM 2589 O O . SER A 1 367 ? 2.629 4.297 25.233 1.00 94.62 367 SER A O 1
ATOM 2591 N N . GLN A 1 368 ? 1.002 2.775 25.546 1.00 96.19 368 GLN A N 1
ATOM 2592 C CA . GLN A 1 368 ? 1.651 1.654 24.884 1.00 96.19 368 GLN A CA 1
ATOM 2593 C C . GLN A 1 368 ? 0.714 0.902 23.931 1.00 96.19 368 GLN A C 1
ATOM 2595 O O . GLN A 1 368 ? -0.505 0.883 24.083 1.00 96.19 368 GLN A O 1
ATOM 2600 N N . ILE A 1 369 ? 1.314 0.230 22.951 1.00 95.12 369 ILE A N 1
ATOM 2601 C CA . ILE A 1 369 ? 0.664 -0.751 22.074 1.00 95.12 369 ILE A CA 1
ATOM 2602 C C . ILE A 1 369 ? 1.478 -2.033 22.059 1.00 95.12 369 ILE A C 1
ATOM 2604 O O . ILE A 1 369 ? 2.700 -2.009 22.206 1.00 95.12 369 ILE A O 1
ATOM 2608 N N . CYS A 1 370 ? 0.803 -3.154 21.833 1.00 94.44 370 CYS A N 1
ATOM 2609 C CA . CYS A 1 370 ? 1.501 -4.386 21.522 1.00 94.44 370 CYS A CA 1
ATOM 2610 C C . CYS A 1 370 ? 1.994 -4.345 20.074 1.00 94.44 370 CYS A C 1
ATOM 2612 O O . CYS A 1 370 ? 1.208 -4.094 19.158 1.00 94.44 370 CYS A O 1
ATOM 2614 N N . GLY A 1 371 ? 3.285 -4.581 19.866 1.00 91.69 371 GLY A N 1
ATOM 2615 C CA . GLY A 1 371 ? 3.892 -4.536 18.544 1.00 91.69 371 GLY A CA 1
ATOM 2616 C C . GLY A 1 371 ? 5.187 -5.330 18.457 1.00 91.69 371 GLY A C 1
ATOM 2617 O O . GLY A 1 371 ? 5.716 -5.828 19.455 1.00 91.69 371 GLY A O 1
ATOM 2618 N N . LEU A 1 372 ? 5.702 -5.430 17.238 1.00 86.25 372 LEU A N 1
ATOM 2619 C CA . LEU A 1 372 ? 7.002 -6.024 16.948 1.00 86.25 372 LEU A CA 1
ATOM 2620 C C . LEU A 1 372 ? 8.046 -4.907 16.882 1.00 86.25 372 LEU A C 1
ATOM 2622 O O . LEU A 1 372 ? 7.796 -3.840 16.319 1.00 86.25 372 LEU A O 1
ATOM 2626 N N . ARG A 1 373 ? 9.221 -5.122 17.479 1.00 82.50 373 ARG A N 1
ATOM 2627 C CA . ARG A 1 373 ? 10.327 -4.167 17.342 1.00 82.50 373 ARG A CA 1
ATOM 2628 C C . ARG A 1 373 ? 10.926 -4.297 15.947 1.00 82.50 373 ARG A C 1
ATOM 2630 O O . ARG A 1 373 ? 11.314 -5.395 15.556 1.00 82.50 373 ARG A O 1
ATOM 2637 N N . ALA A 1 374 ? 11.069 -3.171 15.248 1.00 71.81 374 ALA A N 1
ATOM 2638 C CA . ALA A 1 374 ? 11.827 -3.123 14.003 1.00 71.81 374 ALA A CA 1
ATOM 2639 C C . ALA A 1 374 ? 13.227 -3.719 14.219 1.00 71.81 374 ALA A C 1
ATOM 2641 O O . ALA A 1 374 ? 13.900 -3.382 15.199 1.00 71.81 374 ALA A O 1
ATOM 2642 N N . ASN A 1 375 ? 13.658 -4.593 13.307 1.00 66.88 375 ASN A N 1
ATOM 2643 C CA . ASN A 1 375 ? 14.994 -5.199 13.295 1.00 66.88 375 ASN A CA 1
ATOM 2644 C C . ASN A 1 375 ? 15.372 -6.010 14.549 1.00 66.88 375 ASN A C 1
ATOM 2646 O O . ASN A 1 375 ? 16.556 -6.257 14.787 1.00 66.88 375 ASN A O 1
ATOM 2650 N N . ALA A 1 376 ? 14.406 -6.427 15.372 1.00 67.94 376 ALA A N 1
ATOM 2651 C CA . ALA A 1 376 ? 14.700 -7.346 16.460 1.00 67.94 376 ALA A CA 1
ATOM 2652 C C . ALA A 1 376 ? 14.848 -8.773 15.920 1.00 67.94 376 ALA A C 1
ATOM 2654 O O . ALA A 1 376 ? 14.009 -9.259 15.170 1.00 67.94 376 ALA A O 1
ATOM 2655 N N . THR A 1 377 ? 15.887 -9.478 16.368 1.00 70.62 377 THR A N 1
ATOM 2656 C CA . THR A 1 377 ? 16.049 -10.926 16.150 1.00 70.62 377 THR A CA 1
ATOM 2657 C C . THR A 1 377 ? 14.930 -11.750 16.785 1.00 70.62 377 THR A C 1
ATOM 2659 O O . THR A 1 377 ? 14.738 -12.905 16.424 1.00 70.62 377 THR A O 1
ATOM 2662 N N . SER A 1 378 ? 14.201 -11.167 17.740 1.00 72.88 378 SER A N 1
ATOM 2663 C CA . SER A 1 378 ? 13.021 -11.773 18.346 1.00 72.88 378 SER A CA 1
ATOM 2664 C C . SER A 1 378 ? 11.754 -11.256 17.674 1.00 72.88 378 SER A C 1
ATOM 2666 O O . SER A 1 378 ? 11.494 -10.053 17.678 1.00 72.88 378 SER A O 1
ATOM 2668 N N . THR A 1 379 ? 10.941 -12.183 17.176 1.00 78.69 379 THR A N 1
ATOM 2669 C CA . THR A 1 379 ? 9.579 -11.946 16.677 1.00 78.69 379 THR A CA 1
ATOM 2670 C C . THR A 1 379 ? 8.540 -11.899 17.800 1.00 78.69 379 THR A C 1
ATOM 2672 O O . THR A 1 379 ? 7.344 -11.818 17.530 1.00 78.69 379 THR A O 1
ATOM 2675 N N . ALA A 1 380 ? 8.960 -11.951 19.071 1.00 88.50 380 ALA A N 1
ATOM 2676 C CA . ALA A 1 380 ? 8.035 -11.892 20.193 1.00 88.50 380 ALA A CA 1
ATOM 2677 C C . ALA A 1 380 ? 7.395 -10.491 20.304 1.00 88.50 380 ALA A C 1
ATOM 2679 O O . ALA A 1 380 ? 8.122 -9.490 20.358 1.00 88.50 380 ALA A O 1
ATOM 2680 N N . PRO A 1 381 ? 6.057 -10.398 20.398 1.00 91.81 381 PRO A N 1
ATOM 2681 C CA . PRO A 1 381 ? 5.372 -9.141 20.663 1.00 91.81 381 PRO A CA 1
ATOM 2682 C C . PRO A 1 381 ? 5.818 -8.512 21.984 1.00 91.81 381 PRO A C 1
ATOM 2684 O O . PRO A 1 381 ? 5.977 -9.191 22.998 1.00 91.81 381 PRO A O 1
ATOM 2687 N N . THR A 1 382 ? 6.005 -7.194 21.989 1.00 94.12 382 THR A N 1
ATOM 2688 C CA . THR A 1 382 ? 6.350 -6.428 23.194 1.00 94.12 382 THR A CA 1
ATOM 2689 C C . THR A 1 382 ? 5.515 -5.159 23.284 1.00 94.12 382 THR A C 1
ATOM 2691 O O . THR A 1 382 ? 5.052 -4.636 22.270 1.00 94.12 382 THR A O 1
ATOM 2694 N N . CYS A 1 383 ? 5.329 -4.646 24.500 1.00 95.62 383 CYS A N 1
ATOM 2695 C CA . CYS A 1 383 ? 4.689 -3.352 24.697 1.00 95.62 383 CYS A CA 1
ATOM 2696 C C . CYS A 1 383 ? 5.651 -2.227 24.305 1.00 95.62 383 CYS A C 1
ATOM 2698 O O . CYS A 1 383 ? 6.741 -2.088 24.867 1.00 95.62 383 CYS A O 1
ATOM 2700 N N . LEU A 1 384 ? 5.246 -1.441 23.312 1.00 93.81 384 LEU A N 1
ATOM 2701 C CA . LEU A 1 384 ? 5.992 -0.320 22.755 1.00 93.81 384 LEU A CA 1
ATOM 2702 C C . LEU A 1 384 ? 5.293 0.974 23.153 1.00 93.81 384 LEU A C 1
ATOM 2704 O O . LEU A 1 384 ? 4.078 1.070 23.013 1.00 93.81 384 LEU A O 1
ATOM 2708 N N . ASN A 1 385 ? 6.053 1.969 23.615 1.00 95.50 385 ASN A N 1
ATOM 2709 C CA . ASN A 1 385 ? 5.506 3.311 23.831 1.00 95.50 385 ASN A CA 1
ATOM 2710 C C . ASN A 1 385 ? 4.968 3.866 22.513 1.00 95.50 385 ASN A C 1
ATOM 2712 O O . ASN A 1 385 ? 5.528 3.552 21.461 1.00 95.50 385 ASN A O 1
ATOM 2716 N N . VAL A 1 386 ? 3.933 4.700 22.571 1.00 95.56 386 VAL A N 1
ATOM 2717 C CA . VAL A 1 386 ? 3.296 5.240 21.368 1.00 95.56 386 VAL A CA 1
ATOM 2718 C C . VAL A 1 386 ? 3.444 6.736 21.195 1.00 95.56 386 VAL A C 1
ATOM 2720 O O . VAL A 1 386 ? 3.392 7.494 22.159 1.00 95.56 386 VAL A O 1
ATOM 2723 N N . ASP A 1 387 ? 3.524 7.134 19.932 1.00 94.50 387 ASP A N 1
ATOM 2724 C CA . ASP A 1 387 ? 3.182 8.474 19.482 1.00 94.50 387 ASP A CA 1
ATOM 2725 C C . ASP A 1 387 ? 1.771 8.418 18.870 1.00 94.50 387 ASP A C 1
ATOM 2727 O O . ASP A 1 387 ? 1.386 7.410 18.270 1.00 94.50 387 ASP A O 1
ATOM 2731 N N . SER A 1 388 ? 0.977 9.475 19.048 1.00 94.19 388 SER A N 1
ATOM 2732 C CA . SER A 1 388 ? -0.375 9.571 18.483 1.00 94.19 388 SER A CA 1
ATOM 2733 C C . SER A 1 388 ? -0.423 10.667 17.432 1.00 94.19 388 SER A C 1
ATOM 2735 O O . SER A 1 388 ? 0.004 11.787 17.700 1.00 94.19 388 SER A O 1
ATOM 2737 N N . VAL A 1 389 ? -0.986 10.357 16.269 1.00 95.31 389 VAL A N 1
ATOM 2738 C CA . VAL A 1 389 ? -1.212 11.312 15.181 1.00 95.31 389 VAL A CA 1
ATOM 2739 C C . VAL A 1 389 ? -2.693 11.311 14.844 1.00 95.31 389 VAL A C 1
ATOM 2741 O O . VAL A 1 389 ? -3.300 10.246 14.741 1.00 95.31 389 VAL A O 1
ATOM 2744 N N . THR A 1 390 ? -3.283 12.497 14.705 1.00 96.44 390 THR A N 1
ATOM 2745 C CA . THR A 1 390 ? -4.681 12.641 14.281 1.00 96.44 390 THR A CA 1
ATOM 2746 C C . THR A 1 390 ? -4.718 13.111 12.839 1.00 96.44 390 THR A C 1
ATOM 2748 O O . THR A 1 390 ? -4.144 14.146 12.514 1.00 96.44 390 THR A O 1
ATOM 2751 N N . PHE A 1 391 ? -5.407 12.361 11.991 1.00 96.81 391 PHE A N 1
ATOM 2752 C CA . PHE A 1 391 ? -5.619 12.688 10.591 1.00 96.81 391 PHE A CA 1
ATOM 2753 C C . PHE A 1 391 ? -7.043 13.173 10.373 1.00 96.81 391 PHE A C 1
ATOM 2755 O O . PHE A 1 391 ? -7.986 12.657 10.976 1.00 96.81 391 PHE A O 1
ATOM 2762 N N . GLU A 1 392 ? -7.180 14.137 9.477 1.00 96.81 392 GLU A N 1
ATOM 2763 C CA . GLU A 1 392 ? -8.431 14.535 8.859 1.00 96.81 392 GLU A CA 1
ATOM 2764 C C . GLU A 1 392 ? -8.398 14.053 7.405 1.00 96.81 392 GLU A C 1
ATOM 2766 O O . GLU A 1 392 ? -7.456 14.346 6.666 1.00 96.81 392 GLU A O 1
ATOM 2771 N N . ILE A 1 393 ? -9.377 13.234 7.022 1.00 96.31 393 ILE A N 1
ATOM 2772 C CA . ILE A 1 393 ? -9.432 12.606 5.699 1.00 96.31 393 ILE A CA 1
ATOM 2773 C C . ILE A 1 393 ? -10.709 13.057 5.005 1.00 96.31 393 ILE A C 1
ATOM 2775 O O . ILE A 1 393 ? -11.813 12.922 5.539 1.00 96.31 393 ILE A O 1
ATOM 2779 N N . GLU A 1 394 ? -10.545 13.563 3.791 1.00 96.25 394 GLU A N 1
ATOM 2780 C CA . GLU A 1 394 ? -11.621 14.017 2.922 1.00 96.25 394 GLU A CA 1
ATOM 2781 C C . GLU A 1 394 ? -11.473 13.353 1.550 1.00 96.25 394 GLU A C 1
ATOM 2783 O O . GLU A 1 394 ? -10.374 13.263 1.006 1.00 96.25 394 GLU A O 1
ATOM 2788 N N . GLY A 1 395 ? -12.569 12.880 0.966 1.00 94.81 395 GLY A N 1
ATOM 2789 C CA . GLY A 1 395 ? -12.583 12.463 -0.431 1.00 94.81 395 GLY A CA 1
ATOM 2790 C C . GLY A 1 395 ? -12.436 13.672 -1.355 1.00 94.81 395 GLY A C 1
ATOM 2791 O O . GLY A 1 395 ? -13.122 14.677 -1.186 1.00 94.81 395 GLY A O 1
ATOM 2792 N N . THR A 1 396 ? -11.597 13.570 -2.386 1.00 94.19 396 THR A N 1
ATOM 2793 C CA . THR A 1 396 ? -11.427 14.639 -3.395 1.00 94.19 396 THR A CA 1
ATOM 2794 C C . THR A 1 396 ? -12.660 14.800 -4.291 1.00 94.19 396 THR A C 1
ATOM 2796 O O . THR A 1 396 ? -12.796 15.790 -5.011 1.00 94.19 396 THR A O 1
ATOM 2799 N N . THR A 1 397 ? -13.582 13.833 -4.241 1.00 91.38 397 THR A N 1
ATOM 2800 C CA . THR A 1 397 ? -14.852 13.834 -4.969 1.00 91.38 397 THR A CA 1
ATOM 2801 C C . THR A 1 397 ? -16.031 13.506 -4.041 1.00 91.38 397 THR A C 1
ATOM 2803 O O . THR A 1 397 ? -15.855 12.821 -3.029 1.00 91.38 397 THR A O 1
ATOM 2806 N N . PRO A 1 398 ? -17.273 13.904 -4.389 1.00 89.38 398 PRO A N 1
ATOM 2807 C CA . PRO A 1 398 ? -18.464 13.522 -3.622 1.00 89.38 398 PRO A CA 1
ATOM 2808 C C . PRO A 1 398 ? -18.663 12.002 -3.497 1.00 89.38 398 PRO A C 1
ATOM 2810 O O . PRO A 1 398 ? -19.169 11.523 -2.481 1.00 89.38 398 PRO A O 1
ATOM 2813 N N . ALA A 1 399 ? -18.249 11.236 -4.514 1.00 86.94 399 ALA A N 1
ATOM 2814 C CA . ALA A 1 399 ? -18.304 9.777 -4.488 1.00 86.94 399 ALA A CA 1
ATOM 2815 C C . ALA A 1 399 ? -17.327 9.203 -3.451 1.00 86.94 399 ALA A C 1
ATOM 2817 O O . ALA A 1 399 ? -17.741 8.397 -2.621 1.00 86.94 399 ALA A O 1
ATOM 2818 N N . ALA A 1 400 ? -16.079 9.685 -3.438 1.00 90.19 400 ALA A N 1
ATOM 2819 C CA . ALA A 1 400 ? -15.084 9.298 -2.439 1.00 90.19 400 ALA A CA 1
ATOM 2820 C C . ALA A 1 400 ? -15.536 9.671 -1.017 1.00 90.19 400 ALA A C 1
ATOM 2822 O O . ALA A 1 400 ? -15.443 8.851 -0.114 1.00 90.19 400 ALA A O 1
ATOM 2823 N N . ASN A 1 401 ? -16.129 10.855 -0.819 1.00 90.44 401 ASN A N 1
ATOM 2824 C CA . ASN A 1 401 ? -16.712 11.247 0.472 1.00 90.44 401 ASN A CA 1
ATOM 2825 C C . ASN A 1 401 ? -17.849 10.316 0.916 1.00 90.44 401 ASN A C 1
ATOM 2827 O O . ASN A 1 401 ? -17.932 9.948 2.085 1.00 90.44 401 ASN A O 1
ATOM 2831 N N . THR A 1 402 ? -18.708 9.894 -0.016 1.00 88.31 402 THR A N 1
ATOM 2832 C CA . THR A 1 402 ? -19.793 8.950 0.285 1.00 88.31 402 THR A CA 1
ATOM 2833 C C . THR A 1 402 ? -19.236 7.600 0.736 1.00 88.31 402 THR A C 1
ATOM 2835 O O . THR A 1 402 ? -19.702 7.062 1.737 1.00 88.31 402 THR A O 1
ATOM 2838 N N . VAL A 1 403 ? -18.221 7.079 0.042 1.00 89.19 403 VAL A N 1
ATOM 2839 C CA . VAL A 1 403 ? -17.534 5.828 0.403 1.00 89.19 403 VAL A CA 1
ATOM 2840 C C . VAL A 1 403 ? -16.850 5.959 1.768 1.00 89.19 403 VAL A C 1
ATOM 2842 O O . VAL A 1 403 ? -17.113 5.167 2.669 1.00 89.19 403 VAL A O 1
ATOM 2845 N N . LEU A 1 404 ? -16.067 7.021 1.965 1.00 90.62 404 LEU A N 1
ATOM 2846 C CA . LEU A 1 404 ? -15.343 7.302 3.205 1.00 90.62 404 LEU A CA 1
ATOM 2847 C C . LEU A 1 404 ? -16.266 7.415 4.421 1.00 90.62 404 LEU A C 1
ATOM 2849 O O . LEU A 1 404 ? -15.940 6.922 5.496 1.00 90.62 404 LEU A O 1
ATOM 2853 N N . SER A 1 405 ? -17.444 8.017 4.252 1.00 90.56 405 SER A N 1
ATOM 2854 C CA . SER A 1 405 ? -18.422 8.180 5.332 1.00 90.56 405 SER A CA 1
ATOM 2855 C C . SER A 1 405 ? -18.990 6.847 5.855 1.00 90.56 405 SER A C 1
ATOM 2857 O O . SER A 1 405 ? -19.532 6.800 6.962 1.00 90.56 405 SER A O 1
ATOM 2859 N N . GLN A 1 406 ? -18.865 5.770 5.066 1.00 90.44 406 GLN A N 1
ATOM 2860 C CA . GLN A 1 406 ? -19.322 4.415 5.394 1.00 90.44 406 GLN A CA 1
ATOM 2861 C C . GLN A 1 406 ? -18.213 3.543 5.993 1.00 90.44 406 GLN A C 1
ATOM 2863 O O . GLN A 1 406 ? -18.491 2.448 6.480 1.00 90.44 406 GLN A O 1
ATOM 2868 N N . PHE A 1 407 ? -16.960 3.998 5.951 1.00 91.38 407 PHE A N 1
ATOM 2869 C CA . PHE A 1 407 ? -15.821 3.217 6.409 1.00 91.38 407 PHE A CA 1
ATOM 2870 C C . PHE A 1 407 ? -15.803 3.069 7.929 1.00 91.38 407 PHE A C 1
ATOM 2872 O O . PHE A 1 407 ? -15.885 4.040 8.683 1.00 91.38 407 PHE A O 1
ATOM 2879 N N . ALA A 1 408 ? -15.635 1.828 8.384 1.00 91.88 408 ALA A N 1
ATOM 2880 C CA . ALA A 1 408 ? -15.275 1.545 9.761 1.00 91.88 408 ALA A CA 1
ATOM 2881 C C . ALA A 1 408 ? -13.786 1.847 9.988 1.00 91.88 408 ALA A C 1
ATOM 2883 O O . ALA A 1 408 ? -13.000 2.027 9.056 1.00 91.88 408 ALA A O 1
ATOM 2884 N N . VAL A 1 409 ? -13.377 1.855 11.257 1.00 92.56 409 VAL A N 1
ATOM 2885 C CA . VAL A 1 409 ? -11.991 2.143 11.650 1.00 92.56 409 VAL A CA 1
ATOM 2886 C C . VAL A 1 409 ? -10.967 1.235 10.958 1.00 92.56 409 VAL A C 1
ATOM 2888 O O . VAL A 1 409 ? -9.891 1.701 10.589 1.00 92.56 409 VAL A O 1
ATOM 2891 N N . ASP A 1 410 ? -11.316 -0.031 10.718 1.00 90.69 410 ASP A N 1
ATOM 2892 C CA . ASP A 1 410 ? -10.446 -0.989 10.033 1.00 90.69 410 ASP A CA 1
ATOM 2893 C C . ASP A 1 410 ? -10.261 -0.653 8.548 1.00 90.69 410 ASP A C 1
ATOM 2895 O O . ASP A 1 410 ? -9.148 -0.779 8.037 1.00 90.69 410 ASP A O 1
ATOM 2899 N N . ASN A 1 411 ? -11.310 -0.171 7.869 1.00 93.12 411 ASN A N 1
ATOM 2900 C CA . ASN A 1 411 ? -11.222 0.279 6.477 1.00 93.12 411 ASN A CA 1
ATOM 2901 C C . ASN A 1 411 ? -10.293 1.498 6.374 1.00 93.12 411 ASN A C 1
ATOM 2903 O O . ASN A 1 411 ? -9.392 1.531 5.539 1.00 93.12 411 ASN A O 1
ATOM 2907 N N . VAL A 1 412 ? -10.462 2.471 7.277 1.00 94.06 412 VAL A N 1
ATOM 2908 C CA . VAL A 1 412 ? -9.625 3.681 7.320 1.00 94.06 412 VAL A CA 1
ATOM 2909 C C . VAL A 1 412 ? -8.176 3.339 7.659 1.00 94.06 412 VAL A C 1
ATOM 2911 O O . VAL A 1 412 ? -7.257 3.860 7.034 1.00 94.06 412 VAL A O 1
ATOM 2914 N N . ARG A 1 413 ? -7.948 2.420 8.606 1.00 94.69 413 ARG A N 1
ATOM 2915 C CA . ARG A 1 413 ? -6.604 1.921 8.918 1.00 94.69 413 ARG A CA 1
ATOM 2916 C C . ARG A 1 413 ? -5.956 1.293 7.685 1.00 94.69 413 ARG A C 1
ATOM 2918 O O . ARG A 1 413 ? -4.810 1.612 7.399 1.00 94.69 413 ARG A O 1
ATOM 2925 N N . ALA A 1 414 ? -6.661 0.425 6.962 1.00 93.19 414 ALA A N 1
ATOM 2926 C CA . ALA A 1 414 ? -6.120 -0.210 5.761 1.00 93.19 414 ALA A CA 1
ATOM 2927 C C . ALA A 1 414 ? -5.805 0.799 4.651 1.00 93.19 414 ALA A C 1
ATOM 2929 O O . ALA A 1 414 ? -4.744 0.705 4.041 1.00 93.19 414 ALA A O 1
ATOM 2930 N N . LEU A 1 415 ? -6.664 1.805 4.457 1.00 95.12 415 LEU A N 1
ATOM 2931 C CA . LEU A 1 415 ? -6.407 2.920 3.545 1.00 95.12 415 LEU A CA 1
ATOM 2932 C C . LEU A 1 415 ? -5.103 3.645 3.903 1.00 95.12 415 LEU A C 1
ATOM 2934 O O . LEU A 1 415 ? -4.250 3.838 3.039 1.00 95.12 415 LEU A O 1
ATOM 2938 N N . LEU A 1 416 ? -4.915 4.012 5.177 1.00 95.81 416 LEU A N 1
ATOM 2939 C CA . LEU A 1 416 ? -3.699 4.697 5.629 1.00 95.81 416 LEU A CA 1
ATOM 2940 C C . LEU A 1 416 ? -2.447 3.825 5.468 1.00 95.81 416 LEU A C 1
ATOM 2942 O O . LEU A 1 416 ? -1.401 4.332 5.074 1.00 95.81 416 LEU A O 1
ATOM 2946 N N . LEU A 1 417 ? -2.539 2.522 5.748 1.00 94.38 417 LEU A N 1
ATOM 2947 C CA . LEU A 1 417 ? -1.412 1.601 5.584 1.00 94.38 417 LEU A CA 1
ATOM 2948 C C . LEU A 1 417 ? -1.053 1.364 4.111 1.00 94.38 417 LEU A C 1
ATOM 2950 O O . LEU A 1 417 ? 0.128 1.266 3.792 1.00 94.38 417 LEU A O 1
ATOM 2954 N N . GLU A 1 418 ? -2.025 1.340 3.200 1.00 95.19 418 GLU A N 1
ATOM 2955 C CA . GLU A 1 418 ? -1.727 1.266 1.765 1.00 95.19 418 GLU A CA 1
ATOM 2956 C C . GLU A 1 418 ? -1.098 2.566 1.245 1.00 95.19 418 GLU A C 1
ATOM 2958 O O . GLU A 1 418 ? -0.202 2.509 0.407 1.00 95.19 418 GLU A O 1
ATOM 2963 N N . LEU A 1 419 ? -1.478 3.738 1.772 1.00 95.62 419 LEU A N 1
ATOM 2964 C CA . LEU A 1 419 ? -0.757 4.985 1.478 1.00 95.62 419 LEU A CA 1
ATOM 2965 C C . LEU A 1 419 ? 0.702 4.923 1.954 1.00 95.62 419 LEU A C 1
ATOM 2967 O O . LEU A 1 419 ? 1.595 5.372 1.238 1.00 95.62 419 LEU A O 1
ATOM 2971 N N . VAL A 1 420 ? 0.959 4.319 3.122 1.00 95.75 420 VAL A N 1
ATOM 2972 C CA . VAL A 1 420 ? 2.328 4.059 3.601 1.00 95.75 420 VAL A CA 1
ATOM 2973 C C . VAL A 1 420 ? 3.096 3.175 2.631 1.00 95.75 420 VAL A C 1
ATOM 2975 O O . VAL A 1 420 ? 4.230 3.493 2.277 1.00 95.75 420 VAL A O 1
ATOM 2978 N N . ASP A 1 421 ? 2.486 2.094 2.163 1.00 94.12 421 ASP A N 1
ATOM 2979 C CA . ASP A 1 421 ? 3.161 1.200 1.235 1.00 94.12 421 ASP A CA 1
ATOM 2980 C C . ASP A 1 421 ? 3.414 1.854 -0.131 1.00 94.12 421 ASP A C 1
ATOM 2982 O O . ASP A 1 421 ? 4.511 1.717 -0.666 1.00 94.12 421 ASP A O 1
ATOM 2986 N N . ARG A 1 422 ? 2.474 2.648 -0.659 1.00 93.81 422 ARG A N 1
ATOM 2987 C CA . ARG A 1 422 ? 2.673 3.429 -1.897 1.00 93.81 422 ARG A CA 1
ATOM 2988 C C . ARG A 1 422 ? 3.758 4.482 -1.759 1.00 93.81 422 ARG A C 1
ATOM 2990 O O . ARG A 1 422 ? 4.516 4.711 -2.697 1.00 93.81 422 ARG A O 1
ATOM 2997 N N . TYR A 1 423 ? 3.862 5.109 -0.591 1.00 94.00 423 TYR A N 1
ATOM 2998 C CA . TYR A 1 423 ? 4.973 6.002 -0.287 1.00 94.00 423 TYR A CA 1
ATOM 2999 C C . TYR A 1 423 ? 6.310 5.253 -0.342 1.00 94.00 423 TYR A C 1
ATOM 3001 O O . TYR A 1 423 ? 7.290 5.782 -0.867 1.00 94.00 423 TYR A O 1
ATOM 3009 N N . CYS A 1 424 ? 6.339 4.009 0.139 1.00 93.50 424 CYS A N 1
ATOM 3010 C CA . CYS A 1 424 ? 7.512 3.139 0.094 1.00 93.50 424 CYS A CA 1
ATOM 3011 C C . CYS A 1 424 ? 7.792 2.499 -1.270 1.00 93.50 424 CYS A C 1
ATOM 3013 O O . CYS A 1 424 ? 8.898 2.006 -1.469 1.00 93.50 424 CYS A O 1
ATOM 3015 N N . ASP A 1 425 ? 6.852 2.559 -2.217 1.00 91.06 425 ASP A N 1
ATOM 3016 C CA . ASP A 1 425 ? 7.077 2.147 -3.607 1.00 91.06 425 ASP A CA 1
ATOM 3017 C C . ASP A 1 425 ? 7.969 3.152 -4.378 1.00 91.06 425 ASP A C 1
ATOM 3019 O O . ASP A 1 425 ? 8.416 2.872 -5.493 1.00 91.06 425 ASP A O 1
ATOM 3023 N N . ALA A 1 426 ? 8.251 4.328 -3.800 1.00 88.81 426 ALA A N 1
ATOM 3024 C CA . ALA A 1 426 ? 9.136 5.335 -4.378 1.00 88.81 426 ALA A CA 1
ATOM 3025 C C . ALA A 1 426 ? 10.585 5.188 -3.885 1.00 88.81 426 ALA A C 1
ATOM 3027 O O . ALA A 1 426 ? 10.849 5.170 -2.681 1.00 88.81 426 ALA A O 1
ATOM 3028 N N . VAL A 1 427 ? 11.538 5.191 -4.825 1.00 87.50 427 VAL A N 1
ATOM 3029 C CA . VAL A 1 427 ? 12.974 5.013 -4.537 1.00 87.50 427 VAL A CA 1
ATOM 3030 C C . VAL A 1 427 ? 13.526 6.051 -3.552 1.00 87.50 427 VAL A C 1
ATOM 3032 O O . VAL A 1 427 ? 14.329 5.707 -2.689 1.00 87.50 427 VAL A O 1
ATOM 3035 N N . ASP A 1 428 ? 13.030 7.291 -3.603 1.00 88.44 428 ASP A N 1
ATOM 3036 C CA . ASP A 1 428 ? 13.472 8.388 -2.727 1.00 88.44 428 ASP A CA 1
ATOM 3037 C C . ASP A 1 428 ? 13.172 8.126 -1.237 1.00 88.44 428 ASP A C 1
ATOM 3039 O O . ASP A 1 428 ? 13.768 8.740 -0.353 1.00 88.44 428 ASP A O 1
ATOM 3043 N N . ASN A 1 429 ? 12.245 7.208 -0.951 1.00 91.38 429 ASN A N 1
ATOM 3044 C CA . ASN A 1 429 ? 11.742 6.935 0.391 1.00 91.38 429 ASN A CA 1
ATOM 3045 C C . ASN A 1 429 ? 12.287 5.636 0.991 1.00 91.38 429 ASN A C 1
ATOM 3047 O O . ASN A 1 429 ? 11.997 5.339 2.154 1.00 91.38 429 ASN A O 1
ATOM 3051 N N . ILE A 1 430 ? 13.085 4.872 0.237 1.00 88.94 430 ILE A N 1
ATOM 3052 C CA . ILE A 1 430 ? 13.486 3.513 0.613 1.00 88.94 430 ILE A CA 1
ATOM 3053 C C . ILE A 1 430 ? 14.196 3.449 1.965 1.00 88.94 430 ILE A C 1
ATOM 3055 O O . ILE A 1 430 ? 13.883 2.589 2.785 1.00 88.94 430 ILE A O 1
ATOM 3059 N N . ASP A 1 431 ? 15.107 4.385 2.236 1.00 88.69 431 ASP A N 1
ATOM 3060 C CA . ASP A 1 431 ? 15.899 4.383 3.467 1.00 88.69 431 ASP A CA 1
ATOM 3061 C C . ASP A 1 431 ? 15.023 4.632 4.698 1.00 88.69 431 ASP A C 1
ATOM 3063 O O . ASP A 1 431 ? 15.199 3.998 5.737 1.00 88.69 431 ASP A O 1
ATOM 3067 N N . VAL A 1 432 ? 14.040 5.529 4.584 1.00 91.25 432 VAL A N 1
ATOM 3068 C CA . VAL A 1 432 ? 13.096 5.813 5.671 1.00 91.25 432 VAL A CA 1
ATOM 3069 C C . VAL A 1 432 ? 12.131 4.637 5.850 1.00 91.25 432 VAL A C 1
ATOM 3071 O O . VAL A 1 432 ? 11.860 4.215 6.977 1.00 91.25 432 VAL A O 1
ATOM 3074 N N . CYS A 1 433 ? 11.665 4.054 4.746 1.00 92.06 433 CYS A N 1
ATOM 3075 C CA . CYS A 1 433 ? 10.781 2.896 4.753 1.00 92.06 433 CYS A CA 1
ATOM 3076 C C . CYS A 1 433 ? 11.433 1.653 5.363 1.00 92.06 433 CYS A C 1
ATOM 3078 O O . CYS A 1 433 ? 10.800 0.992 6.185 1.00 92.06 433 CYS A O 1
ATOM 3080 N N . ALA A 1 434 ? 12.706 1.382 5.070 1.00 88.38 434 ALA A N 1
ATOM 3081 C CA . ALA A 1 434 ? 13.454 0.270 5.659 1.00 88.38 434 ALA A CA 1
ATOM 3082 C C . ALA A 1 434 ? 13.542 0.343 7.197 1.00 88.38 434 ALA A C 1
ATOM 3084 O O . ALA A 1 434 ? 13.736 -0.674 7.862 1.00 88.38 434 ALA A O 1
ATOM 3085 N N . VAL A 1 435 ? 13.401 1.539 7.778 1.00 89.00 435 VAL A N 1
ATOM 3086 C CA . VAL A 1 435 ? 13.442 1.743 9.232 1.00 89.00 435 VAL A CA 1
ATOM 3087 C C . VAL A 1 435 ? 12.051 1.656 9.860 1.00 89.00 435 VAL A C 1
ATOM 3089 O O . VAL A 1 435 ? 11.899 1.031 10.912 1.00 89.00 435 VAL A O 1
ATOM 3092 N N . TYR A 1 436 ? 11.046 2.298 9.256 1.00 91.00 436 TYR A N 1
ATOM 3093 C CA . TYR A 1 436 ? 9.763 2.554 9.924 1.00 91.00 436 TYR A CA 1
ATOM 3094 C C . TYR A 1 436 ? 8.584 1.744 9.393 1.00 91.00 436 TYR A C 1
ATOM 3096 O O . TYR A 1 436 ? 7.641 1.511 10.153 1.00 91.00 436 TYR A O 1
ATOM 3104 N N . ARG A 1 437 ? 8.622 1.306 8.128 1.00 91.88 437 ARG A N 1
ATOM 3105 C CA . ARG A 1 437 ? 7.467 0.707 7.446 1.00 91.88 437 ARG A CA 1
ATOM 3106 C C . ARG A 1 437 ? 6.896 -0.468 8.227 1.00 91.88 437 ARG A C 1
ATOM 3108 O O . ARG A 1 437 ? 5.732 -0.424 8.610 1.00 91.88 437 ARG A O 1
ATOM 3115 N N . ASP A 1 438 ? 7.715 -1.478 8.507 1.00 87.88 438 ASP A N 1
ATOM 3116 C CA . ASP A 1 438 ? 7.235 -2.711 9.134 1.00 87.88 438 ASP A CA 1
ATOM 3117 C C . ASP A 1 438 ? 6.642 -2.439 10.519 1.00 87.88 438 ASP A C 1
ATOM 3119 O O . ASP A 1 438 ? 5.539 -2.888 10.816 1.00 87.88 438 ASP A O 1
ATOM 3123 N N . ALA A 1 439 ? 7.305 -1.615 11.336 1.00 88.38 439 ALA A N 1
ATOM 3124 C CA . ALA A 1 439 ? 6.802 -1.252 12.660 1.00 88.38 439 ALA A CA 1
ATOM 3125 C C . ALA A 1 439 ? 5.438 -0.546 12.598 1.00 88.38 439 ALA A C 1
ATOM 3127 O O . ALA A 1 439 ? 4.566 -0.831 13.426 1.00 88.38 439 ALA A O 1
ATOM 3128 N N . VAL A 1 440 ? 5.247 0.359 11.631 1.00 91.50 440 VAL A N 1
ATOM 3129 C CA . VAL A 1 440 ? 3.980 1.070 11.421 1.00 91.50 440 VAL A CA 1
ATOM 3130 C C . VAL A 1 440 ? 2.906 0.123 10.894 1.00 91.50 440 VAL A C 1
ATOM 3132 O O . VAL A 1 440 ? 1.844 0.030 11.506 1.00 91.50 440 VAL A O 1
ATOM 3135 N N . VAL A 1 441 ? 3.177 -0.638 9.833 1.00 90.44 441 VAL A N 1
ATOM 3136 C CA . VAL A 1 441 ? 2.201 -1.547 9.210 1.00 90.44 441 VAL A CA 1
ATOM 3137 C C . VAL A 1 441 ? 1.718 -2.618 10.192 1.00 90.44 441 VAL A C 1
ATOM 3139 O O . VAL A 1 441 ? 0.512 -2.855 10.309 1.00 90.44 441 VAL A O 1
ATOM 3142 N N . THR A 1 442 ? 2.617 -3.224 10.974 1.00 86.81 442 THR A N 1
ATOM 3143 C CA . THR A 1 442 ? 2.236 -4.298 11.908 1.00 86.81 442 THR A CA 1
ATOM 3144 C C . THR A 1 442 ? 1.575 -3.776 13.181 1.00 86.81 442 THR A C 1
ATOM 3146 O O . THR A 1 442 ? 0.700 -4.435 13.751 1.00 86.81 442 THR A O 1
ATOM 3149 N N . SER A 1 443 ? 1.991 -2.602 13.663 1.00 90.38 443 SER A N 1
ATOM 3150 C CA . SER A 1 443 ? 1.665 -2.171 15.029 1.00 90.38 443 SER A CA 1
ATOM 3151 C C . SER A 1 443 ? 0.675 -1.016 15.092 1.00 90.38 443 SER A C 1
ATOM 3153 O O . SER A 1 443 ? 0.045 -0.853 16.131 1.00 90.38 443 SER A O 1
ATOM 3155 N N . ALA A 1 444 ? 0.479 -0.240 14.019 1.00 92.88 444 ALA A N 1
ATOM 3156 C CA . ALA A 1 444 ? -0.437 0.897 14.046 1.00 92.88 444 ALA A CA 1
ATOM 3157 C C . ALA A 1 444 ? -1.839 0.477 14.512 1.00 92.88 444 ALA A C 1
ATOM 3159 O O . ALA A 1 444 ? -2.402 -0.522 14.042 1.00 92.88 444 ALA A O 1
ATOM 3160 N N . ARG A 1 445 ? -2.406 1.253 15.436 1.00 94.00 445 ARG A N 1
ATOM 3161 C CA . ARG A 1 445 ? -3.779 1.105 15.937 1.00 94.00 445 ARG A CA 1
ATOM 3162 C C . ARG A 1 445 ? -4.497 2.424 15.747 1.00 94.00 445 ARG A C 1
ATOM 3164 O O . ARG A 1 445 ? -4.010 3.439 16.227 1.00 94.00 445 ARG A O 1
ATOM 3171 N N . CYS A 1 446 ? -5.632 2.407 15.065 1.00 95.62 446 CYS A N 1
ATOM 3172 C CA . CYS A 1 446 ? -6.392 3.616 14.777 1.00 95.62 446 CYS A CA 1
ATOM 3173 C C . CYS A 1 446 ? -7.750 3.585 15.483 1.00 95.62 446 CYS A C 1
ATOM 3175 O O . CYS A 1 446 ? -8.268 2.511 15.781 1.00 95.62 446 CYS A O 1
ATOM 3177 N N . ALA A 1 447 ? -8.302 4.763 15.755 1.00 95.44 447 ALA A N 1
ATOM 3178 C CA . ALA A 1 447 ? -9.628 4.977 16.317 1.00 95.44 447 ALA A CA 1
ATOM 3179 C C . ALA A 1 447 ? -10.310 6.131 15.573 1.00 95.44 447 ALA A C 1
ATOM 3181 O O . ALA A 1 447 ? -9.680 7.158 15.322 1.00 95.44 447 ALA A O 1
ATOM 3182 N N . LEU A 1 448 ? -11.586 5.964 15.216 1.00 95.25 448 LEU A N 1
ATOM 3183 C CA . LEU A 1 448 ? -12.394 7.045 14.650 1.00 95.25 448 LEU A CA 1
ATOM 3184 C C . LEU A 1 448 ? -12.827 8.000 15.768 1.00 95.25 448 LEU A C 1
ATOM 3186 O O . LEU A 1 448 ? -13.420 7.567 16.753 1.00 95.25 448 LEU A O 1
ATOM 3190 N N . ASN A 1 449 ? -12.547 9.291 15.598 1.00 94.88 449 ASN A N 1
ATOM 3191 C CA . ASN A 1 449 ? -12.975 10.352 16.515 1.00 94.88 449 ASN A CA 1
ATOM 3192 C C . ASN A 1 449 ? -14.250 11.053 16.033 1.00 94.88 449 ASN A C 1
ATOM 3194 O O . ASN A 1 449 ? -14.977 11.644 16.829 1.00 94.88 449 ASN A O 1
ATOM 3198 N N . SER A 1 450 ? -14.503 11.030 14.724 1.00 93.62 450 SER A N 1
ATOM 3199 C CA . SER A 1 450 ? -15.702 11.607 14.123 1.00 93.62 450 SER A CA 1
ATOM 3200 C C . SER A 1 450 ? -16.898 10.658 14.235 1.00 93.62 450 SER A C 1
ATOM 3202 O O . SER A 1 450 ? -16.741 9.437 14.265 1.00 93.62 450 SER A O 1
ATOM 3204 N N . ALA A 1 451 ? -18.111 11.215 14.255 1.00 90.25 451 ALA A N 1
ATOM 3205 C CA . ALA A 1 451 ? -19.335 10.420 14.191 1.00 90.25 451 ALA A CA 1
ATOM 3206 C C . ALA A 1 451 ? -19.430 9.643 12.863 1.00 90.25 451 ALA A C 1
ATOM 3208 O O . ALA A 1 451 ? -18.897 10.078 11.840 1.00 90.25 451 ALA A O 1
ATOM 3209 N N . ALA A 1 452 ? -20.138 8.510 12.870 1.00 86.00 452 ALA A N 1
ATOM 3210 C CA . ALA A 1 452 ? -20.426 7.759 11.649 1.00 86.00 452 ALA A CA 1
ATOM 3211 C C . ALA A 1 452 ? -21.131 8.661 10.618 1.00 86.00 452 ALA A C 1
ATOM 3213 O O . ALA A 1 452 ? -22.049 9.403 10.972 1.00 86.00 452 ALA A O 1
ATOM 3214 N N . GLY A 1 453 ? -20.698 8.608 9.357 1.00 85.19 453 GLY A N 1
ATOM 3215 C CA . GLY A 1 453 ? -21.230 9.460 8.292 1.00 85.19 453 GLY A CA 1
ATOM 3216 C C . GLY A 1 453 ? -20.608 10.862 8.187 1.00 85.19 453 GLY A C 1
ATOM 3217 O O . GLY A 1 453 ? -20.982 11.607 7.285 1.00 85.19 453 GLY A O 1
ATOM 3218 N N . ALA A 1 454 ? -19.691 11.254 9.080 1.00 89.81 454 ALA A N 1
ATOM 3219 C CA . ALA A 1 454 ? -19.045 12.565 9.016 1.00 89.81 454 ALA A CA 1
ATOM 3220 C C . ALA A 1 454 ? -18.083 12.687 7.821 1.00 89.81 454 ALA A C 1
ATOM 3222 O O . ALA A 1 454 ? -17.406 11.730 7.457 1.00 89.81 454 ALA A O 1
ATOM 3223 N N . THR A 1 455 ? -17.989 13.890 7.251 1.00 88.38 455 THR A N 1
ATOM 3224 C CA . THR A 1 455 ? -16.989 14.264 6.241 1.00 88.38 455 THR A CA 1
ATOM 3225 C C . THR A 1 455 ? -16.529 15.702 6.518 1.00 88.38 455 THR A C 1
ATOM 3227 O O . THR A 1 455 ? -17.385 16.593 6.529 1.00 88.38 455 THR A O 1
ATOM 3230 N N . PRO A 1 456 ? -15.232 15.958 6.754 1.00 93.88 456 PRO A N 1
ATOM 3231 C CA . PRO A 1 456 ? -14.140 14.983 6.775 1.00 93.88 456 PRO A CA 1
ATOM 3232 C C . PRO A 1 456 ? -14.238 14.016 7.967 1.00 93.88 456 PRO A C 1
ATOM 3234 O O . PRO A 1 456 ? -14.828 14.341 9.001 1.00 93.88 456 PRO A O 1
ATOM 3237 N N . ILE A 1 457 ? -13.669 12.818 7.821 1.00 95.25 457 ILE A N 1
ATOM 3238 C CA . ILE A 1 457 ? -13.516 11.896 8.953 1.00 95.25 457 ILE A CA 1
ATOM 3239 C C . ILE A 1 457 ? -12.260 12.262 9.740 1.00 95.25 457 ILE A C 1
ATOM 3241 O O . ILE A 1 457 ? -11.247 12.656 9.163 1.00 95.25 457 ILE A O 1
ATOM 3245 N N . GLN A 1 458 ? -12.311 12.095 11.059 1.00 96.50 458 GLN A N 1
ATOM 3246 C CA . GLN A 1 458 ? -11.148 12.266 11.924 1.00 96.50 458 GLN A CA 1
ATOM 3247 C C . GLN A 1 458 ? -10.750 10.929 12.531 1.00 96.50 458 GLN A C 1
ATOM 3249 O O . GLN A 1 458 ? -11.576 10.246 13.140 1.00 96.50 458 GLN A O 1
ATOM 3254 N N . VAL A 1 459 ? -9.477 10.570 12.395 1.00 96.62 459 VAL A N 1
ATOM 3255 C CA . VAL A 1 459 ? -8.926 9.305 12.885 1.00 96.62 459 VAL A CA 1
ATOM 3256 C C . VAL A 1 459 ? -7.643 9.554 13.669 1.00 96.62 459 VAL A C 1
ATOM 3258 O O . VAL A 1 459 ? -6.726 10.201 13.178 1.00 96.62 459 VAL A O 1
ATOM 3261 N N . THR A 1 460 ? -7.558 9.029 14.890 1.00 96.75 460 THR A N 1
ATOM 3262 C CA . THR A 1 460 ? -6.312 9.024 15.668 1.00 96.75 460 THR A CA 1
ATOM 3263 C C . THR A 1 460 ? -5.635 7.680 15.517 1.00 96.75 460 THR A C 1
ATOM 3265 O O . THR A 1 460 ? -6.208 6.660 15.895 1.00 96.75 460 THR A O 1
ATOM 3268 N N . CYS A 1 461 ? -4.398 7.671 15.033 1.00 96.69 461 CYS A N 1
ATOM 3269 C CA . CYS A 1 461 ? -3.563 6.482 14.975 1.00 96.69 461 CYS A CA 1
ATOM 3270 C C . CYS A 1 461 ? -2.422 6.568 15.992 1.00 96.69 461 CYS A C 1
ATOM 3272 O O . CYS A 1 461 ? -1.684 7.550 16.051 1.00 96.69 461 CYS A O 1
ATOM 3274 N N . LYS A 1 462 ? -2.272 5.507 16.783 1.00 95.88 462 LYS A N 1
ATOM 3275 C CA . LYS A 1 462 ? -1.139 5.249 17.668 1.00 95.88 462 LYS A CA 1
ATOM 3276 C C . LYS A 1 462 ? -0.110 4.406 16.923 1.00 95.88 462 LYS A C 1
ATOM 3278 O O . LYS A 1 462 ? -0.449 3.333 16.418 1.00 95.88 462 LYS A O 1
ATOM 3283 N N . VAL A 1 463 ? 1.135 4.867 16.885 1.00 94.81 463 VAL A N 1
ATOM 3284 C CA . VAL A 1 463 ? 2.272 4.170 16.263 1.00 94.81 463 VAL A CA 1
ATOM 3285 C C . VAL A 1 463 ? 3.428 4.024 17.250 1.00 94.81 463 VAL A C 1
ATOM 3287 O O . VAL A 1 463 ? 3.530 4.831 18.173 1.00 94.81 463 VAL A O 1
ATOM 3290 N N . PRO A 1 464 ? 4.314 3.022 17.090 1.00 93.56 464 PRO A N 1
ATOM 3291 C CA . PRO A 1 464 ? 5.452 2.855 17.987 1.00 93.56 464 PRO A CA 1
ATOM 3292 C C . PRO A 1 464 ? 6.352 4.093 17.994 1.00 93.56 464 PRO A C 1
ATOM 3294 O O . PRO A 1 464 ? 6.832 4.516 16.945 1.00 93.56 464 PRO A O 1
ATOM 3297 N N . SER A 1 465 ? 6.636 4.638 19.172 1.00 91.75 465 SER A N 1
ATOM 3298 C CA . SER A 1 465 ? 7.566 5.749 19.344 1.00 91.75 465 SER A CA 1
ATOM 3299 C C . SER A 1 465 ? 8.986 5.260 19.073 1.00 91.75 465 SER A C 1
ATOM 3301 O O . SER A 1 465 ? 9.553 4.445 19.813 1.00 91.75 465 SER A O 1
ATOM 3303 N N . ALA A 1 466 ? 9.569 5.725 17.974 1.00 79.38 466 ALA A N 1
ATOM 3304 C CA . ALA A 1 466 ? 10.929 5.374 17.617 1.00 79.38 466 ALA A CA 1
ATOM 3305 C C . ALA A 1 466 ? 11.906 6.278 18.374 1.00 79.38 466 ALA A C 1
ATOM 3307 O O . ALA A 1 466 ? 12.108 7.435 18.021 1.00 79.38 466 ALA A O 1
ATOM 3308 N N . ARG A 1 467 ? 12.572 5.740 19.402 1.00 66.25 467 ARG A N 1
ATOM 3309 C CA . ARG A 1 467 ? 13.743 6.389 20.018 1.00 66.25 467 ARG A CA 1
ATOM 3310 C C . ARG A 1 467 ? 14.992 6.169 19.166 1.00 66.25 467 ARG A C 1
ATOM 3312 O O . ARG A 1 467 ? 15.991 5.630 19.641 1.00 66.25 467 ARG A O 1
ATOM 3319 N N . THR A 1 468 ? 14.941 6.523 17.892 1.00 64.06 468 THR A N 1
ATOM 3320 C CA . THR A 1 468 ? 16.157 6.602 17.082 1.00 64.06 468 THR A CA 1
ATOM 3321 C C . THR A 1 468 ? 16.815 7.959 17.343 1.00 64.06 468 THR A C 1
ATOM 3323 O O . THR A 1 468 ? 16.163 8.929 17.717 1.00 64.06 468 THR A O 1
ATOM 3326 N N . ARG A 1 469 ? 18.140 8.054 17.178 1.00 58.81 469 ARG A N 1
ATOM 3327 C CA . ARG A 1 469 ? 18.840 9.356 17.204 1.00 58.81 469 ARG A CA 1
ATOM 3328 C C . ARG A 1 469 ? 18.517 10.218 15.971 1.00 58.81 469 ARG A C 1
ATOM 3330 O O . ARG A 1 469 ? 19.056 11.313 15.849 1.00 58.81 469 ARG A O 1
ATOM 3337 N N . SER A 1 470 ? 17.712 9.703 15.040 1.00 63.41 470 SER A N 1
ATOM 3338 C CA . SER A 1 470 ? 17.314 10.415 13.831 1.00 63.41 470 SER A CA 1
ATOM 3339 C C . SER A 1 470 ? 16.197 11.409 14.141 1.00 63.41 470 SER A C 1
ATOM 3341 O O . SER A 1 470 ? 15.390 11.170 15.032 1.00 63.41 470 SER A O 1
ATOM 3343 N N . ALA A 1 471 ? 16.140 12.513 13.398 1.00 62.53 471 ALA A N 1
ATOM 3344 C CA . ALA A 1 471 ? 15.108 13.540 13.563 1.00 62.53 471 ALA A CA 1
ATOM 3345 C C . ALA A 1 471 ? 13.695 13.075 13.144 1.00 62.53 471 ALA A C 1
ATOM 3347 O O . ALA A 1 471 ? 12.727 13.798 13.359 1.00 62.53 471 ALA A O 1
ATOM 3348 N N . THR A 1 472 ? 13.577 11.885 12.551 1.00 78.25 472 THR A N 1
ATOM 3349 C CA . THR A 1 472 ? 12.322 11.312 12.054 1.00 78.25 472 THR A CA 1
ATOM 3350 C C . THR A 1 472 ? 11.802 10.283 13.055 1.00 78.25 472 THR A C 1
ATOM 3352 O O . THR A 1 472 ? 12.549 9.389 13.444 1.00 78.25 472 THR A O 1
ATOM 3355 N N . SER A 1 473 ? 10.544 10.399 13.477 1.00 89.06 473 SER A N 1
ATOM 3356 C CA . SER A 1 473 ? 9.842 9.403 14.292 1.00 89.06 473 SER A CA 1
ATOM 3357 C C . SER A 1 473 ? 8.874 8.598 13.420 1.00 89.06 473 SER A C 1
ATOM 3359 O O . SER A 1 473 ? 8.577 8.979 12.288 1.00 89.06 473 SER A O 1
ATOM 3361 N N . SER A 1 474 ? 8.328 7.495 13.940 1.00 90.50 474 SER A N 1
ATOM 3362 C CA . SER A 1 474 ? 7.281 6.742 13.230 1.00 90.50 474 SER A CA 1
ATOM 3363 C C . SER A 1 474 ? 6.042 7.599 12.948 1.00 90.50 474 SER A C 1
ATOM 3365 O O . SER A 1 474 ? 5.373 7.385 11.942 1.00 90.50 474 SER A O 1
ATOM 3367 N N . ALA A 1 475 ? 5.746 8.570 13.821 1.00 91.12 475 ALA A N 1
ATOM 3368 C CA . ALA A 1 475 ? 4.670 9.534 13.621 1.00 91.12 475 ALA A CA 1
ATOM 3369 C C . ALA A 1 475 ? 4.955 10.442 12.421 1.00 91.12 475 ALA A C 1
ATOM 3371 O O . ALA A 1 475 ? 4.141 10.488 11.507 1.00 91.12 475 ALA A O 1
ATOM 3372 N N . THR A 1 476 ? 6.130 11.081 12.360 1.00 92.19 476 THR A N 1
ATOM 3373 C CA . THR A 1 476 ? 6.461 11.959 11.225 1.00 92.19 476 THR A CA 1
ATOM 3374 C C . THR A 1 476 ? 6.607 11.191 9.913 1.00 92.19 476 THR A C 1
ATOM 3376 O O . THR A 1 476 ? 6.266 11.716 8.856 1.00 92.19 476 THR A O 1
ATOM 3379 N N . PHE A 1 477 ? 7.053 9.932 9.963 1.00 94.12 477 PHE A N 1
ATOM 3380 C CA . PHE A 1 477 ? 7.019 9.033 8.810 1.00 94.12 477 PHE A CA 1
ATOM 3381 C C . PHE A 1 477 ? 5.585 8.752 8.344 1.00 94.12 477 PHE A C 1
ATOM 3383 O O . PHE A 1 477 ? 5.295 8.919 7.162 1.00 94.12 477 PHE A O 1
ATOM 3390 N N . LEU A 1 478 ? 4.682 8.362 9.253 1.00 94.00 478 LEU A N 1
ATOM 3391 C CA . LEU A 1 478 ? 3.281 8.105 8.910 1.00 94.00 478 LEU A CA 1
ATOM 3392 C C . LEU A 1 478 ? 2.607 9.365 8.343 1.00 94.00 478 LEU A C 1
ATOM 3394 O O . LEU A 1 478 ? 1.864 9.270 7.370 1.00 94.00 478 LEU A O 1
ATOM 3398 N N . GLU A 1 479 ? 2.890 10.541 8.906 1.00 94.44 479 GLU A N 1
ATOM 3399 C CA . GLU A 1 479 ? 2.417 11.830 8.388 1.00 94.44 479 GLU A CA 1
ATOM 3400 C C . GLU A 1 479 ? 2.904 12.080 6.959 1.00 94.44 479 GLU A C 1
ATOM 3402 O O . GLU A 1 479 ? 2.086 12.306 6.070 1.00 94.44 479 GLU A O 1
ATOM 3407 N N . ALA A 1 480 ? 4.213 11.989 6.708 1.00 94.06 480 ALA A N 1
ATOM 3408 C CA . ALA A 1 480 ? 4.778 12.198 5.374 1.00 94.06 480 ALA A CA 1
ATOM 3409 C C . ALA A 1 480 ? 4.212 11.210 4.342 1.00 94.06 480 ALA A C 1
ATOM 3411 O O . ALA A 1 480 ? 3.918 11.588 3.209 1.00 94.06 480 ALA A O 1
ATOM 3412 N N . ALA A 1 481 ? 4.021 9.956 4.748 1.00 94.06 481 ALA A N 1
ATOM 3413 C CA . ALA A 1 481 ? 3.535 8.914 3.864 1.00 94.06 481 ALA A CA 1
ATOM 3414 C C . ALA A 1 481 ? 2.052 9.080 3.506 1.00 94.06 481 ALA A C 1
ATOM 3416 O O . ALA A 1 481 ? 1.669 8.953 2.344 1.00 94.06 481 ALA A O 1
ATOM 3417 N N . THR A 1 482 ? 1.218 9.423 4.486 1.00 92.19 482 THR A N 1
ATOM 3418 C CA . THR A 1 482 ? -0.236 9.552 4.295 1.00 92.19 482 THR A CA 1
ATOM 3419 C C . THR A 1 482 ? -0.646 10.879 3.669 1.00 92.19 482 THR A C 1
ATOM 3421 O O . THR A 1 482 ? -1.649 10.922 2.967 1.00 92.19 482 THR A O 1
ATOM 3424 N N . THR A 1 483 ? 0.132 11.945 3.871 1.00 90.44 483 THR A N 1
ATOM 3425 C CA . THR A 1 483 ? -0.102 13.258 3.242 1.00 90.44 483 THR A CA 1
ATOM 3426 C C . THR A 1 483 ? 0.493 13.376 1.838 1.00 90.44 483 THR A C 1
ATOM 3428 O O . THR A 1 483 ? 0.381 14.430 1.210 1.00 90.44 483 THR A O 1
ATOM 3431 N N . SER A 1 484 ? 1.118 12.310 1.330 1.00 83.38 484 SER A N 1
ATOM 3432 C CA . SER A 1 484 ? 1.565 12.255 -0.060 1.00 83.38 484 SER A CA 1
ATOM 3433 C C . SER A 1 484 ? 0.374 12.333 -1.028 1.00 83.38 484 SER A C 1
ATOM 3435 O O . SER A 1 484 ? -0.736 11.910 -0.704 1.00 83.38 484 SER A O 1
ATOM 3437 N N . ASP A 1 485 ? 0.593 12.924 -2.208 1.00 77.44 485 ASP A N 1
ATOM 3438 C CA . ASP A 1 485 ? -0.458 13.182 -3.200 1.00 77.44 485 ASP A CA 1
ATOM 3439 C C . ASP A 1 485 ? -1.237 11.903 -3.561 1.00 77.44 485 ASP A C 1
ATOM 3441 O O . ASP A 1 485 ? -0.762 11.062 -4.328 1.00 77.44 485 ASP A O 1
ATOM 3445 N N . SER A 1 486 ? -2.473 11.797 -3.075 1.00 87.50 486 SER A N 1
ATOM 3446 C CA . SER A 1 486 ? -3.458 10.812 -3.523 1.00 87.50 486 SER A CA 1
ATOM 3447 C C . SER A 1 486 ? -4.489 11.483 -4.432 1.00 87.50 486 SER A C 1
ATOM 3449 O O . SER A 1 486 ? -4.887 12.627 -4.212 1.00 87.50 486 SER A O 1
ATOM 3451 N N . SER A 1 487 ? -4.915 10.785 -5.488 1.00 86.62 487 SER A N 1
ATOM 3452 C CA . SER A 1 487 ? -5.952 11.286 -6.401 1.00 86.62 487 SER A CA 1
ATOM 3453 C C . SER A 1 487 ? -7.340 11.283 -5.769 1.00 86.62 487 SER A C 1
ATOM 3455 O O . SER A 1 487 ? -8.168 12.130 -6.106 1.00 86.62 487 SER A O 1
ATOM 3457 N N . ASP A 1 488 ? -7.590 10.342 -4.859 1.00 88.62 488 ASP A N 1
ATOM 3458 C CA . ASP A 1 488 ? -8.940 10.007 -4.391 1.00 88.62 488 ASP A CA 1
ATOM 3459 C C . ASP A 1 488 ? -9.243 10.631 -3.025 1.00 88.62 488 ASP A C 1
ATOM 3461 O O . ASP A 1 488 ? -10.394 10.949 -2.715 1.00 88.62 488 ASP A O 1
ATOM 3465 N N . TYR A 1 489 ? -8.200 10.849 -2.221 1.00 93.75 489 TYR A N 1
ATOM 3466 C CA . TYR A 1 489 ? -8.313 11.328 -0.850 1.00 93.75 489 TYR A CA 1
ATOM 3467 C C . TYR A 1 489 ? -7.294 12.419 -0.555 1.00 93.75 489 TYR A C 1
ATOM 3469 O O . TYR A 1 489 ? -6.122 12.317 -0.905 1.00 93.75 489 TYR A O 1
ATOM 3477 N N . ARG A 1 490 ? -7.739 13.444 0.162 1.00 95.56 490 ARG A N 1
ATOM 3478 C CA . ARG A 1 490 ? -6.885 14.440 0.790 1.00 95.56 490 ARG A CA 1
ATOM 3479 C C . ARG A 1 490 ? -6.758 14.086 2.264 1.00 95.56 490 ARG A C 1
ATOM 3481 O O . ARG A 1 490 ? -7.747 14.104 2.992 1.00 95.56 490 ARG A O 1
ATOM 3488 N N . VAL A 1 491 ? -5.540 13.775 2.693 1.00 96.25 491 VAL A N 1
ATOM 3489 C CA . VAL A 1 491 ? -5.214 13.524 4.099 1.00 96.25 491 VAL A CA 1
ATOM 3490 C C . VAL A 1 491 ? -4.440 14.720 4.628 1.00 96.25 491 VAL A C 1
ATOM 3492 O O . VAL A 1 491 ? -3.443 15.135 4.039 1.00 96.25 491 VAL A O 1
ATOM 3495 N N . THR A 1 492 ? -4.889 15.285 5.741 1.00 96.19 492 THR A N 1
ATOM 3496 C CA . THR A 1 492 ? -4.171 16.331 6.471 1.00 96.19 492 THR A CA 1
ATOM 3497 C C . THR A 1 492 ? -3.960 15.900 7.914 1.00 96.19 492 THR A C 1
ATOM 3499 O O . THR A 1 492 ? -4.731 15.126 8.479 1.00 96.19 492 THR A O 1
ATOM 3502 N N . VAL A 1 493 ? -2.890 16.389 8.533 1.00 95.56 493 VAL A N 1
ATOM 3503 C CA . VAL A 1 493 ? -2.674 16.197 9.969 1.00 95.56 493 VAL A CA 1
ATOM 3504 C C . VAL A 1 493 ? -3.508 17.240 10.698 1.00 95.56 493 VAL A C 1
ATOM 3506 O O . VAL A 1 493 ? -3.320 18.444 10.502 1.00 95.56 493 VAL A O 1
ATOM 3509 N N . ALA A 1 494 ? -4.450 16.790 11.523 1.00 92.06 494 ALA A N 1
ATOM 3510 C CA . ALA A 1 494 ? -5.230 17.691 12.349 1.00 92.06 494 ALA A CA 1
ATOM 3511 C C . ALA A 1 494 ? -4.280 18.387 13.327 1.00 92.06 494 ALA A C 1
ATOM 3513 O O . ALA A 1 494 ? -3.485 17.741 14.015 1.00 92.06 494 ALA A O 1
ATOM 3514 N N . SER A 1 495 ? -4.368 19.715 13.400 1.00 80.06 495 SER A N 1
ATOM 3515 C CA . SER A 1 495 ? -3.654 20.493 14.410 1.00 80.06 495 SER A CA 1
ATOM 3516 C C . SER A 1 495 ? -4.269 20.181 15.772 1.00 80.06 495 SER A C 1
ATOM 3518 O O . SER A 1 495 ? -5.173 20.873 16.235 1.00 80.06 495 SER A O 1
ATOM 3520 N N . GLY A 1 496 ? -3.828 19.090 16.396 1.00 65.88 496 GLY A N 1
ATOM 3521 C CA . GLY A 1 496 ? -4.165 18.814 17.781 1.00 65.88 496 GLY A CA 1
ATOM 3522 C C . GLY A 1 496 ? -3.679 19.965 18.666 1.00 65.88 496 GLY A C 1
ATOM 3523 O O . GLY A 1 496 ? -2.795 20.727 18.260 1.00 65.88 496 GLY A O 1
ATOM 3524 N N . PRO A 1 497 ? -4.208 20.112 19.891 1.00 53.88 497 PRO A N 1
ATOM 3525 C CA . PRO A 1 497 ? -3.518 20.907 20.890 1.00 53.88 497 PRO A CA 1
ATOM 3526 C C . PRO A 1 497 ? -2.154 20.250 21.060 1.00 53.88 497 PRO A C 1
ATOM 3528 O O . PRO A 1 497 ? -2.073 19.176 21.650 1.00 53.88 497 PRO A O 1
ATOM 3531 N N . SER A 1 498 ? -1.114 20.825 20.453 1.00 43.19 498 SER A N 1
ATOM 3532 C CA . SER A 1 498 ? 0.229 20.272 20.472 1.00 43.19 498 SER A CA 1
ATOM 3533 C C . SER A 1 498 ? 0.613 20.043 21.924 1.00 43.19 498 SER A C 1
ATOM 3535 O O . SER A 1 498 ? 1.063 20.954 22.617 1.00 43.19 498 SER A O 1
ATOM 3537 N N . SER A 1 499 ? 0.479 18.806 22.398 1.00 43.31 499 SER A N 1
ATOM 3538 C CA . SER A 1 499 ? 1.188 18.332 23.568 1.00 43.31 499 SER A CA 1
ATOM 3539 C C . SER A 1 499 ? 2.627 18.117 23.124 1.00 43.31 499 SER A C 1
ATOM 3541 O O . SER A 1 499 ? 3.183 17.025 23.220 1.00 43.31 499 SER A O 1
ATOM 3543 N N . THR A 1 500 ? 3.266 19.182 22.636 1.00 39.97 500 THR A N 1
ATOM 3544 C CA . THR A 1 500 ? 4.674 19.383 22.896 1.00 39.97 500 THR A CA 1
ATOM 3545 C C . THR A 1 500 ? 4.772 19.485 24.407 1.00 39.97 500 THR A C 1
ATOM 3547 O O . THR A 1 500 ? 4.855 20.564 24.992 1.00 39.97 500 THR A O 1
ATOM 3550 N N . THR A 1 501 ? 4.783 18.326 25.058 1.00 39.44 501 THR A N 1
ATOM 3551 C CA . THR A 1 501 ? 5.604 18.105 26.230 1.00 39.44 501 THR A CA 1
ATOM 3552 C C . THR A 1 501 ? 7.016 18.311 25.712 1.00 39.44 501 THR A C 1
ATOM 3554 O O . THR A 1 501 ? 7.743 17.368 25.404 1.00 39.44 501 THR A O 1
ATOM 3557 N N . SER A 1 502 ? 7.380 19.582 25.518 1.00 34.62 502 SER A N 1
ATOM 3558 C CA . SER A 1 502 ? 8.757 19.996 25.460 1.00 34.62 502 SER A CA 1
ATOM 3559 C C . SER A 1 502 ? 9.345 19.358 26.692 1.00 34.62 502 SER A C 1
ATOM 3561 O O . SER A 1 502 ? 9.097 19.784 27.820 1.00 34.62 502 SER A O 1
ATOM 3563 N N . SER A 1 503 ? 10.109 18.301 26.466 1.00 39.72 503 SER A N 1
ATOM 3564 C CA . SER A 1 503 ? 11.115 17.853 27.398 1.00 39.72 503 SER A CA 1
ATOM 3565 C C . SER A 1 503 ? 12.178 18.951 27.406 1.00 39.72 503 SER A C 1
ATOM 3567 O O . SER A 1 503 ? 13.323 18.731 27.034 1.00 39.72 503 SER A O 1
ATOM 3569 N N . ALA A 1 504 ? 11.798 20.171 27.811 1.00 37.44 504 ALA A N 1
ATOM 3570 C CA . ALA A 1 504 ? 12.684 21.006 28.576 1.00 37.44 504 ALA A CA 1
ATOM 3571 C C . ALA A 1 504 ? 13.070 20.079 29.711 1.00 37.44 504 ALA A C 1
ATOM 3573 O O . ALA A 1 504 ? 12.225 19.756 30.549 1.00 37.44 504 ALA A O 1
ATOM 3574 N N . ALA A 1 505 ? 14.280 19.523 29.619 1.00 39.59 505 ALA A N 1
ATOM 3575 C CA . ALA A 1 505 ? 14.863 18.714 30.661 1.00 39.59 505 ALA A CA 1
ATOM 3576 C C . ALA A 1 505 ? 14.478 19.400 31.963 1.00 39.59 505 ALA A C 1
ATOM 3578 O O . ALA A 1 505 ? 14.860 20.553 32.189 1.00 39.59 505 ALA A O 1
ATOM 3579 N N . ALA A 1 506 ? 13.607 18.763 32.746 1.00 39.12 506 ALA A N 1
ATOM 3580 C CA . ALA A 1 506 ? 13.284 19.260 34.058 1.00 39.12 506 ALA A CA 1
ATOM 3581 C C . ALA A 1 506 ? 14.591 19.107 34.828 1.00 39.12 506 ALA A C 1
ATOM 3583 O O . ALA A 1 506 ? 14.872 18.058 35.398 1.00 39.12 506 ALA A O 1
ATOM 3584 N N . LEU A 1 507 ? 15.435 20.141 34.739 1.00 42.66 507 LEU A N 1
ATOM 3585 C CA . LEU A 1 507 ? 16.589 20.353 35.584 1.00 42.66 507 LEU A CA 1
ATOM 3586 C C . LEU A 1 507 ? 16.080 20.043 36.978 1.00 42.66 507 LEU A C 1
ATOM 3588 O O . LEU A 1 507 ? 15.095 20.659 37.420 1.00 42.66 507 LEU A O 1
ATOM 3592 N N . SER A 1 508 ? 16.674 19.021 37.596 1.00 51.97 508 SER A N 1
ATOM 3593 C CA . SER A 1 508 ? 16.254 18.584 38.915 1.00 51.97 508 SER A CA 1
ATOM 3594 C C . SER A 1 508 ? 16.273 19.805 39.843 1.00 51.97 508 SER A C 1
ATOM 3596 O O . SER A 1 508 ? 17.006 20.770 39.582 1.00 51.97 508 SER A O 1
ATOM 3598 N N . PRO A 1 509 ? 15.484 19.821 40.926 1.00 59.50 509 PRO A N 1
ATOM 3599 C CA . PRO A 1 509 ? 15.507 20.928 41.882 1.00 59.50 509 PRO A CA 1
ATOM 3600 C C . PRO A 1 509 ? 16.940 21.311 42.302 1.00 59.50 509 PRO A C 1
ATOM 3602 O O . PRO A 1 509 ? 17.254 22.492 42.440 1.00 59.50 509 PRO A O 1
ATOM 3605 N N . ALA A 1 510 ? 17.846 20.326 42.367 1.00 61.69 510 ALA A N 1
ATOM 3606 C CA . ALA A 1 510 ? 19.267 20.533 42.625 1.00 61.69 510 ALA A CA 1
ATOM 3607 C C . ALA A 1 510 ? 19.980 21.349 41.530 1.00 61.69 510 ALA A C 1
ATOM 3609 O O . ALA A 1 510 ? 20.759 22.247 41.846 1.00 61.69 510 ALA A O 1
ATOM 3610 N N . THR A 1 511 ? 19.703 21.103 40.247 1.00 59.62 511 THR A N 1
ATOM 3611 C CA . THR A 1 511 ? 20.323 21.867 39.154 1.00 59.62 511 THR A CA 1
ATOM 3612 C C . THR A 1 511 ? 19.759 23.286 39.052 1.00 59.62 511 THR A C 1
ATOM 3614 O O . THR A 1 511 ? 20.506 24.213 38.748 1.00 59.62 511 THR A O 1
ATOM 3617 N N . ARG A 1 512 ? 18.477 23.501 39.384 1.00 60.16 512 ARG A N 1
ATOM 3618 C CA . ARG A 1 512 ? 17.907 24.861 39.468 1.00 60.16 512 ARG A CA 1
ATOM 3619 C C . ARG A 1 512 ? 18.542 25.676 40.596 1.00 60.16 512 ARG A C 1
ATOM 3621 O O . ARG A 1 512 ? 18.853 26.846 40.392 1.00 60.16 512 ARG A O 1
ATOM 3628 N N . HIS A 1 513 ? 18.799 25.059 41.751 1.00 65.69 513 HIS A N 1
ATOM 3629 C CA . HIS A 1 513 ? 19.512 25.719 42.848 1.00 65.69 513 HIS A CA 1
ATOM 3630 C C . HIS A 1 513 ? 20.987 25.982 42.530 1.00 65.69 513 HIS A C 1
ATOM 3632 O O . HIS A 1 513 ? 21.496 27.038 42.895 1.00 65.69 513 HIS A O 1
ATOM 3638 N N . ALA A 1 514 ? 21.656 25.093 41.791 1.00 64.19 514 ALA A N 1
ATOM 3639 C CA . ALA A 1 514 ? 23.032 25.322 41.353 1.00 64.19 514 ALA A CA 1
ATOM 3640 C C . ALA A 1 514 ? 23.148 26.517 40.387 1.00 64.19 514 ALA A C 1
ATOM 3642 O O . ALA A 1 514 ? 24.052 27.338 40.534 1.00 64.19 514 ALA A O 1
ATOM 3643 N N . ILE A 1 515 ? 22.210 26.661 39.442 1.00 64.62 515 ILE A N 1
ATOM 3644 C CA . ILE A 1 515 ? 22.199 27.783 38.487 1.00 64.62 515 ILE A CA 1
ATOM 3645 C C . ILE A 1 515 ? 21.849 29.103 39.193 1.00 64.62 515 ILE A C 1
ATOM 3647 O O . ILE A 1 515 ? 22.501 30.117 38.951 1.00 64.62 515 ILE A O 1
ATOM 3651 N N . ALA A 1 516 ? 20.882 29.091 40.118 1.00 65.62 516 ALA A N 1
ATOM 3652 C CA . ALA A 1 516 ? 20.565 30.265 40.933 1.00 65.62 516 ALA A CA 1
ATOM 3653 C C . ALA A 1 516 ? 21.741 30.675 41.842 1.00 65.62 516 ALA A C 1
ATOM 3655 O O . ALA A 1 516 ? 22.035 31.862 41.972 1.00 65.62 516 ALA A O 1
ATOM 3656 N N . GLY A 1 517 ? 22.461 29.706 42.417 1.00 65.88 517 GLY A N 1
ATOM 3657 C CA . GLY A 1 517 ? 23.659 29.958 43.220 1.00 65.88 517 GLY A CA 1
ATOM 3658 C C . GLY A 1 517 ? 24.809 30.560 42.410 1.00 65.88 517 GLY A C 1
ATOM 3659 O O . GLY A 1 517 ? 25.456 31.499 42.874 1.00 65.88 517 GLY A O 1
ATOM 3660 N N . LEU A 1 518 ? 25.028 30.086 41.176 1.00 63.59 518 LEU A N 1
ATOM 3661 C CA . LEU A 1 518 ? 26.058 30.643 40.295 1.00 63.59 518 LEU A CA 1
ATOM 3662 C C . LEU A 1 518 ? 25.760 32.094 39.898 1.00 63.59 518 LEU A C 1
ATOM 3664 O O . LEU A 1 518 ? 26.676 32.911 39.897 1.00 63.59 518 LEU A O 1
ATOM 3668 N N . ALA A 1 519 ? 24.495 32.428 39.623 1.00 59.81 519 ALA A N 1
ATOM 3669 C CA . ALA A 1 519 ? 24.092 33.785 39.255 1.00 59.81 519 ALA A CA 1
ATOM 3670 C C . ALA A 1 519 ? 24.335 34.799 40.392 1.00 59.81 519 ALA A C 1
ATOM 3672 O O . ALA A 1 519 ? 24.821 35.908 40.149 1.00 59.81 519 ALA A O 1
ATOM 3673 N N . VAL A 1 520 ? 24.067 34.405 41.642 1.00 69.25 520 VAL A N 1
ATOM 3674 C CA . VAL A 1 520 ? 24.320 35.246 42.826 1.00 69.25 520 VAL A CA 1
ATOM 3675 C C . VAL A 1 520 ? 25.821 35.402 43.087 1.00 69.25 520 VAL A C 1
ATOM 3677 O O . VAL A 1 520 ? 26.276 36.502 43.398 1.00 69.25 520 VAL A O 1
ATOM 3680 N N . ALA A 1 521 ? 26.615 34.345 42.892 1.00 60.25 521 ALA A N 1
ATOM 3681 C CA . ALA A 1 521 ? 28.069 34.420 43.030 1.00 60.25 521 ALA A CA 1
ATOM 3682 C C . ALA A 1 521 ? 28.706 35.342 41.974 1.00 60.25 521 ALA A C 1
ATOM 3684 O O . ALA A 1 521 ? 29.588 36.133 42.304 1.00 60.25 521 ALA A O 1
ATOM 3685 N N . THR A 1 522 ? 28.229 35.312 40.725 1.00 59.53 522 THR A N 1
ATOM 3686 C CA . THR A 1 522 ? 28.710 36.233 39.682 1.00 59.53 522 THR A CA 1
ATOM 3687 C C . THR A 1 522 ? 28.312 37.682 39.944 1.00 59.53 522 THR A C 1
ATOM 3689 O O . THR A 1 522 ? 29.124 38.572 39.712 1.00 59.53 522 THR A O 1
ATOM 3692 N N . ALA A 1 523 ? 27.114 37.932 40.486 1.00 58.41 523 ALA A N 1
ATOM 3693 C CA . ALA A 1 523 ? 26.697 39.282 40.861 1.00 58.41 523 ALA A CA 1
ATOM 3694 C C . ALA A 1 523 ? 27.562 39.850 42.000 1.00 58.41 523 ALA A C 1
ATOM 3696 O O . ALA A 1 523 ? 27.969 41.004 41.933 1.00 58.41 523 ALA A O 1
ATOM 3697 N N . ALA A 1 524 ? 27.915 39.025 42.993 1.00 60.56 524 ALA A N 1
ATOM 3698 C CA . ALA A 1 524 ? 28.774 39.437 44.103 1.00 60.56 524 ALA A CA 1
ATOM 3699 C C . ALA A 1 524 ? 30.210 39.772 43.659 1.00 60.56 524 ALA A C 1
ATOM 3701 O O . ALA A 1 524 ? 30.797 40.735 44.152 1.00 60.56 524 ALA A O 1
ATOM 3702 N N . VAL A 1 525 ? 30.765 39.019 42.701 1.00 67.19 525 VAL A N 1
ATOM 3703 C CA . VAL A 1 525 ? 32.103 39.286 42.143 1.00 67.19 525 VAL A CA 1
ATOM 3704 C C . VAL A 1 525 ? 32.110 40.560 41.292 1.00 67.19 525 VAL A C 1
ATOM 3706 O O . VAL A 1 525 ? 33.062 41.326 41.373 1.00 67.19 525 VAL A O 1
ATOM 3709 N N . LEU A 1 526 ? 31.038 40.839 40.544 1.00 57.12 526 LEU A N 1
ATOM 3710 C CA . LEU A 1 526 ? 30.896 42.079 39.768 1.00 57.12 526 LEU A CA 1
ATOM 3711 C C . LEU A 1 526 ? 30.690 43.335 40.625 1.00 57.12 526 LEU A C 1
ATOM 3713 O O . LEU A 1 526 ? 30.960 44.426 40.145 1.00 57.12 526 LEU A O 1
ATOM 3717 N N . THR A 1 527 ? 30.230 43.202 41.871 1.00 62.75 527 THR A N 1
ATOM 3718 C CA . THR A 1 527 ? 30.184 44.316 42.837 1.00 62.75 527 THR A CA 1
ATOM 3719 C C . THR A 1 527 ? 31.462 44.483 43.661 1.00 62.75 527 THR A C 1
ATOM 3721 O O . THR A 1 527 ? 31.593 45.475 44.372 1.00 62.75 527 THR A O 1
ATOM 3724 N N . ALA A 1 528 ? 32.375 43.508 43.622 1.00 57.31 528 ALA A N 1
ATOM 3725 C CA . ALA A 1 528 ? 33.634 43.535 44.372 1.00 57.31 528 ALA A CA 1
ATOM 3726 C C . ALA A 1 528 ? 34.847 43.963 43.523 1.00 57.31 528 ALA A C 1
ATOM 3728 O O . ALA A 1 528 ? 35.908 44.242 44.083 1.00 57.31 528 ALA A O 1
ATOM 3729 N N . ILE A 1 529 ? 34.689 43.993 42.198 1.00 61.25 529 ILE A N 1
ATOM 3730 C CA . ILE A 1 529 ? 35.597 44.629 41.232 1.00 61.25 529 ILE A CA 1
ATOM 3731 C C . ILE A 1 529 ? 35.071 46.038 40.978 1.00 61.25 529 ILE A C 1
ATOM 3733 O O . ILE A 1 529 ? 35.907 46.968 40.934 1.00 61.25 529 ILE A O 1
#

Sequence (529 aa):
MNNPLALLVALTLLVTLVAARPVAQCPSALRDRDCGACVSSFTDNGPCHFCKPVGNDPARCYASGTYSCNLPVTNSTRAQCPRSPPPPPPGCNPDASCPPSPPCAAGVLPTRSAEPNCCLSCRPPCEGQGLRPASGATTCAPGVQPTIDTSACTVSCTRPPICNATASIPPCSASTPPTIDTRSGCPSCRLAGGELACRSSTCSMSQCAANTEPSPDSGNLCCLTCRPRPRCDPKQCEASFDMLRACDAGEEPIFESDSCCPSCRIQDADAVLPAPDGTCTREQRAACASARPMCEPTETPVFARGSACCATCRRPLATCSLDDVAACATTIRDCEDGEESVMLKESCCPSCKPAAPSCAPACDESSQICGLRANATSTAPTCLNVDSVTFEIEGTTPAANTVLSQFAVDNVRALLLELVDRYCDAVDNIDVCAVYRDAVVTSARCALNSAAGATPIQVTCKVPSARTRSATSSATFLEAATTSDSSDYRVTVASGPSSTTSSAAALSPATRHAIAGLAVATAAVLTAI

pLDDT: mean 73.85, std 20.24, range [27.05, 96.81]

Radius of gyration: 30.84 Å; Cα contacts (8 Å, |Δi|>4): 717; chains: 1; bounding box: 82×78×87 Å

Foldseek 3Di:
DDDVVVVVVVVVVVVVVVPDDPPPDDPPPPPDDPPPPPPPDDDDDDDDDDDDDDDDDDDDDDDDDDDDDDDPDDDDDDPDDPPDDDDDDPQEDQPQDDDDDDDADPQWDFAFDPDRHRDTDTDQLQVPVAQAADVVAEQADVPDDWDQPSVVSHTNHDFAPCADPPPPAAADALPGPFDQPRNNSHTNHAHVPHLVCLQPDDEDAAEADPPGAWDQGSVHSLYTNHFYDAADDLVLCQVCQVVFAEADVVGAFDQDPVSLYTNHAHQDDPQLFADPVQHGDPVSLVVQQVPAAAAAFRRDFHDHRRRGFFTNHHHPLVPDDLLQQLVLQSSAYEADVVGDFTDDVPHNHTSHAHDQAADVVGEPPVFWFWFAAQPDPDRHTDTFGWDKFKKFKAWPDPVLLQSQLQGDFRSVLSSLLVLLVVLCRGPVCVVVCSRQNRQCRRIKDKDWPDDRSDPRTMMMIIGGFDPDPDPDTSRNSSQVSNCPDDPTMHMDTPPDVPPPPVCPVPCPPVNVVVVVVVVVVVVVVVVVD

Secondary structure (DSSP, 8-state):
---HHHHHHHHHHHHHTTS--------GGG--TTGGGSSS---S----------SSS------S----------SS------SSPPPPPTT--TTS----PPPPPTT-EEEE-SSTT--EEEE-TTTTT-PEEPTTPPBPPTTPPPPEETTTTEESSBPPPP--TTS-PPBPPTT----B-TTTSSBSSBPTTHHHHHHT-----PBPPTT----B-SS-TTSBSSBPPPPP-HHHHHHHHTTSPBPPTTPPP-EETTTTEESSB----GGGSPPTTS---HHHHHHHHHHSPBPPTTPPP---TTT-SS-SSB-GGGGS-HHHHHHHHHHSPBPPTTPPP-BPTT-SSBSSBPPPP--SSPP-TTTEEEEPPTT-S----EEEEEEEEEEEEEESSHHHHHHHTT--HHHHHHHHHHHHHHHHTSGGGHHHHHHHHHHHHHH-EEEE-SPTT-SSEEEEEEEE----SSS--HHHHHHHHHTS--SSEEEEE---------------HHHHHHHHHHHHHHHHHHHH-

Organism: NCBI:txid461836

Solvent-accessible surface area (backbone atoms only — not comparable to full-atom values): 32148 Å² total; per-residue (Å²): 137,85,64,70,66,62,59,54,54,53,53,54,55,58,61,61,67,71,76,72,72,87,76,81,80,74,73,85,89,68,88,60,94,67,67,79,73,66,77,82,70,89,81,84,92,80,88,90,78,94,83,83,91,75,77,100,67,87,89,80,90,84,80,86,90,78,92,77,87,87,70,90,85,74,95,83,79,89,77,78,75,77,94,61,82,80,80,81,64,94,80,58,46,88,82,50,86,63,76,89,64,78,83,57,59,94,89,34,48,80,39,63,47,94,54,77,53,44,43,69,42,67,41,58,74,38,79,84,77,55,77,37,70,32,95,84,40,46,58,39,56,91,96,50,80,66,49,73,41,60,90,78,25,20,23,59,25,39,79,40,50,79,50,61,86,84,58,88,55,47,65,41,53,56,89,43,76,66,43,72,33,56,73,56,43,29,51,65,21,33,64,79,71,45,66,66,43,41,59,71,58,82,73,93,52,56,69,38,58,90,96,46,78,58,42,68,19,49,92,43,72,71,31,52,65,21,34,69,60,80,67,44,59,43,69,63,17,57,80,46,52,86,73,41,51,67,40,56,96,91,52,76,62,47,79,35,85,89,60,46,32,55,71,25,34,82,74,70,56,81,83,28,43,33,46,99,88,56,50,61,54,72,66,23,28,51,54,34,46,70,73,31,51,70,40,54,67,44,55,56,67,37,64,52,85,73,69,40,23,26,39,68,26,33,60,62,63,78,76,43,55,65,67,52,42,13,58,30,50,73,65,38,28,66,32,56,96,92,50,77,63,29,55,39,89,99,41,56,43,45,66,23,40,81,55,75,53,71,36,89,74,72,47,56,76,90,54,25,39,35,22,57,59,63,91,47,94,56,85,62,48,38,70,33,50,50,37,78,45,42,36,34,38,34,38,70,41,74,65,41,35,56,55,58,24,69,52,51,52,58,20,52,46,39,37,47,45,50,32,39,50,57,41,44,55,32,61,96,33,39,76,61,34,75,62,38,43,67,32,40,68,65,28,50,46,62,44,65,75,45,64,90,59,37,81,60,36,32,35,40,35,37,26,50,55,51,90,54,98,56,97,65,35,41,54,58,47,51,48,57,24,41,52,45,94,49,87,56,43,48,44,45,75,51,86,61,86,75,77,70,72,66,76,65,73,78,63,48,74,68,52,51,51,52,55,54,51,49,54,52,53,51,52,54,53,68,72,72,108

Mean predicted aligned error: 17.18 Å